Protein 7Y96 (pdb70)

GO terms:
  GO:0006091 generation of precursor metabolites and energy (P, TAS)
  GO:0008218 bioluminescence (P, TAS)

InterPro domains:
  IPR000786 Green fluorescent protein, GFP [PR01229] (3-27)
  IPR000786 Green fluorescent protein, GFP [PR01229] (28-48)
  IPR000786 Green fluorescent protein, GFP [PR01229] (49-69)
  IPR000786 Green fluorescent protein, GFP [PR01229] (70-85)
  IPR000786 Green fluorescent protein, GFP [PR01229] (86-108)
  IPR000786 Green fluorescent protein, GFP [PR01229] (109-129)
  IPR000786 Green fluorescent protein, GFP [PR01229] (130-149)
  IPR000786 Green fluorescent protein, GFP [PR01229] (150-171)
  IPR000786 Green fluorescent protein, GFP [PR01229] (173-192)
  IPR000786 Green fluorescent protein, GFP [PR01229] (193-211)
  IPR000786 Green fluorescent protein, GFP [PR01229] (214-237)
  IPR009017 Green fluorescent protein [G3DSA:2.40.155.10] (1-145)
  IPR009017 Green fluorescent protein [G3DSA:2.40.155.10] (146-238)
  IPR009017 Green fluorescent protein [SSF54511] (2-228)
  IPR011584 Green fluorescent protein-related [PF01353] (14-227)

B-factor: mean 65.08, std 15.28, range [38.64, 131.48]

Nearest PDB structures (foldseek):
  7y96-assembly1_A-3  TM=1.003E+00  e=9.820E-66  Aequorea victoria
  4kag-assembly1_A  TM=9.662E-01  e=1.923E-36  Aequorea victoria
  4w6f-assembly1_B  TM=9.689E-01  e=3.083E-36  synthetic construct
  4w7c-assembly2_D  TM=9.540E-01  e=4.288E-33  synthetic construct
  4w6p-assembly3_E  TM=9.390E-01  e=4.068E-33  synthetic construct

Structure (mmCIF, N/CA/C/O backbone):
data_7Y96
#
_entry.id   7Y96
#
_cell.length_a   82.020
_cell.length_b   82.020
_cell.length_c   427.841
_cell.angle_alpha   90.000
_cell.angle_beta   90.000
_cell.angle_gamma   120.000
#
_symmetry.space_group_name_H-M   'P 61 2 2'
#
loop_
_atom_site.group_PDB
_atom_site.id
_atom_site.type_symbol
_atom_site.label_atom_id
_atom_site.label_alt_id
_atom_site.label_comp_id
_atom_site.label_asym_id
_atom_site.label_entity_id
_atom_site.label_seq_id
_atom_site.pdbx_PDB_ins_code
_atom_site.Cartn_x
_atom_site.Cartn_y
_atom_site.Cartn_z
_atom_site.occupancy
_atom_site.B_iso_or_equiv
_atom_site.auth_seq_id
_atom_site.auth_comp_id
_atom_site.auth_asym_id
_atom_site.auth_atom_id
_atom_site.pdbx_PDB_model_num
ATOM 1 N N . SER A 1 2 ? -43.263 -7.840 -33.327 1.00 92.66 2 SER A N 1
ATOM 2 C CA . SER A 1 2 ? -42.174 -6.871 -33.336 1.00 91.80 2 SER A CA 1
ATOM 3 C C . SER A 1 2 ? -41.248 -7.065 -32.141 1.00 91.52 2 SER A C 1
ATOM 4 O O . SER A 1 2 ? -41.708 -7.256 -31.017 1.00 88.72 2 SER A O 1
ATOM 7 N N . LYS A 1 3 ? -39.941 -7.014 -32.384 1.00 95.48 3 LYS A N 1
ATOM 8 C CA . LYS A 1 3 ? -38.990 -7.072 -31.285 1.00 93.22 3 LYS A CA 1
ATOM 9 C C . LYS A 1 3 ? -39.104 -5.811 -30.441 1.00 89.91 3 LYS A C 1
ATOM 10 O O . LYS A 1 3 ? -39.441 -4.732 -30.936 1.00 91.29 3 LYS A O 1
ATOM 16 N N . GLY A 1 4 ? -38.814 -5.953 -29.153 1.00 88.17 4 GLY A N 1
ATOM 17 C CA . GLY A 1 4 ? -39.042 -4.894 -28.203 1.00 83.77 4 GLY A CA 1
ATOM 18 C C . GLY A 1 4 ? -40.380 -4.964 -27.498 1.00 80.21 4 GLY A C 1
ATOM 19 O O . GLY A 1 4 ? -40.529 -4.371 -26.427 1.00 78.32 4 GLY A O 1
ATOM 20 N N . GLU A 1 5 ? -41.367 -5.649 -28.078 1.00 78.61 5 GLU A N 1
ATOM 21 C CA . GLU A 1 5 ? -42.591 -5.932 -27.342 1.00 76.47 5 GLU A CA 1
ATOM 22 C C . GLU A 1 5 ? -42.425 -7.126 -26.416 1.00 74.94 5 GLU A C 1
ATOM 23 O O . GLU A 1 5 ? -43.261 -7.328 -25.529 1.00 75.03 5 GLU A O 1
ATOM 29 N N . GLU A 1 6 ? -41.375 -7.927 -26.618 1.00 75.29 6 GLU A N 1
ATOM 30 C CA . GLU A 1 6 ? -41.158 -9.097 -25.776 1.00 77.06 6 GLU A CA 1
ATOM 31 C C . GLU A 1 6 ? -40.909 -8.710 -24.323 1.00 73.92 6 GLU A C 1
ATOM 32 O O . GLU A 1 6 ? -41.223 -9.488 -23.416 1.00 74.53 6 GLU A O 1
ATOM 38 N N . LEU A 1 7 ? -40.353 -7.522 -24.071 1.00 72.38 7 LEU A N 1
ATOM 39 C CA . LEU A 1 7 ? -40.152 -7.112 -22.685 1.00 71.05 7 LEU A CA 1
ATOM 40 C C . LEU A 1 7 ? -41.460 -6.792 -21.972 1.00 70.89 7 LEU A C 1
ATOM 41 O O . LEU A 1 7 ? -41.436 -6.513 -20.769 1.00 69.84 7 LEU A O 1
ATOM 46 N N . PHE A 1 8 ? -42.587 -6.812 -22.679 1.00 68.94 8 PHE A N 1
ATOM 47 C CA . PHE A 1 8 ? -43.897 -6.643 -22.068 1.00 68.97 8 PHE A CA 1
ATOM 48 C C . PHE A 1 8 ? -44.644 -7.963 -21.913 1.00 71.61 8 PHE A C 1
ATOM 49 O O . PHE A 1 8 ? -45.854 -7.952 -21.665 1.00 72.04 8 PHE A O 1
ATOM 57 N N . THR A 1 9 ? -43.953 -9.097 -22.050 1.00 71.53 9 THR A N 1
ATOM 58 C CA . THR A 1 9 ? -44.613 -10.388 -21.872 1.00 73.76 9 THR A CA 1
ATOM 59 C C . THR A 1 9 ? -45.068 -10.580 -20.431 1.00 73.47 9 THR A C 1
ATOM 60 O O . THR A 1 9 ? -46.153 -11.120 -20.183 1.00 75.53 9 THR A O 1
ATOM 64 N N . GLY A 1 10 ? -44.260 -10.138 -19.472 1.00 72.44 10 GLY A N 1
ATOM 65 C CA . GLY A 1 10 ? -44.572 -10.258 -18.067 1.00 71.52 10 GLY A CA 1
ATOM 66 C C . GLY A 1 10 ? -45.030 -8.950 -17.457 1.00 70.54 10 GLY A C 1
ATOM 67 O O . GLY A 1 10 ? -45.418 -8.004 -18.152 1.00 70.68 10 GLY A O 1
ATOM 68 N N . VAL A 1 11 ? -44.989 -8.899 -16.131 1.00 71.24 11 VAL A N 1
ATOM 69 C CA . VAL A 1 11 ? -45.351 -7.694 -15.396 1.00 70.15 11 VAL A CA 1
ATOM 70 C C . VAL A 1 11 ? -44.162 -6.746 -15.370 1.00 68.91 11 VAL A C 1
ATOM 71 O O . VAL A 1 11 ? -43.017 -7.167 -15.166 1.00 68.48 11 VAL A O 1
ATOM 75 N N . VAL A 1 12 ? -44.427 -5.461 -15.577 1.00 70.78 12 VAL A N 1
ATOM 76 C CA . VAL A 1 12 ? -43.393 -4.439 -15.673 1.00 69.98 12 VAL A CA 1
ATOM 77 C C . VAL A 1 12 ? -43.638 -3.415 -14.577 1.00 69.07 12 VAL A C 1
ATOM 78 O O . VAL A 1 12 ? -44.762 -2.924 -14.441 1.00 68.81 12 VAL A O 1
ATOM 82 N N . PRO A 1 13 ? -42.633 -3.077 -13.769 1.00 70.70 13 PRO A N 1
ATOM 83 C CA . PRO A 1 13 ? -42.799 -2.004 -12.782 1.00 69.74 13 PRO A CA 1
ATOM 84 C C . PRO A 1 13 ? -42.908 -0.647 -13.458 1.00 69.84 13 PRO A C 1
ATOM 85 O O . PRO A 1 13 ? -42.220 -0.366 -14.442 1.00 70.34 13 PRO A O 1
ATOM 89 N N . ILE A 1 14 ? -43.784 0.200 -12.920 1.00 68.00 14 ILE A N 1
ATOM 90 C CA . ILE A 1 14 ? -44.082 1.505 -13.496 1.00 68.25 14 ILE A CA 1
ATOM 91 C C . ILE A 1 14 ? -43.767 2.576 -12.463 1.00 68.06 14 ILE A C 1
ATOM 92 O O . ILE A 1 14 ? -44.170 2.460 -11.297 1.00 68.04 14 ILE A O 1
ATOM 97 N N . LEU A 1 15 ? -43.065 3.623 -12.903 1.00 70.05 15 LEU A N 1
ATOM 98 C CA . LEU A 1 15 ? -42.818 4.827 -12.120 1.00 69.63 15 LEU A CA 1
ATOM 99 C C . LEU A 1 15 ? -43.226 6.027 -12.964 1.00 70.40 15 LEU A C 1
ATOM 100 O O . LEU A 1 15 ? -42.770 6.171 -14.103 1.00 71.20 15 LEU A O 1
ATOM 105 N N . VAL A 1 16 ? -44.087 6.877 -12.409 1.00 70.58 16 VAL A N 1
ATOM 106 C CA . VAL A 1 16 ? -44.604 8.061 -13.084 1.00 71.50 16 VAL A CA 1
ATOM 107 C C . VAL A 1 16 ? -44.197 9.290 -12.284 1.00 72.56 16 VAL A C 1
ATOM 108 O O . VAL A 1 16 ? -44.372 9.326 -11.062 1.00 72.76 16 VAL A O 1
ATOM 112 N N . GLU A 1 17 ? -43.662 10.294 -12.976 1.00 75.35 17 GLU A N 1
ATOM 113 C CA . GLU A 1 17 ? -43.222 11.540 -12.358 1.00 78.05 17 GLU A CA 1
ATOM 114 C C . GLU A 1 17 ? -43.770 12.700 -13.176 1.00 81.78 17 GLU A C 1
ATOM 115 O O . GLU A 1 17 ? -43.469 12.814 -14.368 1.00 84.17 17 GLU A O 1
ATOM 121 N N . LEU A 1 18 ? -44.575 13.553 -12.545 1.00 83.28 18 LEU A N 1
ATOM 122 C CA . LEU A 1 18 ? -45.194 14.688 -13.217 1.00 84.07 18 LEU A CA 1
ATOM 123 C C . LEU A 1 18 ? -44.901 15.955 -12.429 1.00 89.55 18 LEU A C 1
ATOM 124 O O . LEU A 1 18 ? -45.044 15.971 -11.202 1.00 90.99 18 LEU A O 1
ATOM 129 N N . ASP A 1 19 ? -44.491 17.010 -13.132 1.00 87.94 19 ASP A N 1
ATOM 130 C CA . ASP A 1 19 ? -44.366 18.348 -12.563 1.00 91.22 19 ASP A CA 1
ATOM 131 C C . ASP A 1 19 ? -45.359 19.263 -13.264 1.00 89.64 19 ASP A C 1
ATOM 132 O O . ASP A 1 19 ? -45.270 19.459 -14.481 1.00 89.42 19 ASP A O 1
ATOM 137 N N . GLY A 1 20 ? -46.301 19.818 -12.510 1.00 89.19 20 GLY A N 1
ATOM 138 C CA . GLY A 1 20 ? -47.331 20.657 -13.085 1.00 90.00 20 GLY A CA 1
ATOM 139 C C . GLY A 1 20 ? -47.410 21.996 -12.383 1.00 96.61 20 GLY A C 1
ATOM 140 O O . GLY A 1 20 ? -47.114 22.118 -11.196 1.00 100.74 20 GLY A O 1
ATOM 141 N N . ASP A 1 21 ? -47.793 23.013 -13.148 1.00 93.01 21 ASP A N 1
ATOM 142 C CA . ASP A 1 21 ? -48.102 24.329 -12.594 1.00 98.13 21 ASP A CA 1
ATOM 143 C C . ASP A 1 21 ? -49.335 24.848 -13.319 1.00 95.49 21 ASP A C 1
ATOM 144 O O . ASP A 1 21 ? -49.266 25.197 -14.501 1.00 94.59 21 ASP A O 1
ATOM 149 N N . VAL A 1 22 ? -50.453 24.911 -12.605 1.00 97.68 22 VAL A N 1
ATOM 150 C CA . VAL A 1 22 ? -51.740 25.295 -13.174 1.00 97.62 22 VAL A CA 1
ATOM 151 C C . VAL A 1 22 ? -52.162 26.614 -12.543 1.00 104.39 22 VAL A C 1
ATOM 152 O O . VAL A 1 22 ? -52.440 26.678 -11.339 1.00 107.24 22 VAL A O 1
ATOM 156 N N . ASN A 1 23 ? -52.199 27.665 -13.364 1.00 99.01 23 ASN A N 1
ATOM 157 C CA . ASN A 1 23 ? -52.642 28.994 -12.946 1.00 105.09 23 ASN A CA 1
ATOM 158 C C . ASN A 1 23 ? -51.864 29.484 -11.728 1.00 110.52 23 ASN A C 1
ATOM 159 O O . ASN A 1 23 ? -52.427 30.047 -10.787 1.00 115.55 23 ASN A O 1
ATOM 164 N N . GLY A 1 24 ? -50.553 29.259 -11.746 1.00 102.33 24 GLY A N 1
ATOM 165 C CA . GLY A 1 24 ? -49.689 29.660 -10.659 1.00 109.70 24 GLY A CA 1
ATOM 166 C C . GLY A 1 24 ? -49.654 28.725 -9.472 1.00 109.15 24 GLY A C 1
ATOM 167 O O . GLY A 1 24 ? -48.970 29.033 -8.487 1.00 115.66 24 GLY A O 1
ATOM 168 N N . HIS A 1 25 ? -50.361 27.600 -9.522 1.00 105.71 25 HIS A N 1
ATOM 169 C CA . HIS A 1 25 ? -50.305 26.601 -8.461 1.00 105.31 25 HIS A CA 1
ATOM 170 C C . HIS A 1 25 ? -49.322 25.520 -8.889 1.00 102.84 25 HIS A C 1
ATOM 171 O O . HIS A 1 25 ? -49.569 24.798 -9.859 1.00 98.71 25 HIS A O 1
ATOM 178 N N . LYS A 1 26 ? -48.204 25.424 -8.174 1.00 102.57 26 LYS A N 1
ATOM 179 C CA . LYS A 1 26 ? -47.177 24.436 -8.467 1.00 100.83 26 LYS A CA 1
ATOM 180 C C . LYS A 1 26 ? -47.424 23.165 -7.667 1.00 98.99 26 LYS A C 1
ATOM 181 O O . LYS A 1 26 ? -47.757 23.219 -6.480 1.00 101.25 26 LYS A O 1
ATOM 187 N N . PHE A 1 27 ? -47.262 22.021 -8.326 1.00 106.84 27 PHE A N 1
ATOM 188 C CA . PHE A 1 27 ? -47.379 20.736 -7.656 1.00 105.56 27 PHE A CA 1
ATOM 189 C C . PHE A 1 27 ? -46.577 19.705 -8.437 1.00 102.05 27 PHE A C 1
ATOM 190 O O . PHE A 1 27 ? -46.188 19.927 -9.589 1.00 99.53 27 PHE A O 1
ATOM 198 N N . SER A 1 28 ? -46.336 18.573 -7.789 1.00 99.20 28 SER A N 1
ATOM 199 C CA . SER A 1 28 ? -45.642 17.459 -8.412 1.00 95.36 28 SER A CA 1
ATOM 200 C C . SER A 1 28 ? -46.252 16.169 -7.893 1.00 91.74 28 SER A C 1
ATOM 201 O O . SER A 1 28 ? -46.497 16.026 -6.693 1.00 96.11 28 SER A O 1
ATOM 204 N N . VAL A 1 29 ? -46.490 15.235 -8.806 1.00 96.31 29 VAL A N 1
ATOM 205 C CA . VAL A 1 29 ? -47.109 13.956 -8.486 1.00 92.41 29 VAL A CA 1
ATOM 206 C C . VAL A 1 29 ? -46.134 12.842 -8.828 1.00 90.79 29 VAL A C 1
ATOM 207 O O . VAL A 1 29 ? -45.488 12.865 -9.882 1.00 89.85 29 VAL A O 1
ATOM 211 N N . ARG A 1 30 ? -46.019 11.869 -7.929 1.00 89.40 30 ARG A N 1
ATOM 212 C CA . ARG A 1 30 ? -45.194 10.696 -8.169 1.00 89.11 30 ARG A CA 1
ATOM 213 C C . ARG A 1 30 ? -46.029 9.457 -7.888 1.00 85.40 30 ARG A C 1
ATOM 214 O O . ARG A 1 30 ? -46.716 9.381 -6.864 1.00 87.59 30 ARG A O 1
ATOM 222 N N . GLY A 1 31 ? -45.989 8.509 -8.808 1.00 79.54 31 GLY A N 1
ATOM 223 C CA . GLY A 1 31 ? -46.785 7.304 -8.686 1.00 77.71 31 GLY A CA 1
ATOM 224 C C . GLY A 1 31 ? -45.955 6.086 -9.015 1.00 76.94 31 GLY A C 1
ATOM 225 O O . GLY A 1 31 ? -45.018 6.140 -9.811 1.00 76.74 31 GLY A O 1
ATOM 226 N N . GLU A 1 32 ? -46.307 4.977 -8.378 1.00 77.24 32 GLU A N 1
ATOM 227 C CA . GLU A 1 32 ? -45.608 3.725 -8.615 1.00 76.57 32 GLU A CA 1
ATOM 228 C C . GLU A 1 32 ? -46.607 2.581 -8.661 1.00 74.15 32 GLU A C 1
ATOM 229 O O . GLU A 1 32 ? -47.696 2.656 -8.083 1.00 74.35 32 GLU A O 1
ATOM 235 N N . GLY A 1 33 ? -46.228 1.527 -9.374 1.00 73.11 33 GLY A N 1
ATOM 236 C CA . GLY A 1 33 ? -47.078 0.347 -9.439 1.00 71.87 33 GLY A CA 1
ATOM 237 C C . GLY A 1 33 ? -46.563 -0.645 -10.455 1.00 70.64 33 GLY A C 1
ATOM 238 O O . GLY A 1 33 ? -45.355 -0.735 -10.700 1.00 71.41 33 GLY A O 1
ATOM 239 N N . GLU A 1 34 ? -47.495 -1.375 -11.065 1.00 74.07 34 GLU A N 1
ATOM 240 C CA . GLU A 1 34 ? -47.095 -2.358 -12.060 1.00 72.75 34 GLU A CA 1
ATOM 241 C C . GLU A 1 34 ? -48.163 -2.523 -13.132 1.00 68.07 34 GLU A C 1
ATOM 242 O O . GLU A 1 34 ? -49.364 -2.351 -12.886 1.00 67.02 34 GLU A O 1
ATOM 248 N N . GLY A 1 35 ? -47.698 -2.872 -14.321 1.00 67.02 35 GLY A N 1
ATOM 249 C CA . GLY A 1 35 ? -48.582 -3.101 -15.453 1.00 65.24 35 GLY A CA 1
ATOM 250 C C . GLY A 1 35 ? -48.347 -4.460 -16.072 1.00 65.30 35 GLY A C 1
ATOM 251 O O . GLY A 1 35 ? -47.207 -4.888 -16.251 1.00 66.28 35 GLY A O 1
ATOM 252 N N . ASP A 1 36 ? -49.446 -5.147 -16.369 1.00 66.50 36 ASP A N 1
ATOM 253 C CA . ASP A 1 36 ? -49.444 -6.436 -17.054 1.00 69.11 36 ASP A CA 1
ATOM 254 C C . ASP A 1 36 ? -50.050 -6.204 -18.435 1.00 69.48 36 ASP A C 1
ATOM 255 O O . ASP A 1 36 ? -51.271 -6.086 -18.577 1.00 67.03 36 ASP A O 1
ATOM 260 N N . ALA A 1 37 ? -49.191 -6.125 -19.453 1.00 69.59 37 ALA A N 1
ATOM 261 C CA . ALA A 1 37 ? -49.658 -5.864 -20.808 1.00 69.80 37 ALA A CA 1
ATOM 262 C C . ALA A 1 37 ? -50.447 -7.025 -21.401 1.00 70.00 37 ALA A C 1
ATOM 263 O O . ALA A 1 37 ? -51.153 -6.827 -22.396 1.00 68.77 37 ALA A O 1
ATOM 265 N N . THR A 1 38 ? -50.338 -8.227 -20.828 1.00 70.41 38 THR A N 1
ATOM 266 C CA . THR A 1 38 ? -51.042 -9.381 -21.382 1.00 71.03 38 THR A CA 1
ATOM 267 C C . THR A 1 38 ? -52.553 -9.183 -21.351 1.00 71.05 38 THR A C 1
ATOM 268 O O . THR A 1 38 ? -53.244 -9.440 -22.343 1.00 72.50 38 THR A O 1
ATOM 272 N N . ASN A 1 39 ? -53.085 -8.726 -20.219 1.00 71.74 39 ASN A N 1
ATOM 273 C CA . ASN A 1 39 ? -54.512 -8.468 -20.076 1.00 71.62 39 ASN A CA 1
ATOM 274 C C . ASN A 1 39 ? -54.860 -6.986 -20.064 1.00 68.00 39 ASN A C 1
ATOM 275 O O . ASN A 1 39 ? -56.038 -6.644 -19.918 1.00 68.58 39 ASN A O 1
ATOM 280 N N . GLY A 1 40 ? -53.879 -6.098 -20.212 1.00 69.82 40 GLY A N 1
ATOM 281 C CA . GLY A 1 40 ? -54.128 -4.679 -20.059 1.00 67.12 40 GLY A CA 1
ATOM 282 C C . GLY A 1 40 ? -54.228 -4.199 -18.629 1.00 67.57 40 GLY A C 1
ATOM 283 O O . GLY A 1 40 ? -54.690 -3.076 -18.399 1.00 65.54 40 GLY A O 1
ATOM 284 N N . LYS A 1 41 ? -53.813 -5.015 -17.664 1.00 69.66 41 LYS A N 1
ATOM 285 C CA . LYS A 1 41 ? -53.916 -4.656 -16.256 1.00 70.15 41 LYS A CA 1
ATOM 286 C C . LYS A 1 41 ? -52.957 -3.518 -15.921 1.00 69.15 41 LYS A C 1
ATOM 287 O O . LYS A 1 41 ? -51.796 -3.524 -16.332 1.00 69.92 41 LYS A O 1
ATOM 293 N N . LEU A 1 42 ? -53.449 -2.538 -15.167 1.00 69.36 42 LEU A N 1
ATOM 294 C CA . LEU A 1 42 ? -52.614 -1.468 -14.633 1.00 68.58 42 LEU A CA 1
ATOM 295 C C . LEU A 1 42 ? -53.033 -1.216 -13.195 1.00 70.41 42 LEU A C 1
ATOM 296 O O . LEU A 1 42 ? -54.188 -0.856 -12.950 1.00 72.29 42 LEU A O 1
ATOM 301 N N . THR A 1 43 ? -52.112 -1.404 -12.249 1.00 68.32 43 THR A N 1
ATOM 302 C CA . THR A 1 43 ? -52.376 -1.114 -10.842 1.00 74.61 43 THR A CA 1
ATOM 303 C C . THR A 1 43 ? -51.338 -0.099 -10.389 1.00 78.22 43 THR A C 1
ATOM 304 O O . THR A 1 43 ? -50.149 -0.425 -10.290 1.00 81.29 43 THR A O 1
ATOM 308 N N . LEU A 1 44 ? -51.782 1.128 -10.111 1.00 75.23 44 LEU A N 1
ATOM 309 C CA . LEU A 1 44 ? -50.864 2.200 -9.749 1.00 76.36 44 LEU A CA 1
ATOM 310 C C . LEU A 1 44 ? -51.377 2.946 -8.527 1.00 80.41 44 LEU A C 1
ATOM 311 O O . LEU A 1 44 ? -52.576 2.946 -8.234 1.00 80.18 44 LEU A O 1
ATOM 316 N N . LYS A 1 45 ? -50.448 3.562 -7.797 1.00 77.75 45 LYS A N 1
ATOM 317 C CA . LYS A 1 45 ? -50.777 4.461 -6.700 1.00 81.69 45 LYS A CA 1
ATOM 318 C C . LYS A 1 45 ? -50.022 5.768 -6.897 1.00 82.86 45 LYS A C 1
ATOM 319 O O . LYS A 1 45 ? -48.793 5.760 -7.042 1.00 84.13 45 LYS A O 1
ATOM 325 N N . PHE A 1 46 ? -50.755 6.882 -6.903 1.00 83.56 46 PHE A N 1
ATOM 326 C CA . PHE A 1 46 ? -50.198 8.211 -7.117 1.00 85.00 46 PHE A CA 1
ATOM 327 C C . PHE A 1 46 ? -50.315 9.047 -5.850 1.00 91.50 46 PHE A C 1
ATOM 328 O O . PHE A 1 46 ? -51.320 8.965 -5.135 1.00 91.27 46 PHE A O 1
ATOM 336 N N . ILE A 1 47 ? -49.286 9.857 -5.588 1.00 87.16 47 ILE A N 1
ATOM 337 C CA . ILE A 1 47 ? -49.224 10.736 -4.426 1.00 95.08 47 ILE A CA 1
ATOM 338 C C . ILE A 1 47 ? -48.760 12.120 -4.867 1.00 98.77 47 ILE A C 1
ATOM 339 O O . ILE A 1 47 ? -47.796 12.243 -5.633 1.00 99.55 47 ILE A O 1
ATOM 344 N N . CYS A 1 48 ? -49.441 13.159 -4.380 1.00 93.52 48 CYS A N 1
ATOM 345 C CA . CYS A 1 48 ? -48.990 14.534 -4.574 1.00 95.47 48 CYS A CA 1
ATOM 346 C C . CYS A 1 48 ? -47.844 14.821 -3.609 1.00 103.05 48 CYS A C 1
ATOM 347 O O . CYS A 1 48 ? -48.038 14.810 -2.389 1.00 109.24 48 CYS A O 1
ATOM 350 N N . THR A 1 49 ? -46.648 15.070 -4.151 1.00 99.19 49 THR A N 1
ATOM 351 C CA . THR A 1 49 ? -45.480 15.275 -3.297 1.00 103.11 49 THR A CA 1
ATOM 352 C C . THR A 1 49 ? -45.546 16.607 -2.556 1.00 110.92 49 THR A C 1
ATOM 353 O O . THR A 1 49 ? -45.092 16.706 -1.410 1.00 119.20 49 THR A O 1
ATOM 357 N N . THR A 1 50 ? -46.101 17.643 -3.190 1.00 102.24 50 THR A N 1
ATOM 358 C CA . THR A 1 50 ? -46.197 18.942 -2.529 1.00 108.08 50 THR A CA 1
ATOM 359 C C . THR A 1 50 ? -47.197 18.931 -1.379 1.00 110.26 50 THR A C 1
ATOM 360 O O . THR A 1 50 ? -47.026 19.671 -0.402 1.00 117.73 50 THR A O 1
ATOM 364 N N . GLY A 1 51 ? -48.209 18.069 -1.439 1.00 104.87 51 GLY A N 1
ATOM 365 C CA . GLY A 1 51 ? -49.217 18.095 -0.401 1.00 106.70 51 GLY A CA 1
ATOM 366 C C . GLY A 1 51 ? -50.530 18.622 -0.940 1.00 105.04 51 GLY A C 1
ATOM 367 O O . GLY A 1 51 ? -51.511 17.885 -1.076 1.00 102.31 51 GLY A O 1
ATOM 368 N N . LYS A 1 52 ? -50.545 19.915 -1.252 1.00 112.72 52 LYS A N 1
ATOM 369 C CA . LYS A 1 52 ? -51.748 20.587 -1.717 1.00 113.36 52 LYS A CA 1
ATOM 370 C C . LYS A 1 52 ? -52.027 20.228 -3.173 1.00 104.69 52 LYS A C 1
ATOM 371 O O . LYS A 1 52 ? -51.160 20.380 -4.041 1.00 102.92 52 LYS A O 1
ATOM 377 N N . LEU A 1 53 ? -53.241 19.731 -3.430 1.00 110.98 53 LEU A N 1
ATOM 378 C CA . LEU A 1 53 ? -53.646 19.316 -4.766 1.00 103.69 53 LEU A CA 1
ATOM 379 C C . LEU A 1 53 ? -54.367 20.463 -5.458 1.00 102.98 53 LEU A C 1
ATOM 380 O O . LEU A 1 53 ? -55.459 20.848 -5.014 1.00 105.97 53 LEU A O 1
ATOM 385 N N . PRO A 1 54 ? -53.813 21.038 -6.527 1.00 97.39 54 PRO A N 1
ATOM 386 C CA . PRO A 1 54 ? -54.529 22.140 -7.186 1.00 97.16 54 PRO A CA 1
ATOM 387 C C . PRO A 1 54 ? -55.742 21.683 -7.979 1.00 91.81 54 PRO A C 1
ATOM 388 O O . PRO A 1 54 ? -56.794 22.331 -7.919 1.00 93.94 54 PRO A O 1
ATOM 392 N N . VAL A 1 55 ? -55.627 20.581 -8.710 1.00 93.90 55 VAL A N 1
ATOM 393 C CA . VAL A 1 55 ? -56.696 20.090 -9.577 1.00 87.51 55 VAL A CA 1
ATOM 394 C C . VAL A 1 55 ? -57.127 18.719 -9.075 1.00 83.88 55 VAL A C 1
ATOM 395 O O . VAL A 1 55 ? -56.369 18.034 -8.366 1.00 86.45 55 VAL A O 1
ATOM 399 N N . PRO A 1 56 ? -58.350 18.290 -9.401 1.00 80.08 56 PRO A N 1
ATOM 400 C CA . PRO A 1 56 ? -58.794 16.961 -8.974 1.00 78.53 56 PRO A CA 1
ATOM 401 C C . PRO A 1 56 ? -58.141 15.876 -9.814 1.00 75.59 56 PRO A C 1
ATOM 402 O O . PRO A 1 56 ? -57.849 16.065 -10.997 1.00 73.77 56 PRO A O 1
ATOM 406 N N . TRP A 1 57 ? -57.902 14.733 -9.173 1.00 77.56 57 TRP A N 1
ATOM 407 C CA . TRP A 1 57 ? -57.264 13.594 -9.832 1.00 74.48 57 TRP A CA 1
ATOM 408 C C . TRP A 1 57 ? -57.866 13.228 -11.187 1.00 68.56 57 TRP A C 1
ATOM 409 O O . TRP A 1 57 ? -57.094 13.021 -12.140 1.00 65.63 57 TRP A O 1
ATOM 420 N N . PRO A 1 58 ? -59.195 13.141 -11.357 1.00 68.69 58 PRO A N 1
ATOM 421 C CA . PRO A 1 58 ? -59.728 12.674 -12.650 1.00 65.61 58 PRO A CA 1
ATOM 422 C C . PRO A 1 58 ? -59.273 13.481 -13.854 1.00 64.79 58 PRO A C 1
ATOM 423 O O . PRO A 1 58 ? -59.155 12.910 -14.946 1.00 62.59 58 PRO A O 1
ATOM 427 N N . THR A 1 59 ? -59.003 14.780 -13.698 1.00 64.42 59 THR A N 1
ATOM 428 C CA . THR A 1 59 ? -58.561 15.574 -14.842 1.00 65.86 59 THR A CA 1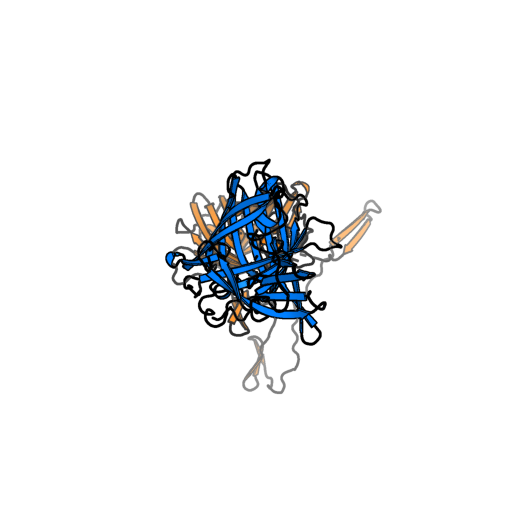
ATOM 429 C C . THR A 1 59 ? -57.238 15.063 -15.395 1.00 65.77 59 THR A C 1
ATOM 430 O O . THR A 1 59 ? -57.044 15.010 -16.616 1.00 64.30 59 THR A O 1
ATOM 434 N N . LEU A 1 60 ? -56.316 14.678 -14.516 1.00 64.99 60 LEU A N 1
ATOM 435 C CA . LEU A 1 60 ? -54.988 14.249 -14.928 1.00 64.97 60 LEU A CA 1
ATOM 436 C C . LEU A 1 60 ? -54.824 12.735 -14.970 1.00 63.22 60 LEU A C 1
ATOM 437 O O . LEU A 1 60 ? -53.735 12.263 -15.311 1.00 63.20 60 LEU A O 1
ATOM 442 N N . VAL A 1 61 ? -55.856 11.964 -14.605 1.00 65.43 61 VAL A N 1
ATOM 443 C CA . VAL A 1 61 ? -55.762 10.504 -14.705 1.00 63.33 61 VAL A CA 1
ATOM 444 C C . VAL A 1 61 ? -55.301 10.090 -16.098 1.00 62.67 61 VAL A C 1
ATOM 445 O O . VAL A 1 61 ? -54.409 9.249 -16.253 1.00 63.37 61 VAL A O 1
ATOM 449 N N . THR A 1 62 ? -55.899 10.680 -17.135 1.00 61.76 62 THR A N 1
ATOM 450 C CA . THR A 1 62 ? -55.460 10.382 -18.495 1.00 59.10 62 THR A CA 1
ATOM 451 C C . THR A 1 62 ? -54.028 10.850 -18.719 1.00 60.57 62 THR A C 1
ATOM 452 O O . THR A 1 62 ? -53.212 10.127 -19.302 1.00 60.18 62 THR A O 1
ATOM 456 N N . THR A 1 63 ? -53.707 12.060 -18.258 1.00 59.90 63 THR A N 1
ATOM 457 C CA . THR A 1 63 ? -52.372 12.615 -18.459 1.00 61.66 63 THR A CA 1
ATOM 458 C C . THR A 1 63 ? -51.311 11.824 -17.702 1.00 62.66 63 THR A C 1
ATOM 459 O O . THR A 1 63 ? -50.185 11.668 -18.187 1.00 63.27 63 THR A O 1
ATOM 463 N N . LEU A 1 64 ? -51.642 11.321 -16.516 1.00 63.47 64 LEU A N 1
ATOM 464 C CA . LEU A 1 64 ? -50.692 10.518 -15.748 1.00 68.20 64 LEU A CA 1
ATOM 465 C C . LEU A 1 64 ? -50.314 9.245 -16.494 1.00 66.64 64 LEU A C 1
ATOM 466 O O . LEU A 1 64 ? -49.141 8.876 -16.553 1.00 68.27 64 LEU A O 1
ATOM 493 N N . VAL A 1 66 ? -49.002 5.703 -20.146 1.00 67.58 68 VAL A N 1
ATOM 494 C CA . VAL A 1 66 ? -48.342 4.414 -20.303 1.00 64.48 68 VAL A CA 1
ATOM 495 C C . VAL A 1 66 ? -49.205 3.482 -21.151 1.00 62.23 68 VAL A C 1
ATOM 496 O O . VAL A 1 66 ? -49.434 2.326 -20.796 1.00 63.18 68 VAL A O 1
ATOM 500 N N . GLN A 1 67 ? -49.659 3.992 -22.298 1.00 61.79 69 GLN A N 1
ATOM 501 C CA . GLN A 1 67 ? -50.519 3.226 -23.195 1.00 60.93 69 GLN A CA 1
ATOM 502 C C . GLN A 1 67 ? -49.818 2.030 -23.823 1.00 60.70 69 GLN A C 1
ATOM 503 O O . GLN A 1 67 ? -50.458 1.289 -24.578 1.00 58.13 69 GLN A O 1
ATOM 509 N N . CYS A 1 68 ? -48.529 1.822 -23.544 1.00 58.54 70 CYS A N 1
ATOM 510 C CA . CYS A 1 68 ? -47.861 0.621 -24.028 1.00 60.99 70 CYS A CA 1
ATOM 511 C C . CYS A 1 68 ? -48.438 -0.633 -23.388 1.00 62.40 70 CYS A C 1
ATOM 512 O O . CYS A 1 68 ? -48.397 -1.712 -23.990 1.00 64.82 70 CYS A O 1
ATOM 515 N N . PHE A 1 69 ? -48.984 -0.510 -22.180 1.00 63.62 71 PHE A N 1
ATOM 516 C CA . PHE A 1 69 ? -49.610 -1.630 -21.492 1.00 64.26 71 PHE A CA 1
ATOM 517 C C . PHE A 1 69 ? -51.000 -1.951 -22.023 1.00 65.00 71 PHE A C 1
ATOM 518 O O . PHE A 1 69 ? -51.633 -2.889 -21.525 1.00 66.63 71 PHE A O 1
ATOM 526 N N . SER A 1 70 ? -51.495 -1.192 -22.998 1.00 65.76 72 SER A N 1
ATOM 527 C CA . SER A 1 70 ? -52.765 -1.521 -23.629 1.00 65.16 72 SER A CA 1
ATOM 528 C C . SER A 1 70 ? -52.689 -2.897 -24.276 1.00 66.69 72 SER A C 1
ATOM 529 O O . SER A 1 70 ? -51.733 -3.209 -24.992 1.00 67.93 72 SER A O 1
ATOM 532 N N . ARG A 1 71 ? -53.707 -3.717 -24.032 1.00 68.51 73 ARG A N 1
ATOM 533 C CA . ARG A 1 71 ? -53.748 -5.061 -24.590 1.00 70.27 73 ARG A CA 1
ATOM 534 C C . ARG A 1 71 ? -54.144 -4.994 -26.059 1.00 70.32 73 ARG A C 1
ATOM 535 O O . ARG A 1 71 ? -55.263 -4.589 -26.391 1.00 70.00 73 ARG A O 1
ATOM 543 N N . TYR A 1 72 ? -53.226 -5.393 -26.936 1.00 71.51 74 TYR A N 1
ATOM 544 C CA . TYR A 1 72 ? -53.515 -5.481 -28.357 1.00 72.14 74 TYR A CA 1
ATOM 545 C C . TYR A 1 72 ? -53.758 -6.934 -28.715 1.00 75.61 74 TYR A C 1
ATOM 546 O O . TYR A 1 72 ? -52.851 -7.761 -28.528 1.00 77.71 74 TYR A O 1
ATOM 555 N N . PRO A 1 73 ? -54.944 -7.304 -29.195 1.00 76.03 75 PRO A N 1
ATOM 556 C CA . PRO A 1 73 ? -55.176 -8.700 -29.582 1.00 78.68 75 PRO A CA 1
ATOM 557 C C . PRO A 1 73 ? -54.234 -9.115 -30.702 1.00 82.04 75 PRO A C 1
ATOM 558 O O . PRO A 1 73 ? -53.558 -8.298 -31.331 1.00 82.69 75 PRO A O 1
ATOM 562 N N . ASP A 1 74 ? -54.201 -10.426 -30.950 1.00 80.43 76 ASP A N 1
ATOM 563 C CA . ASP A 1 74 ? -53.206 -10.981 -31.861 1.00 83.50 76 ASP A CA 1
ATOM 564 C C . ASP A 1 74 ? -53.359 -10.434 -33.275 1.00 84.10 76 ASP A C 1
ATOM 565 O O . ASP A 1 74 ? -52.367 -10.045 -33.905 1.00 87.74 76 ASP A O 1
ATOM 570 N N . HIS A 1 75 ? -54.596 -10.327 -33.765 1.00 80.40 77 HIS A N 1
ATOM 571 C CA . HIS A 1 75 ? -54.800 -9.956 -35.161 1.00 84.37 77 HIS A CA 1
ATOM 572 C C . HIS A 1 75 ? -54.344 -8.536 -35.463 1.00 86.16 77 HIS A C 1
ATOM 573 O O . HIS A 1 75 ? -54.042 -8.231 -36.621 1.00 91.08 77 HIS A O 1
ATOM 580 N N . MET A 1 76 ? -54.291 -7.662 -34.459 1.00 84.45 78 MET A N 1
ATOM 581 C CA . MET A 1 76 ? -53.786 -6.306 -34.632 1.00 84.08 78 MET A CA 1
ATOM 582 C C . MET A 1 76 ? -52.434 -6.095 -33.955 1.00 81.74 78 MET A C 1
ATOM 583 O O . MET A 1 76 ? -52.048 -4.949 -33.700 1.00 78.35 78 MET A O 1
ATOM 588 N N . LYS A 1 77 ? -51.711 -7.177 -33.642 1.00 80.22 79 LYS A N 1
ATOM 589 C CA . LYS A 1 77 ? -50.405 -7.029 -33.004 1.00 78.34 79 LYS A CA 1
ATOM 590 C C . LYS A 1 77 ? -49.408 -6.285 -33.883 1.00 77.46 79 LYS A C 1
ATOM 591 O O . LYS A 1 77 ? -48.379 -5.824 -33.378 1.00 74.16 79 LYS A O 1
ATOM 597 N N . ARG A 1 78 ? -49.683 -6.162 -35.178 1.00 73.42 80 ARG A N 1
ATOM 598 C CA . ARG A 1 78 ? -48.843 -5.396 -36.089 1.00 75.92 80 ARG A CA 1
ATOM 599 C C . ARG A 1 78 ? -49.177 -3.909 -36.094 1.00 73.36 80 ARG A C 1
ATOM 600 O O . ARG A 1 78 ? -48.613 -3.166 -36.904 1.00 72.37 80 ARG A O 1
ATOM 608 N N . HIS A 1 79 ? -50.076 -3.465 -35.216 1.00 73.13 81 HIS A N 1
ATOM 609 C CA . HIS A 1 79 ? -50.476 -2.068 -35.141 1.00 71.87 81 HIS A CA 1
ATOM 610 C C . HIS A 1 79 ? -50.134 -1.414 -33.812 1.00 67.20 81 HIS A C 1
ATOM 611 O O . HIS A 1 79 ? -50.479 -0.245 -33.607 1.00 65.50 81 HIS A O 1
ATOM 618 N N . ASP A 1 80 ? -49.488 -2.126 -32.899 1.00 69.32 82 ASP A N 1
ATOM 619 C CA . ASP A 1 80 ? -49.142 -1.563 -31.598 1.00 64.23 82 ASP A CA 1
ATOM 620 C C . ASP A 1 80 ? -47.872 -0.728 -31.734 1.00 63.30 82 ASP A C 1
ATOM 621 O O . ASP A 1 80 ? -46.758 -1.255 -31.700 1.00 65.58 82 ASP A O 1
ATOM 626 N N . PHE A 1 81 ? -48.044 0.586 -31.898 1.00 59.25 83 PHE A N 1
ATOM 627 C CA . PHE A 1 81 ? -46.905 1.495 -32.007 1.00 60.74 83 PHE A CA 1
ATOM 628 C C . PHE A 1 81 ? -46.152 1.631 -30.688 1.00 60.97 83 PHE A C 1
ATOM 629 O O . PHE A 1 81 ? -44.922 1.784 -30.685 1.00 62.72 83 PHE A O 1
ATOM 637 N N . PHE A 1 82 ? -46.872 1.577 -29.565 1.00 62.98 84 PHE A N 1
ATOM 638 C CA . PHE A 1 82 ? -46.290 1.924 -28.273 1.00 63.31 84 PHE A CA 1
ATOM 639 C C . PHE A 1 82 ? -45.157 0.977 -27.893 1.00 65.57 84 PHE A C 1
ATOM 640 O O . PHE A 1 82 ? -44.030 1.411 -27.630 1.00 67.93 84 PHE A O 1
ATOM 648 N N . LYS A 1 83 ? -45.439 -0.326 -27.847 1.00 62.81 85 LYS A N 1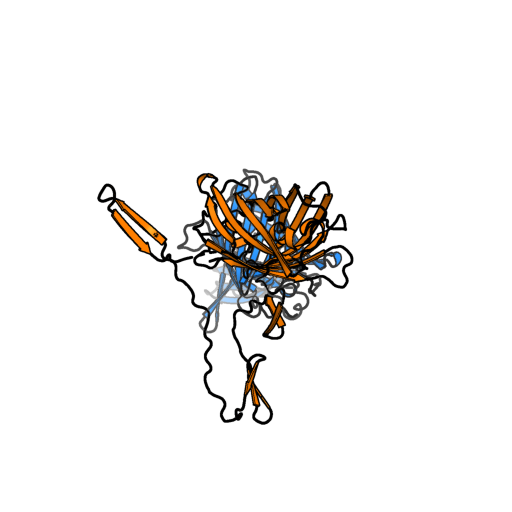
ATOM 649 C CA . LYS A 1 83 ? -44.401 -1.281 -27.480 1.00 65.19 85 LYS A CA 1
ATOM 650 C C . LYS A 1 83 ? -43.346 -1.423 -28.568 1.00 69.93 85 LYS A C 1
ATOM 651 O O . LYS A 1 83 ? -42.235 -1.878 -28.279 1.00 75.95 85 LYS A O 1
ATOM 657 N N . SER A 1 84 ? -43.668 -1.054 -29.811 1.00 65.56 86 SER A N 1
ATOM 658 C CA . SER A 1 84 ? -42.663 -1.090 -30.867 1.00 68.49 86 SER A CA 1
ATOM 659 C C . SER A 1 84 ? -41.655 0.040 -30.711 1.00 68.12 86 SER A C 1
ATOM 660 O O . SER A 1 84 ? -40.496 -0.104 -31.116 1.00 71.61 86 SER A O 1
ATOM 663 N N . ALA A 1 85 ? -42.073 1.168 -30.129 1.00 66.65 87 ALA A N 1
ATOM 664 C CA . ALA A 1 85 ? -41.119 2.241 -29.865 1.00 68.19 87 ALA A CA 1
ATOM 665 C C . ALA A 1 85 ? -40.150 1.871 -28.746 1.00 69.13 87 ALA A C 1
ATOM 666 O O . ALA A 1 85 ? -39.026 2.385 -28.708 1.00 71.16 87 ALA A O 1
ATOM 668 N N . MET A 1 86 ? -40.565 0.993 -27.833 1.00 69.57 88 MET A N 1
ATOM 669 C CA . MET A 1 86 ? -39.712 0.564 -26.737 1.00 70.15 88 MET A CA 1
ATOM 670 C C . MET A 1 86 ? -38.566 -0.305 -27.256 1.00 75.18 88 MET A C 1
ATOM 671 O O . MET A 1 86 ? -38.653 -0.875 -28.346 1.00 76.22 88 MET A O 1
ATOM 676 N N . PRO A 1 87 ? -37.465 -0.425 -26.488 1.00 71.66 89 PRO A N 1
ATOM 677 C CA . PRO A 1 87 ? -37.198 0.122 -25.151 1.00 71.47 89 PRO A CA 1
ATOM 678 C C . PRO A 1 87 ? -36.702 1.565 -25.166 1.00 72.38 89 PRO A C 1
ATOM 679 O O . PRO A 1 87 ? -36.562 2.169 -24.101 1.00 72.38 89 PRO A O 1
ATOM 683 N N . GLU A 1 88 ? -36.438 2.108 -26.358 1.00 71.81 90 GLU A N 1
ATOM 684 C CA . GLU A 1 88 ? -35.982 3.492 -26.449 1.00 73.64 90 GLU A CA 1
ATOM 685 C C . GLU A 1 88 ? -37.058 4.470 -25.992 1.00 70.14 90 GLU A C 1
ATOM 686 O O . GLU A 1 88 ? -36.738 5.520 -25.424 1.00 72.28 90 GLU A O 1
ATOM 692 N N . GLY A 1 89 ? -38.325 4.150 -26.229 1.00 69.04 91 GLY A N 1
ATOM 693 C CA . GLY A 1 89 ? -39.431 4.950 -25.738 1.00 67.45 91 GLY A CA 1
ATOM 694 C C . GLY A 1 89 ? -39.992 5.874 -26.801 1.00 67.24 91 GLY A C 1
ATOM 695 O O . GLY A 1 89 ? -39.563 5.893 -27.959 1.00 68.34 91 GLY A O 1
ATOM 696 N N . TYR A 1 90 ? -40.980 6.662 -26.379 1.00 69.73 92 TYR A N 1
ATOM 697 C CA . TYR A 1 90 ? -41.592 7.665 -27.238 1.00 69.46 92 TYR A CA 1
ATOM 698 C C . TYR A 1 90 ? -41.912 8.913 -26.424 1.00 69.89 92 TYR A C 1
ATOM 699 O O . TYR A 1 90 ? -41.770 8.944 -25.197 1.00 71.67 92 TYR A O 1
ATOM 708 N N . VAL A 1 91 ? -42.322 9.959 -27.134 1.00 65.44 93 VAL A N 1
ATOM 709 C CA . VAL A 1 91 ? -42.735 11.224 -26.545 1.00 65.96 93 VAL A CA 1
ATOM 710 C C . VAL A 1 91 ? -44.200 11.435 -26.884 1.00 63.75 93 VAL A C 1
ATOM 711 O O . VAL A 1 91 ? -44.609 11.262 -28.039 1.00 63.02 93 VAL A O 1
ATOM 715 N N . GLN A 1 92 ? -44.981 11.804 -25.872 1.00 67.97 94 GLN A N 1
ATOM 716 C CA . GLN A 1 92 ? -46.428 11.961 -25.959 1.00 64.66 94 GLN A CA 1
ATOM 717 C C . GLN A 1 92 ? -46.766 13.415 -25.648 1.00 68.39 94 GLN A C 1
ATOM 718 O O . GLN A 1 92 ? -46.534 13.884 -24.527 1.00 70.32 94 GLN A O 1
ATOM 724 N N . GLU A 1 93 ? -47.288 14.132 -26.640 1.00 68.95 95 GLU A N 1
ATOM 725 C CA . GLU A 1 93 ? -47.697 15.522 -26.487 1.00 69.39 95 GLU A CA 1
ATOM 726 C C . GLU A 1 93 ? -49.218 15.599 -26.477 1.00 65.37 95 GLU A C 1
ATOM 727 O O . GLU A 1 93 ? -49.872 15.080 -27.387 1.00 62.13 95 GLU A O 1
ATOM 733 N N . ARG A 1 94 ? -49.777 16.252 -25.456 1.00 68.74 96 ARG A N 1
ATOM 734 C CA . ARG A 1 94 ? -51.220 16.359 -25.302 1.00 65.89 96 ARG A CA 1
ATOM 735 C C . ARG A 1 94 ? -51.659 17.805 -25.128 1.00 68.57 96 ARG A C 1
ATOM 736 O O . ARG A 1 94 ? -50.976 18.618 -24.495 1.00 72.53 96 ARG A O 1
ATOM 744 N N . THR A 1 95 ? -52.832 18.096 -25.687 1.00 68.00 97 THR A N 1
ATOM 745 C CA . THR A 1 95 ? -53.556 19.339 -25.464 1.00 71.81 97 THR A CA 1
ATOM 746 C C . THR A 1 95 ? -54.978 18.954 -25.083 1.00 69.78 97 THR A C 1
ATOM 747 O O . THR A 1 95 ? -55.682 18.305 -25.867 1.00 67.77 97 THR A O 1
ATOM 751 N N . ILE A 1 96 ? -55.378 19.313 -23.867 1.00 69.88 98 ILE A N 1
ATOM 752 C CA . ILE A 1 96 ? -56.673 18.939 -23.307 1.00 67.05 98 ILE A CA 1
ATOM 753 C C . ILE A 1 96 ? -57.478 20.212 -23.088 1.00 67.85 98 ILE A C 1
ATOM 754 O O . ILE A 1 96 ? -57.185 20.988 -22.173 1.00 71.42 98 ILE A O 1
ATOM 759 N N . SER A 1 97 ? -58.508 20.414 -23.899 1.00 68.34 99 SER A N 1
ATOM 760 C CA . SER A 1 97 ? -59.351 21.601 -23.802 1.00 71.23 99 SER A CA 1
ATOM 761 C C . SER A 1 97 ? -60.578 21.291 -22.954 1.00 70.71 99 SER A C 1
ATOM 762 O O . SER A 1 97 ? -61.366 20.405 -23.297 1.00 68.10 99 SER A O 1
ATOM 765 N N . PHE A 1 98 ? -60.720 21.997 -21.834 1.00 69.23 100 PHE A N 1
ATOM 766 C CA . PHE A 1 98 ? -61.873 21.831 -20.960 1.00 68.76 100 PHE A CA 1
ATOM 767 C C . PHE A 1 98 ? -62.968 22.813 -21.360 1.00 68.98 100 PHE A C 1
ATOM 768 O O . PHE A 1 98 ? -62.724 24.020 -21.448 1.00 76.16 100 PHE A O 1
ATOM 776 N N . LYS A 1 99 ? -64.169 22.291 -21.605 1.00 66.76 101 LYS A N 1
ATOM 777 C CA . LYS A 1 99 ? -65.276 23.130 -22.046 1.00 66.96 101 LYS A CA 1
ATOM 778 C C . LYS A 1 99 ? -65.571 24.219 -21.024 1.00 70.66 101 LYS A C 1
ATOM 779 O O . LYS A 1 99 ? -65.721 23.940 -19.831 1.00 71.90 101 LYS A O 1
ATOM 785 N N . ASP A 1 100 ? -65.641 25.466 -21.499 1.00 68.21 102 ASP A N 1
ATOM 786 C CA . ASP A 1 100 ? -65.936 26.622 -20.650 1.00 74.87 102 ASP A CA 1
ATOM 787 C C . ASP A 1 100 ? -64.870 26.778 -19.571 1.00 77.91 102 ASP A C 1
ATOM 788 O O . ASP A 1 100 ? -65.159 27.116 -18.420 1.00 81.46 102 ASP A O 1
ATOM 793 N N . ASP A 1 101 ? -63.627 26.527 -19.960 1.00 73.90 103 ASP A N 1
ATOM 794 C CA . ASP A 1 101 ? -62.456 26.631 -19.099 1.00 77.45 103 ASP A CA 1
ATOM 795 C C . ASP A 1 101 ? -61.244 26.644 -20.023 1.00 77.25 103 ASP A C 1
ATOM 796 O O . ASP A 1 101 ? -61.378 26.645 -21.251 1.00 74.93 103 ASP A O 1
ATOM 801 N N . GLY A 1 102 ? -60.061 26.650 -19.422 1.00 83.93 104 GLY A N 1
ATOM 802 C CA . GLY A 1 102 ? -58.819 26.744 -20.164 1.00 84.43 104 GLY A CA 1
ATOM 803 C C . GLY A 1 102 ? -58.394 25.414 -20.743 1.00 77.75 104 GLY A C 1
ATOM 804 O O . GLY A 1 102 ? -59.210 24.512 -20.970 1.00 74.10 104 GLY A O 1
ATOM 805 N N . THR A 1 103 ? -57.094 25.290 -20.995 1.00 78.68 105 THR A N 1
ATOM 806 C CA . THR A 1 103 ? -56.521 24.088 -21.576 1.00 73.81 105 THR A CA 1
ATOM 807 C C . THR A 1 103 ? -55.290 23.636 -20.798 1.00 75.36 105 THR A C 1
ATOM 808 O O . THR A 1 103 ? -54.549 24.449 -20.231 1.00 80.05 105 THR A O 1
ATOM 812 N N . TYR A 1 104 ? -55.070 22.323 -20.816 1.00 73.99 106 TYR A N 1
ATOM 813 C CA . TYR A 1 104 ? -53.833 21.690 -20.382 1.00 74.28 106 TYR A CA 1
ATOM 814 C C . TYR A 1 104 ? -52.938 21.500 -21.594 1.00 73.00 106 TYR A C 1
ATOM 815 O O . TYR A 1 104 ? -53.405 21.086 -22.659 1.00 70.54 106 TYR A O 1
ATOM 824 N N . LYS A 1 105 ? -51.649 21.774 -21.423 1.00 70.88 107 LYS A N 1
ATOM 825 C CA . LYS A 1 105 ? -50.637 21.400 -22.400 1.00 70.83 107 LYS A CA 1
ATOM 826 C C . LYS A 1 105 ? -49.585 20.573 -21.678 1.00 71.30 107 LYS A C 1
ATOM 827 O O . LYS A 1 105 ? -48.996 21.034 -20.692 1.00 75.00 107 LYS A O 1
ATOM 833 N N . THR A 1 106 ? -49.391 19.336 -22.138 1.00 70.18 108 THR A N 1
ATOM 834 C CA . THR A 1 106 ? -48.540 18.371 -21.457 1.00 70.21 108 THR A CA 1
ATOM 835 C C . THR A 1 106 ? -47.569 17.740 -22.443 1.00 69.97 108 THR A C 1
ATOM 836 O O . THR A 1 106 ? -47.932 17.435 -23.582 1.00 68.34 108 THR A O 1
ATOM 840 N N . ARG A 1 107 ? -46.335 17.541 -21.991 1.00 69.04 109 ARG A N 1
ATOM 841 C CA . ARG A 1 107 ? -45.316 16.825 -22.749 1.00 69.08 109 ARG A CA 1
ATOM 842 C C . ARG A 1 107 ? -44.713 15.750 -21.860 1.00 68.81 109 ARG A C 1
ATOM 843 O O . ARG A 1 107 ? -44.235 16.051 -20.763 1.00 70.85 109 ARG A O 1
ATOM 851 N N . ALA A 1 108 ? -44.728 14.504 -22.326 1.00 70.84 110 ALA A N 1
ATOM 852 C CA . ALA A 1 108 ? -44.234 13.394 -21.527 1.00 71.33 110 ALA A CA 1
ATOM 853 C C . ALA A 1 108 ? -43.286 12.533 -22.347 1.00 72.84 110 ALA A C 1
ATOM 854 O O . ALA A 1 108 ? -43.408 12.431 -23.568 1.00 72.79 110 ALA A O 1
ATOM 856 N N . GLU A 1 109 ? -42.333 11.922 -21.653 1.00 71.60 111 GLU A N 1
ATOM 857 C CA . GLU A 1 109 ? -41.457 10.901 -22.213 1.00 69.80 111 GLU A CA 1
ATOM 858 C C . GLU A 1 109 ? -41.768 9.580 -21.526 1.00 66.73 111 GLU A C 1
ATOM 859 O O . GLU A 1 109 ? -41.733 9.495 -20.292 1.00 67.74 111 GLU A O 1
ATOM 865 N N . VAL A 1 110 ? -42.095 8.567 -22.322 1.00 69.41 112 VAL A N 1
ATOM 866 C CA . VAL A 1 110 ? -42.342 7.216 -21.838 1.00 68.02 112 VAL A CA 1
ATOM 867 C C . VAL A 1 110 ? -41.181 6.364 -22.324 1.00 69.05 112 VAL A C 1
ATOM 868 O O . VAL A 1 110 ? -41.058 6.100 -23.527 1.00 69.77 112 VAL A O 1
ATOM 872 N N . LYS A 1 111 ? -40.326 5.928 -21.401 1.00 69.93 113 LYS A N 1
ATOM 873 C CA . LYS A 1 111 ? -39.127 5.197 -21.780 1.00 72.21 113 LYS A CA 1
ATOM 874 C C . LYS A 1 111 ? -38.857 4.102 -20.761 1.00 72.46 113 LYS A C 1
ATOM 875 O O . LYS A 1 111 ? -39.569 3.954 -19.763 1.00 71.32 113 LYS A O 1
ATOM 881 N N . PHE A 1 112 ? -37.833 3.305 -21.045 1.00 74.91 114 PHE A N 1
ATOM 882 C CA . PHE A 1 112 ? -37.389 2.237 -20.162 1.00 75.91 114 PHE A CA 1
ATOM 883 C C . PHE A 1 112 ? -36.101 2.662 -19.469 1.00 80.19 114 PHE A C 1
ATOM 884 O O . PHE A 1 112 ? -35.109 2.981 -20.134 1.00 82.91 114 PHE A O 1
ATOM 892 N N . GLU A 1 113 ? -36.118 2.670 -18.141 1.00 76.24 115 GLU A N 1
ATOM 893 C CA . GLU A 1 113 ? -34.911 2.842 -17.341 1.00 83.95 115 GLU A CA 1
ATOM 894 C C . GLU A 1 113 ? -34.599 1.487 -16.720 1.00 85.33 115 GLU A C 1
ATOM 895 O O . GLU A 1 113 ? -35.287 1.047 -15.791 1.00 83.32 115 GLU A O 1
ATOM 901 N N . GLY A 1 114 ? -33.575 0.823 -17.245 1.00 89.73 116 GLY A N 1
ATOM 902 C CA . GLY A 1 114 ? -33.311 -0.544 -16.832 1.00 91.85 116 GLY A CA 1
ATOM 903 C C . GLY A 1 114 ? -34.505 -1.423 -17.141 1.00 86.99 116 GLY A C 1
ATOM 904 O O . GLY A 1 114 ? -35.009 -1.459 -18.270 1.00 85.69 116 GLY A O 1
ATOM 905 N N . ASP A 1 115 ? -34.975 -2.141 -16.125 1.00 88.23 117 ASP A N 1
ATOM 906 C CA . ASP A 1 115 ? -36.152 -2.983 -16.252 1.00 82.43 117 ASP A CA 1
ATOM 907 C C . ASP A 1 115 ? -37.426 -2.289 -15.793 1.00 78.00 117 ASP A C 1
ATOM 908 O O . ASP A 1 115 ? -38.481 -2.929 -15.753 1.00 75.64 117 ASP A O 1
ATOM 913 N N . THR A 1 116 ? -37.359 -1.008 -15.445 1.00 80.03 118 THR A N 1
ATOM 914 C CA . THR A 1 116 ? -38.536 -0.254 -15.037 1.00 79.51 118 THR A CA 1
ATOM 915 C C . THR A 1 116 ? -39.000 0.650 -16.177 1.00 77.90 118 THR A C 1
ATOM 916 O O . THR A 1 116 ? -38.231 1.005 -17.074 1.00 81.20 118 THR A O 1
ATOM 920 N N . LEU A 1 117 ? -40.287 0.994 -16.148 1.00 74.94 119 LEU A N 1
ATOM 921 C CA . LEU A 1 117 ? -40.905 1.847 -17.160 1.00 71.98 119 LEU A CA 1
ATOM 922 C C . LEU A 1 117 ? -41.176 3.219 -16.552 1.00 75.03 119 LEU A C 1
ATOM 923 O O . LEU A 1 117 ? -42.037 3.357 -15.676 1.00 74.62 119 LEU A O 1
ATOM 928 N N . VAL A 1 118 ? -40.451 4.231 -17.024 1.00 72.68 120 VAL A N 1
ATOM 929 C CA . VAL A 1 118 ? -40.516 5.578 -16.470 1.00 76.40 120 VAL A CA 1
ATOM 930 C C . VAL A 1 118 ? -41.341 6.456 -17.403 1.00 73.72 120 VAL A C 1
ATOM 931 O O . VAL A 1 118 ? -41.138 6.453 -18.626 1.00 75.33 120 VAL A O 1
ATOM 935 N N . ASN A 1 119 ? -42.275 7.209 -16.823 1.00 74.81 121 ASN A N 1
ATOM 936 C CA . ASN A 1 119 ? -43.113 8.155 -17.553 1.00 71.14 121 ASN A CA 1
ATOM 937 C C . ASN A 1 119 ? -42.977 9.520 -16.889 1.00 74.50 121 ASN A C 1
ATOM 938 O O . ASN A 1 119 ? -43.492 9.730 -15.786 1.00 75.44 121 ASN A O 1
ATOM 943 N N . ARG A 1 120 ? -42.290 10.446 -17.559 1.00 71.31 122 ARG A N 1
ATOM 944 C CA . ARG A 1 120 ? -41.993 11.765 -17.008 1.00 76.92 122 ARG A CA 1
ATOM 945 C C . ARG A 1 120 ? -42.777 12.832 -17.763 1.00 77.85 122 ARG A C 1
ATOM 946 O O . ARG A 1 120 ? -42.706 12.899 -18.993 1.00 78.29 122 ARG A O 1
ATOM 954 N N . ILE A 1 121 ? -43.500 13.679 -17.028 1.00 80.23 123 ILE A N 1
ATOM 955 C CA . ILE A 1 121 ? -44.459 14.607 -17.621 1.00 76.91 123 ILE A CA 1
ATOM 956 C C . ILE A 1 121 ? -44.189 16.028 -17.142 1.00 81.58 123 ILE A C 1
ATOM 957 O O . ILE A 1 121 ? -43.836 16.250 -15.978 1.00 85.45 123 ILE A O 1
ATOM 962 N N . GLU A 1 122 ? -44.345 16.987 -18.055 1.00 74.53 124 GLU A N 1
ATOM 963 C CA . GLU A 1 122 ? -44.467 18.405 -17.738 1.00 77.61 124 GLU A CA 1
ATOM 964 C C . GLU A 1 122 ? -45.861 18.852 -18.157 1.00 75.43 124 GLU A C 1
ATOM 965 O O . GLU A 1 122 ? -46.229 18.719 -19.330 1.00 73.54 124 GLU A O 1
ATOM 971 N N . LEU A 1 123 ? -46.628 19.378 -17.206 1.00 79.68 125 LEU A N 1
ATOM 972 C CA . LEU A 1 123 ? -48.011 19.775 -17.430 1.00 77.30 125 LEU A CA 1
ATOM 973 C C . LEU A 1 123 ? -48.175 21.247 -17.084 1.00 82.43 125 LEU A C 1
ATOM 974 O O . LEU A 1 123 ? -47.631 21.717 -16.081 1.00 87.25 125 LEU A O 1
ATOM 979 N N . LYS A 1 124 ? -48.915 21.980 -17.917 1.00 79.19 126 LYS A N 1
ATOM 980 C CA . LYS A 1 124 ? -49.186 23.380 -17.622 1.00 82.17 126 LYS A CA 1
ATOM 981 C C . LYS A 1 124 ? -50.620 23.746 -17.982 1.00 80.51 126 LYS A C 1
ATOM 982 O O . LYS A 1 124 ? -51.120 23.383 -19.051 1.00 77.81 126 LYS A O 1
ATOM 988 N N . GLY A 1 125 ? -51.262 24.479 -17.077 1.00 85.37 127 GLY A N 1
ATOM 989 C CA . GLY A 1 125 ? -52.616 24.972 -17.262 1.00 83.97 127 GLY A CA 1
ATOM 990 C C . GLY A 1 125 ? -52.554 26.466 -17.551 1.00 89.41 127 GLY A C 1
ATOM 991 O O . GLY A 1 125 ? -51.835 27.203 -16.876 1.00 95.58 127 GLY A O 1
ATOM 992 N N . ILE A 1 126 ? -53.329 26.895 -18.540 1.00 85.21 128 ILE A N 1
ATOM 993 C CA . ILE A 1 126 ? -53.131 28.198 -19.167 1.00 90.89 128 ILE A CA 1
ATOM 994 C C . ILE A 1 126 ? -54.097 29.245 -18.633 1.00 96.91 128 ILE A C 1
ATOM 995 O O . ILE A 1 126 ? -53.677 30.307 -18.175 1.00 104.89 128 ILE A O 1
ATOM 1000 N N . ASP A 1 127 ? -55.393 28.973 -18.672 1.00 94.22 129 ASP A N 1
ATOM 1001 C CA . ASP A 1 127 ? -56.366 29.979 -18.268 1.00 99.41 129 ASP A CA 1
ATOM 1002 C C . ASP A 1 127 ? -57.592 29.305 -17.653 1.00 94.02 129 ASP A C 1
ATOM 1003 O O . ASP A 1 127 ? -58.710 29.370 -18.163 1.00 91.05 129 ASP A O 1
ATOM 1008 N N . PHE A 1 128 ? -57.371 28.644 -16.522 1.00 98.52 130 PHE A N 1
ATOM 1009 C CA . PHE A 1 128 ? -58.420 27.930 -15.814 1.00 94.06 130 PHE A CA 1
ATOM 1010 C C . PHE A 1 128 ? -59.044 28.843 -14.768 1.00 98.19 130 PHE A C 1
ATOM 1011 O O . PHE A 1 128 ? -58.333 29.444 -13.957 1.00 104.20 130 PHE A O 1
ATOM 1019 N N . LYS A 1 129 ? -60.371 28.941 -14.787 1.00 90.12 131 LYS A N 1
ATOM 1020 C CA . LYS A 1 129 ? -61.066 29.782 -13.822 1.00 93.45 131 LYS A CA 1
ATOM 1021 C C . LYS A 1 129 ? -60.801 29.289 -12.406 1.00 95.18 131 LYS A C 1
ATOM 1022 O O . LYS A 1 129 ? -60.922 28.094 -12.120 1.00 92.60 131 LYS A O 1
ATOM 1028 N N . GLU A 1 130 ? -60.440 30.218 -11.513 1.00 96.31 132 GLU A N 1
ATOM 1029 C CA . GLU A 1 130 ? -60.117 29.830 -10.142 1.00 99.80 132 GLU A CA 1
ATOM 1030 C C . GLU A 1 130 ? -61.320 29.211 -9.444 1.00 98.23 132 GLU A C 1
ATOM 1031 O O . GLU A 1 130 ? -61.172 28.270 -8.655 1.00 97.21 132 GLU A O 1
ATOM 1037 N N . ASP A 1 131 ? -62.515 29.733 -9.705 1.00 102.81 133 ASP A N 1
ATOM 1038 C CA . ASP A 1 131 ? -63.753 29.110 -9.247 1.00 101.74 133 ASP A CA 1
ATOM 1039 C C . ASP A 1 131 ? -64.353 28.389 -10.447 1.00 94.90 133 ASP A C 1
ATOM 1040 O O . ASP A 1 131 ? -64.954 29.010 -11.327 1.00 95.63 133 ASP A O 1
ATOM 1045 N N . GLY A 1 132 ? -64.172 27.077 -10.483 1.00 99.43 134 GLY A N 1
ATOM 1046 C CA . GLY A 1 132 ? -64.697 26.260 -11.560 1.00 92.65 134 GLY A CA 1
ATOM 1047 C C . GLY A 1 132 ? -64.673 24.815 -11.125 1.00 88.76 134 GLY A C 1
ATOM 1048 O O . GLY A 1 132 ? -64.181 24.481 -10.044 1.00 91.76 134 GLY A O 1
ATOM 1049 N N . ASN A 1 133 ? -65.235 23.958 -11.980 1.00 89.54 135 ASN A N 1
ATOM 1050 C CA . ASN A 1 133 ? -65.267 22.535 -11.663 1.00 85.99 135 ASN A CA 1
ATOM 1051 C C . ASN A 1 133 ? -63.857 21.984 -11.496 1.00 85.89 135 ASN A C 1
ATOM 1052 O O . ASN A 1 133 ? -63.623 21.101 -10.663 1.00 86.98 135 ASN A O 1
ATOM 1057 N N . ILE A 1 134 ? -62.907 22.478 -12.291 1.00 84.59 136 ILE A N 1
ATOM 1058 C CA . ILE A 1 134 ? -61.534 21.986 -12.233 1.00 82.73 136 ILE A CA 1
ATOM 1059 C C . ILE A 1 134 ? -60.888 22.412 -10.921 1.00 87.40 136 ILE A C 1
ATOM 1060 O O . ILE A 1 134 ? -60.611 21.580 -10.053 1.00 87.68 136 ILE A O 1
ATOM 1065 N N . LEU A 1 135 ? -60.691 23.718 -10.738 1.00 82.60 137 LEU A N 1
ATOM 1066 C CA . LEU A 1 135 ? -59.973 24.172 -9.554 1.00 87.10 137 LEU A CA 1
ATOM 1067 C C . LEU A 1 135 ? -60.797 24.038 -8.279 1.00 91.87 137 LEU A C 1
ATOM 1068 O O . LEU A 1 135 ? -60.219 24.008 -7.188 1.00 97.42 137 LEU A O 1
ATOM 1073 N N . GLY A 1 136 ? -62.122 23.960 -8.387 1.00 88.32 138 GLY A N 1
ATOM 1074 C CA . GLY A 1 136 ? -62.961 23.767 -7.222 1.00 91.65 138 GLY A CA 1
ATOM 1075 C C . GLY A 1 136 ? -63.146 22.335 -6.768 1.00 88.55 138 GLY A C 1
ATOM 1076 O O . GLY A 1 136 ? -63.910 22.095 -5.829 1.00 91.34 138 GLY A O 1
ATOM 1077 N N . HIS A 1 137 ? -62.461 21.377 -7.400 1.00 86.99 139 HIS A N 1
ATOM 1078 C CA . HIS A 1 137 ? -62.586 19.952 -7.069 1.00 85.04 139 HIS A CA 1
ATOM 1079 C C . HIS A 1 137 ? -64.039 19.485 -7.110 1.00 83.03 139 HIS A C 1
ATOM 1080 O O . HIS A 1 137 ? -64.443 18.599 -6.352 1.00 83.42 139 HIS A O 1
ATOM 1087 N N . LYS A 1 138 ? -64.837 20.080 -7.996 1.00 86.81 140 LYS A N 1
ATOM 1088 C CA . LYS A 1 138 ? -66.243 19.721 -8.113 1.00 83.58 140 LYS A CA 1
ATOM 1089 C C . LYS A 1 138 ? -66.477 18.404 -8.842 1.00 76.82 140 LYS A C 1
ATOM 1090 O O . LYS A 1 138 ? -67.610 17.912 -8.838 1.00 75.52 140 LYS A O 1
ATOM 1096 N N . LEU A 1 139 ? -65.455 17.825 -9.467 1.00 78.44 141 LEU A N 1
ATOM 1097 C CA . LEU A 1 139 ? -65.650 16.574 -10.183 1.00 73.88 141 LEU A CA 1
ATOM 1098 C C . LEU A 1 139 ? -65.837 15.419 -9.204 1.00 74.46 141 LEU A C 1
ATOM 1099 O O . LEU A 1 139 ? -65.332 15.438 -8.078 1.00 78.19 141 LEU A O 1
ATOM 1104 N N . GLU A 1 140 ? -66.569 14.398 -9.655 1.00 73.97 142 GLU A N 1
ATOM 1105 C CA . GLU A 1 140 ? -67.140 13.380 -8.781 1.00 77.34 142 GLU A CA 1
ATOM 1106 C C . GLU A 1 140 ? -66.225 12.174 -8.591 1.00 77.65 142 GLU A C 1
ATOM 1107 O O . GLU A 1 140 ? -66.718 11.065 -8.343 1.00 78.55 142 GLU A O 1
ATOM 1113 N N . TYR A 1 141 ? -64.908 12.357 -8.701 1.00 78.04 143 TYR A N 1
ATOM 1114 C CA . TYR A 1 141 ? -63.949 11.260 -8.547 1.00 76.85 143 TYR A CA 1
ATOM 1115 C C . TYR A 1 141 ? -64.254 10.129 -9.527 1.00 73.86 143 TYR A C 1
ATOM 1116 O O . TYR A 1 141 ? -64.170 8.945 -9.190 1.00 71.95 143 TYR A O 1
ATOM 1125 N N . ASN A 1 142 ? -64.615 10.504 -10.753 1.00 78.36 144 ASN A N 1
ATOM 1126 C CA . ASN A 1 142 ? -64.952 9.569 -11.816 1.00 75.73 144 ASN A CA 1
ATOM 1127 C C . ASN A 1 142 ? -64.216 9.962 -13.085 1.00 72.86 144 ASN A C 1
ATOM 1128 O O . ASN A 1 142 ? -64.116 11.148 -13.412 1.00 75.06 144 ASN A O 1
ATOM 1133 N N . VAL A 1 143 ? -63.695 8.962 -13.795 1.00 74.53 145 VAL A N 1
ATOM 1134 C CA . VAL A 1 143 ? -62.984 9.231 -15.041 1.00 71.25 145 VAL A CA 1
ATOM 1135 C C . VAL A 1 143 ? -63.956 9.707 -16.115 1.00 69.36 145 VAL A C 1
ATOM 1136 O O . VAL A 1 143 ? -63.856 10.834 -16.612 1.00 72.09 145 VAL A O 1
ATOM 1140 N N . ASP A 1 144 ? -64.930 8.870 -16.465 1.00 71.67 146 ASP A N 1
ATOM 1141 C CA . ASP A 1 144 ? -65.909 9.204 -17.488 1.00 70.52 146 ASP A CA 1
ATOM 1142 C C . ASP A 1 144 ? -67.308 8.899 -16.971 1.00 71.34 146 ASP A C 1
ATOM 1143 O O . ASP A 1 144 ? -67.497 8.084 -16.065 1.00 73.21 146 ASP A O 1
ATOM 1148 N N . THR A 1 145 ? -68.295 9.578 -17.563 1.00 70.03 147 THR A N 1
ATOM 1149 C CA . THR A 1 145 ? -69.677 9.413 -17.125 1.00 70.00 147 THR A CA 1
ATOM 1150 C C . THR A 1 145 ? -70.248 8.068 -17.551 1.00 69.34 147 THR A C 1
ATOM 1151 O O . THR A 1 145 ? -71.177 7.561 -16.912 1.00 73.92 147 THR A O 1
ATOM 1155 N N . MET A 1 146 ? -69.725 7.487 -18.629 1.00 71.06 148 MET A N 1
ATOM 1156 C CA . MET A 1 146 ? -70.192 6.191 -19.097 1.00 69.99 148 MET A CA 1
ATOM 1157 C C . MET A 1 146 ? -69.542 5.028 -18.363 1.00 66.57 148 MET A C 1
ATOM 1158 O O . MET A 1 146 ? -69.980 3.887 -18.538 1.00 63.72 148 MET A O 1
ATOM 1163 N N . GLU A 1 147 ? -68.518 5.286 -17.555 1.00 69.12 149 GLU A N 1
ATOM 1164 C 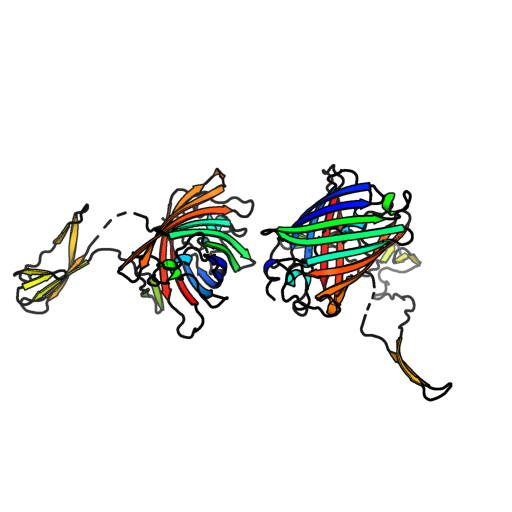CA . GLU A 1 147 ? -67.826 4.240 -16.814 1.00 69.46 149 GLU A CA 1
ATOM 1165 C C . GLU A 1 147 ? -68.523 3.976 -15.486 1.00 69.72 149 GLU A C 1
ATOM 1166 O O . GLU A 1 147 ? -68.747 4.903 -14.700 1.00 71.82 149 GLU A O 1
ATOM 1172 N N . SER A 1 148 ? -68.875 2.716 -15.245 1.00 73.12 150 SER A N 1
ATOM 1173 C CA . SER A 1 148 ? -69.254 2.286 -13.907 1.00 70.83 150 SER A CA 1
ATOM 1174 C C . SER A 1 148 ? -67.991 2.054 -13.085 1.00 72.04 150 SER A C 1
ATOM 1175 O O . SER A 1 148 ? -67.119 1.273 -13.480 1.00 74.18 150 SER A O 1
ATOM 1178 N N . ASN A 1 149 ? -67.899 2.720 -11.934 1.00 72.54 151 ASN A N 1
ATOM 1179 C CA . ASN A 1 149 ? -66.730 2.590 -11.074 1.00 73.18 151 ASN A CA 1
ATOM 1180 C C . ASN A 1 149 ? -66.744 1.313 -10.248 1.00 71.67 151 ASN A C 1
ATOM 1181 O O . ASN A 1 149 ? -65.992 1.214 -9.271 1.00 73.62 151 ASN A O 1
ATOM 1186 N N . CYS A 1 150 ? -67.575 0.343 -10.614 1.00 73.62 152 CYS A N 1
ATOM 1187 C CA . CYS A 1 150 ? -67.694 -0.904 -9.879 1.00 70.87 152 CYS A CA 1
ATOM 1188 C C . CYS A 1 150 ? -66.663 -1.925 -10.353 1.00 71.25 152 CYS A C 1
ATOM 1189 O O . CYS A 1 150 ? -66.095 -1.820 -11.444 1.00 71.97 152 CYS A O 1
ATOM 1192 N N . LEU A 1 151 ? -66.445 -2.934 -9.515 1.00 68.04 153 LEU A N 1
ATOM 1193 C CA . LEU A 1 151 ? -65.614 -4.082 -9.839 1.00 64.77 153 LEU A CA 1
ATOM 1194 C C . LEU A 1 151 ? -66.494 -5.318 -9.960 1.00 65.35 153 LEU A C 1
ATOM 1195 O O . LEU A 1 151 ? -67.544 -5.415 -9.320 1.00 66.16 153 LEU A O 1
ATOM 1200 N N . LEU A 1 152 ? -66.063 -6.261 -10.792 1.00 62.70 154 LEU A N 1
ATOM 1201 C CA . LEU A 1 152 ? -66.762 -7.520 -10.998 1.00 61.89 154 LEU A CA 1
ATOM 1202 C C . LEU A 1 152 ? -65.781 -8.651 -10.725 1.00 62.72 154 LEU A C 1
ATOM 1203 O O . LEU A 1 152 ? -64.738 -8.740 -11.384 1.00 63.65 154 LEU A O 1
ATOM 1208 N N . ASN A 1 153 ? -66.111 -9.498 -9.751 1.00 62.90 155 ASN A N 1
ATOM 1209 C CA . ASN A 1 153 ? -65.251 -10.592 -9.316 1.00 63.08 155 ASN A CA 1
ATOM 1210 C C . ASN A 1 153 ? -65.883 -11.913 -9.733 1.00 61.12 155 ASN A C 1
ATOM 1211 O O . ASN A 1 153 ? -66.993 -12.237 -9.299 1.00 62.20 155 ASN A O 1
ATOM 1216 N N . VAL A 1 154 ? -65.177 -12.667 -10.564 1.00 59.34 156 VAL A N 1
ATOM 1217 C CA . VAL A 1 154 ? -65.613 -13.984 -11.018 1.00 58.82 156 VAL A CA 1
ATOM 1218 C C . VAL A 1 154 ? -64.747 -15.031 -10.323 1.00 58.73 156 VAL A C 1
ATOM 1219 O O . VAL A 1 154 ? -63.525 -15.040 -10.518 1.00 60.49 156 VAL A O 1
ATOM 1223 N N . PRO A 1 155 ? -65.318 -15.888 -9.478 1.00 59.26 157 PRO A N 1
ATOM 1224 C CA . PRO A 1 155 ? -64.537 -16.991 -8.897 1.00 59.15 157 PRO A CA 1
ATOM 1225 C C . PRO A 1 155 ? -64.260 -18.061 -9.943 1.00 58.06 157 PRO A C 1
ATOM 1226 O O . PRO A 1 155 ? -65.186 -18.661 -10.491 1.00 59.42 157 PRO A O 1
ATOM 1230 N N . ILE A 1 156 ? -62.979 -18.296 -10.222 1.00 58.68 158 ILE A N 1
ATOM 1231 C CA . ILE A 1 156 ? -62.540 -19.325 -11.154 1.00 59.20 158 ILE A CA 1
ATOM 1232 C C . ILE A 1 156 ? -61.433 -20.123 -10.482 1.00 60.80 158 ILE A C 1
ATOM 1233 O O . ILE A 1 156 ? -60.457 -19.544 -9.989 1.00 61.21 158 ILE A O 1
ATOM 1238 N N . GLY A 1 157 ? -61.598 -21.445 -10.442 1.00 62.77 159 GLY A N 1
ATOM 1239 C CA . GLY A 1 157 ? -60.580 -22.343 -9.927 1.00 63.97 159 GLY A CA 1
ATOM 1240 C C . GLY A 1 157 ? -60.055 -21.999 -8.549 1.00 64.31 159 GLY A C 1
ATOM 1241 O O . GLY A 1 157 ? -58.875 -22.218 -8.259 1.00 64.90 159 GLY A O 1
ATOM 1242 N N . GLY A 1 158 ? -60.916 -21.459 -7.688 1.00 66.56 160 GLY A N 1
ATOM 1243 C CA . GLY A 1 158 ? -60.537 -21.122 -6.334 1.00 67.32 160 GLY A CA 1
ATOM 1244 C C . GLY A 1 158 ? -60.037 -19.707 -6.121 1.00 67.13 160 GLY A C 1
ATOM 1245 O O . GLY A 1 158 ? -59.808 -19.320 -4.968 1.00 66.19 160 GLY A O 1
ATOM 1246 N N . THR A 1 159 ? -59.856 -18.921 -7.184 1.00 66.41 161 THR A N 1
ATOM 1247 C CA . THR A 1 159 ? -59.394 -17.544 -7.060 1.00 65.59 161 THR A CA 1
ATOM 1248 C C . THR A 1 159 ? -60.329 -16.612 -7.818 1.00 64.70 161 THR A C 1
ATOM 1249 O O . THR A 1 159 ? -60.815 -16.954 -8.898 1.00 64.79 161 THR A O 1
ATOM 1253 N N . THR A 1 160 ? -60.596 -15.444 -7.241 1.00 62.21 162 THR A N 1
ATOM 1254 C CA . THR A 1 160 ? -61.467 -14.457 -7.868 1.00 64.20 162 THR A CA 1
ATOM 1255 C C . THR A 1 160 ? -60.671 -13.563 -8.811 1.00 65.66 162 THR A C 1
ATOM 1256 O O . THR A 1 160 ? -59.619 -13.034 -8.435 1.00 66.08 162 THR A O 1
ATOM 1260 N N . VAL A 1 161 ? -61.181 -13.391 -10.030 1.00 63.66 163 VAL A N 1
ATOM 1261 C CA . VAL A 1 161 ? -60.611 -12.470 -11.008 1.00 62.30 163 VAL A CA 1
ATOM 1262 C C . VAL A 1 161 ? -61.472 -11.215 -11.032 1.00 61.10 163 VAL A C 1
ATOM 1263 O O . VAL A 1 161 ? -62.695 -11.299 -11.199 1.00 61.65 163 VAL A O 1
ATOM 1267 N N . VAL A 1 162 ? -60.840 -10.054 -10.872 1.00 61.72 164 VAL A N 1
ATOM 1268 C CA . VAL A 1 162 ? -61.542 -8.784 -10.719 1.00 61.19 164 VAL A CA 1
ATOM 1269 C C . VAL A 1 162 ? -61.290 -7.934 -11.956 1.00 62.85 164 VAL A C 1
ATOM 1270 O O . VAL A 1 162 ? -60.134 -7.679 -12.315 1.00 67.62 164 VAL A O 1
ATOM 1274 N N . ARG A 1 163 ? -62.369 -7.489 -12.596 1.00 62.24 165 ARG A N 1
ATOM 1275 C CA . ARG A 1 163 ? -62.290 -6.656 -13.789 1.00 63.03 165 ARG A CA 1
ATOM 1276 C C . ARG A 1 163 ? -63.352 -5.568 -13.715 1.00 63.86 165 ARG A C 1
ATOM 1277 O O . ARG A 1 163 ? -64.369 -5.741 -13.035 1.00 64.39 165 ARG A O 1
ATOM 1285 N N . PRO A 1 164 ? -63.145 -4.436 -14.391 1.00 63.85 166 PRO A N 1
ATOM 1286 C CA . PRO A 1 164 ? -64.182 -3.396 -14.409 1.00 64.65 166 PRO A CA 1
ATOM 1287 C C . PRO A 1 164 ? -65.468 -3.913 -15.040 1.00 63.12 166 PRO A C 1
ATOM 1288 O O . PRO A 1 164 ? -65.455 -4.810 -15.885 1.00 62.02 166 PRO A O 1
ATOM 1292 N N . LEU A 1 165 ? -66.591 -3.328 -14.623 1.00 65.22 167 LEU A N 1
ATOM 1293 C CA . LEU A 1 165 ? -67.914 -3.806 -15.012 1.00 64.39 167 LEU A CA 1
ATOM 1294 C C . LEU A 1 165 ? -68.502 -2.942 -16.124 1.00 64.91 167 LEU A C 1
ATOM 1295 O O . LEU A 1 165 ? -68.703 -1.738 -15.938 1.00 65.78 167 LEU A O 1
ATOM 1300 N N . VAL A 1 166 ? -68.761 -3.555 -17.275 1.00 67.31 168 VAL A N 1
ATOM 1301 C CA . VAL A 1 166 ? -69.428 -2.910 -18.399 1.00 71.26 168 VAL A CA 1
ATOM 1302 C C . VAL A 1 166 ? -70.847 -3.479 -18.508 1.00 71.52 168 VAL A C 1
ATOM 1303 O O . VAL A 1 166 ? -71.150 -4.556 -17.988 1.00 67.20 168 VAL A O 1
ATOM 1307 N N . GLU A 1 167 ? -71.741 -2.726 -19.153 1.00 85.36 169 GLU A N 1
ATOM 1308 C CA . GLU A 1 167 ? -73.057 -3.237 -19.531 1.00 83.94 169 GLU A CA 1
ATOM 1309 C C . GLU A 1 167 ? -72.973 -3.819 -20.936 1.00 84.63 169 GLU A C 1
ATOM 1310 O O . GLU A 1 167 ? -72.708 -3.090 -21.899 1.00 85.96 169 GLU A O 1
ATOM 1316 N N . ASP A 1 168 ? -73.199 -5.127 -21.056 1.00 84.38 170 ASP A N 1
ATOM 1317 C CA . ASP A 1 168 ? -73.077 -5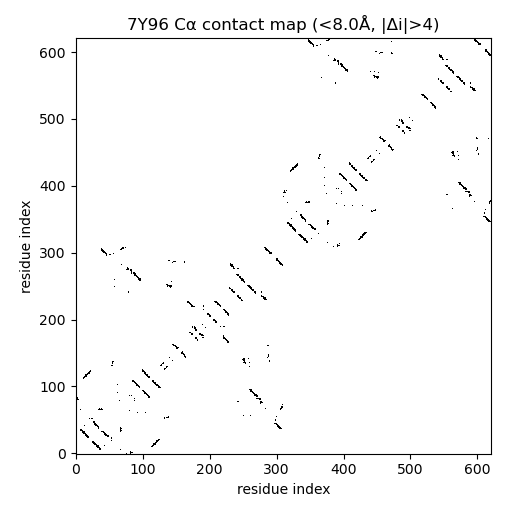.806 -22.340 1.00 84.00 170 ASP A CA 1
ATOM 1318 C C . ASP A 1 168 ? -74.401 -6.030 -23.063 1.00 83.38 170 ASP A C 1
ATOM 1319 O O . ASP A 1 168 ? -74.378 -6.423 -24.236 1.00 83.30 170 ASP A O 1
ATOM 1324 N N . SER A 1 169 ? -75.537 -5.765 -22.422 1.00 77.62 171 SER A N 1
ATOM 1325 C CA . SER A 1 169 ? -76.844 -6.015 -23.025 1.00 76.98 171 SER A CA 1
ATOM 1326 C C . SER A 1 169 ? -77.927 -5.420 -22.133 1.00 76.93 171 SER A C 1
ATOM 1327 O O . SER A 1 169 ? -77.673 -5.007 -20.998 1.00 77.24 171 SER A O 1
ATOM 1330 N N . THR A 1 170 ? -79.147 -5.409 -22.663 1.00 66.54 172 THR A N 1
ATOM 1331 C CA . THR A 1 170 ? -80.324 -4.878 -21.990 1.00 69.59 172 THR A CA 1
ATOM 1332 C C . THR A 1 170 ? -81.156 -6.025 -21.430 1.00 69.08 172 THR A C 1
ATOM 1333 O O . THR A 1 170 ? -81.335 -7.056 -22.085 1.00 69.40 172 THR A O 1
ATOM 1337 N N . SER A 1 171 ? -81.655 -5.836 -20.209 1.00 67.01 173 SER A N 1
ATOM 1338 C CA . SER A 1 171 ? -82.399 -6.861 -19.494 1.00 66.24 173 SER A CA 1
ATOM 1339 C C . SER A 1 171 ? -83.502 -6.199 -18.687 1.00 67.04 173 SER A C 1
ATOM 1340 O O . SER A 1 171 ? -83.272 -5.181 -18.029 1.00 70.07 173 SER A O 1
ATOM 1343 N N . VAL A 1 172 ? -84.698 -6.775 -18.757 1.00 59.12 174 VAL A N 1
ATOM 1344 C CA . VAL A 1 172 ? -85.875 -6.244 -18.083 1.00 58.22 174 VAL A CA 1
ATOM 1345 C C . VAL A 1 172 ? -86.540 -7.366 -17.297 1.00 59.48 174 VAL A C 1
ATOM 1346 O O . VAL A 1 172 ? -86.731 -8.468 -17.821 1.00 61.01 174 VAL A O 1
ATOM 1350 N N . THR A 1 173 ? -86.901 -7.087 -16.047 1.00 57.10 175 THR A N 1
ATOM 1351 C CA . THR A 1 173 ? -87.558 -8.063 -15.190 1.00 56.63 175 THR A CA 1
ATOM 1352 C C . THR A 1 173 ? -89.027 -7.693 -15.025 1.00 56.06 175 THR A C 1
ATOM 1353 O O . THR A 1 173 ? -89.368 -6.515 -14.878 1.00 58.76 175 THR A O 1
ATOM 1357 N N . ALA A 1 174 ? -89.891 -8.706 -15.051 1.00 51.94 176 ALA A N 1
ATOM 1358 C CA . ALA A 1 174 ? -91.334 -8.541 -14.941 1.00 50.04 176 ALA A CA 1
ATOM 1359 C C . ALA A 1 174 ? -91.812 -9.231 -13.673 1.00 50.04 176 ALA A C 1
ATOM 1360 O O . ALA A 1 174 ? -91.405 -10.364 -13.394 1.00 50.15 176 ALA A O 1
ATOM 1362 N N . VAL A 1 175 ? -92.671 -8.556 -12.911 1.00 47.74 177 VAL A N 1
ATOM 1363 C CA . VAL A 1 175 ? -93.223 -9.095 -11.672 1.00 47.78 177 VAL A CA 1
ATOM 1364 C C . VAL A 1 175 ? -94.742 -9.039 -11.760 1.00 47.89 177 VAL A C 1
ATOM 1365 O O . VAL A 1 175 ? -95.327 -7.950 -11.832 1.00 49.35 177 VAL A O 1
ATOM 1369 N N . VAL A 1 176 ? -95.379 -10.206 -11.749 1.00 48.71 178 VAL A N 1
ATOM 1370 C CA . VAL A 1 176 ? -96.832 -10.319 -11.775 1.00 48.53 178 VAL A CA 1
ATOM 1371 C C . VAL A 1 176 ? -97.288 -10.690 -10.372 1.00 51.47 178 VAL A C 1
ATOM 1372 O O . VAL A 1 176 ? -96.802 -11.668 -9.793 1.00 52.75 178 VAL A O 1
ATOM 1376 N N . THR A 1 177 ? -98.189 -9.888 -9.809 1.00 49.50 179 THR A N 1
ATOM 1377 C CA . THR A 1 177 ? -98.774 -10.144 -8.498 1.00 49.88 179 THR A CA 1
ATOM 1378 C C . THR A 1 177 ? -100.288 -10.217 -8.643 1.00 50.20 179 THR A C 1
ATOM 1379 O O . THR A 1 177 ? -100.924 -9.232 -9.038 1.00 50.23 179 THR A O 1
ATOM 1383 N N . ASP A 1 178 ? -100.852 -11.393 -8.357 1.00 51.06 180 ASP A N 1
ATOM 1384 C CA . ASP A 1 178 ? -102.303 -11.603 -8.332 1.00 55.16 180 ASP A CA 1
ATOM 1385 C C . ASP A 1 178 ? -102.972 -11.101 -9.608 1.00 54.64 180 ASP A C 1
ATOM 1386 O O . ASP A 1 178 ? -104.096 -10.595 -9.590 1.00 56.84 180 ASP A O 1
ATOM 1391 N N . GLY A 1 179 ? -102.274 -11.246 -10.729 1.00 52.61 181 GLY A N 1
ATOM 1392 C CA . GLY A 1 179 ? -102.831 -10.895 -12.016 1.00 53.19 181 GLY A CA 1
ATOM 1393 C C . GLY A 1 179 ? -102.560 -9.488 -12.497 1.00 53.19 181 GLY A C 1
ATOM 1394 O O . GLY A 1 179 ? -103.155 -9.074 -13.500 1.00 54.10 181 GLY A O 1
ATOM 1395 N N . TYR A 1 180 ? -101.701 -8.732 -11.820 1.00 48.07 182 TYR A N 1
ATOM 1396 C CA . TYR A 1 180 ? -101.318 -7.404 -12.279 1.00 51.03 182 TYR A CA 1
ATOM 1397 C C . TYR A 1 180 ? -99.809 -7.343 -12.468 1.00 51.26 182 TYR A C 1
ATOM 1398 O O . TYR A 1 180 ? -99.048 -7.817 -11.619 1.00 49.93 182 TYR A O 1
ATOM 1407 N N . LEU A 1 181 ? -99.378 -6.757 -13.582 1.00 53.29 183 LEU A N 1
ATOM 1408 C CA . LEU A 1 181 ? -97.987 -6.813 -14.013 1.00 50.56 183 LEU A CA 1
ATOM 1409 C C . LEU A 1 181 ? -97.294 -5.476 -13.794 1.00 51.60 183 LEU A C 1
ATOM 1410 O O . LEU A 1 181 ? -97.841 -4.416 -14.130 1.00 53.69 183 LEU A O 1
ATOM 1415 N N . LYS A 1 182 ? -96.082 -5.536 -13.245 1.00 49.94 184 LYS A N 1
ATOM 1416 C CA . LYS A 1 182 ? -95.195 -4.389 -13.133 1.00 49.44 184 LYS A CA 1
ATOM 1417 C C . LYS A 1 182 ? -93.890 -4.767 -13.815 1.00 47.68 184 LYS A C 1
ATOM 1418 O O . LYS A 1 182 ? -93.214 -5.716 -13.400 1.00 46.59 184 LYS A O 1
ATOM 1424 N N . MET A 1 183 ? -93.567 -4.050 -14.884 1.00 49.51 185 MET A N 1
ATOM 1425 C CA . MET A 1 183 ? -92.385 -4.291 -15.695 1.00 47.93 185 MET A CA 1
ATOM 1426 C C . MET A 1 183 ? -91.576 -3.007 -15.780 1.00 50.11 185 MET A C 1
ATOM 1427 O O . MET A 1 183 ? -92.123 -1.952 -16.124 1.00 52.18 185 MET A O 1
ATOM 1432 N N . ALA A 1 184 ? -90.292 -3.094 -15.431 1.00 49.59 186 ALA A N 1
ATOM 1433 C CA . ALA A 1 184 ? -89.365 -1.965 -15.477 1.00 51.58 186 ALA A CA 1
ATOM 1434 C C . ALA A 1 184 ? -89.994 -0.724 -14.848 1.00 57.93 186 ALA A C 1
ATOM 1435 O O . ALA A 1 184 ? -90.179 0.310 -15.489 1.00 61.95 186 ALA A O 1
ATOM 1437 N N . GLY A 1 185 ? -90.352 -0.866 -13.574 1.00 54.04 187 GLY A N 1
ATOM 1438 C CA . GLY A 1 185 ? -90.905 0.236 -12.805 1.00 54.06 187 GLY A CA 1
ATOM 1439 C C . GLY A 1 185 ? -92.150 0.868 -13.387 1.00 51.31 187 GLY A C 1
ATOM 1440 O O . GLY A 1 185 ? -92.418 2.044 -13.117 1.00 51.72 187 GLY A O 1
ATOM 1441 N N . MET A 1 186 ? -92.921 0.128 -14.184 1.00 50.05 188 MET A N 1
ATOM 1442 C CA . MET A 1 186 ? -94.163 0.658 -14.729 1.00 50.14 188 MET A CA 1
ATOM 1443 C C . MET A 1 186 ? -95.259 -0.390 -14.595 1.00 50.79 188 MET A C 1
ATOM 1444 O O . MET A 1 186 ? -95.010 -1.590 -14.727 1.00 50.02 188 MET A O 1
ATOM 1449 N N . HIS A 1 187 ? -96.482 0.073 -14.355 1.00 50.95 189 HIS A N 1
ATOM 1450 C CA . HIS A 1 187 ? -97.630 -0.813 -14.179 1.00 49.99 189 HIS A CA 1
ATOM 1451 C C . HIS A 1 187 ? -98.316 -1.007 -15.525 1.00 47.76 189 HIS A C 1
ATOM 1452 O O . HIS A 1 187 ? -98.875 -0.059 -16.087 1.00 48.33 189 HIS A O 1
ATOM 1459 N N . PHE A 1 188 ? -98.267 -2.230 -16.046 1.00 47.40 190 PHE A N 1
ATOM 1460 C CA . PHE A 1 188 ? -98.822 -2.527 -17.359 1.00 47.30 190 PHE A CA 1
ATOM 1461 C C . PHE A 1 188 ? -100.275 -2.970 -17.300 1.00 47.26 190 PHE A C 1
ATOM 1462 O O . PHE A 1 188 ? -100.850 -3.297 -18.344 1.00 47.20 190 PHE A O 1
ATOM 1470 N N . GLY A 1 189 ? -100.876 -3.000 -16.118 1.00 51.41 191 GLY A N 1
ATOM 1471 C CA . GLY A 1 189 ? -102.260 -3.397 -15.995 1.00 52.58 191 GLY A CA 1
ATOM 1472 C C . GLY A 1 189 ? -102.413 -4.881 -15.735 1.00 52.06 191 GLY A C 1
ATOM 1473 O O . GLY A 1 189 ? -101.476 -5.594 -15.360 1.00 49.56 191 GLY A O 1
ATOM 1474 N N . ALA A 1 190 ? -103.643 -5.345 -15.927 1.00 55.01 192 ALA A N 1
ATOM 1475 C CA . ALA A 1 190 ? -103.967 -6.739 -15.664 1.00 54.30 192 ALA A CA 1
ATOM 1476 C C . ALA A 1 190 ? -103.259 -7.654 -16.654 1.00 50.04 192 ALA A C 1
ATOM 1477 O O . ALA A 1 190 ? -103.202 -7.374 -17.855 1.00 49.48 192 ALA A O 1
ATOM 1479 N N . CYS A 1 191 ? -102.722 -8.757 -16.138 1.00 50.07 193 CYS A N 1
ATOM 1480 C CA . CYS A 1 191 ? -102.110 -9.808 -16.939 1.00 50.20 193 CYS A CA 1
ATOM 1481 C C . CYS A 1 191 ? -101.849 -11.006 -16.039 1.00 50.82 193 CYS A C 1
ATOM 1482 O O . CYS A 1 191 ? -101.513 -10.848 -14.863 1.00 51.57 193 CYS A O 1
ATOM 1485 N N . ASP A 1 192 ? -101.941 -12.195 -16.618 1.00 51.61 194 ASP A N 1
ATOM 1486 C CA . ASP A 1 192 ? -101.733 -13.434 -15.885 1.00 54.68 194 ASP A CA 1
ATOM 1487 C C . ASP A 1 192 ? -100.316 -13.933 -16.125 1.00 56.17 194 ASP A C 1
ATOM 1488 O O . ASP A 1 192 ? -99.761 -13.750 -17.212 1.00 59.52 194 ASP A O 1
ATOM 1493 N N . PHE A 1 193 ? -99.723 -14.535 -15.090 1.00 50.99 195 PHE A N 1
ATOM 1494 C CA . PHE A 1 193 ? -98.333 -14.967 -15.190 1.00 50.54 195 PHE A CA 1
ATOM 1495 C C . PHE A 1 193 ? -98.151 -15.980 -16.316 1.00 51.80 195 PHE A C 1
ATOM 1496 O O . PHE A 1 193 ? -97.175 -15.911 -17.073 1.00 51.78 195 PHE A O 1
ATOM 1504 N N . GLN A 1 194 ? -99.081 -16.930 -16.442 1.00 57.07 196 GLN A N 1
ATOM 1505 C CA . GLN A 1 194 ? -99.030 -17.858 -17.566 1.00 60.73 196 GLN A CA 1
ATOM 1506 C C . GLN A 1 194 ? -99.202 -17.130 -18.895 1.00 62.86 196 GLN A C 1
ATOM 1507 O O . GLN A 1 194 ? -98.690 -17.586 -19.925 1.00 66.25 196 GLN A O 1
ATOM 1513 N N . ARG A 1 195 ? -99.902 -15.997 -18.892 1.00 62.33 197 ARG A N 1
ATOM 1514 C CA . ARG A 1 195 ? -100.150 -15.217 -20.098 1.00 62.32 197 ARG A CA 1
ATOM 1515 C C . ARG A 1 195 ? -99.033 -14.230 -20.416 1.00 58.78 197 ARG A C 1
ATOM 1516 O O . ARG A 1 195 ? -99.205 -13.388 -21.304 1.00 59.70 197 ARG A O 1
ATOM 1524 N N . LEU A 1 196 ? -97.906 -14.299 -19.715 1.00 53.76 198 LEU A N 1
ATOM 1525 C CA . LEU A 1 196 ? -96.803 -13.406 -20.031 1.00 52.90 198 LEU A CA 1
ATOM 1526 C C . LEU A 1 196 ? -96.256 -13.733 -21.419 1.00 54.04 198 LEU A C 1
ATOM 1527 O O . LEU A 1 196 ? -96.128 -14.909 -21.777 1.00 55.18 198 LEU A O 1
ATOM 1532 N N . PRO A 1 197 ? -95.938 -12.724 -22.223 1.00 54.86 199 PRO A N 1
ATOM 1533 C CA . PRO A 1 197 ? -95.482 -12.988 -23.589 1.00 57.21 199 PRO A CA 1
ATOM 1534 C C . PRO A 1 197 ? -94.076 -13.559 -23.618 1.00 59.24 199 PRO A C 1
ATOM 1535 O O . PRO A 1 197 ? -93.257 -13.315 -22.728 1.00 57.60 199 PRO A O 1
ATOM 1539 N N . SER A 1 198 ? -93.804 -14.338 -24.667 1.00 62.79 200 SER A N 1
ATOM 1540 C CA . SER A 1 198 ? -92.468 -14.897 -24.840 1.00 61.64 200 SER A CA 1
ATOM 1541 C C . SER A 1 198 ? -91.474 -13.833 -25.288 1.00 58.39 200 SER A C 1
ATOM 1542 O O . SER A 1 198 ? -90.297 -13.891 -24.915 1.00 55.94 200 SER A O 1
ATOM 1545 N N . GLU A 1 199 ? -91.922 -12.866 -26.087 1.00 61.77 201 GLU A N 1
ATOM 1546 C CA . GLU A 1 199 ? -91.077 -11.787 -26.578 1.00 58.66 201 GLU A CA 1
ATOM 1547 C C . GLU A 1 199 ? -91.664 -10.437 -26.192 1.00 53.65 201 GLU A C 1
ATOM 1548 O O . GLU A 1 199 ? -92.885 -10.253 -26.195 1.00 57.46 201 GLU A O 1
ATOM 1554 N N . VAL A 1 200 ? -90.782 -9.495 -25.869 1.00 53.42 202 VAL A N 1
ATOM 1555 C CA . VAL A 1 200 ? -91.134 -8.107 -25.605 1.00 52.41 202 VAL A CA 1
ATOM 1556 C C . VAL A 1 200 ? -90.280 -7.243 -26.523 1.00 54.27 202 VAL A C 1
ATOM 1557 O O . VAL A 1 200 ? -89.195 -7.650 -26.945 1.00 56.72 202 VAL A O 1
ATOM 1561 N N . THR A 1 201 ? -90.789 -6.070 -26.885 1.00 49.98 203 THR A N 1
ATOM 1562 C CA . THR A 1 201 ? -90.075 -5.179 -27.786 1.00 50.74 203 THR A CA 1
ATOM 1563 C C . THR A 1 201 ? -89.719 -3.886 -27.064 1.00 49.78 203 THR A C 1
ATOM 1564 O O . THR A 1 201 ? -90.494 -3.386 -26.243 1.00 48.82 203 THR A O 1
ATOM 1568 N N . VAL A 1 202 ? -88.542 -3.349 -27.379 1.00 53.61 204 VAL A N 1
ATOM 1569 C CA . VAL A 1 202 ? -88.097 -2.043 -26.912 1.00 52.96 204 VAL A CA 1
ATOM 1570 C C . VAL A 1 202 ? -87.818 -1.176 -28.132 1.00 56.66 204 VAL A C 1
ATOM 1571 O O . VAL A 1 202 ? -87.210 -1.637 -29.107 1.00 60.69 204 VAL A O 1
ATOM 1575 N N . ALA A 1 203 ? -88.269 0.075 -28.081 1.00 53.54 205 ALA A N 1
ATOM 1576 C CA . ALA A 1 203 ? -88.156 0.994 -29.211 1.00 54.19 205 ALA A CA 1
ATOM 1577 C C . ALA A 1 203 ? -87.189 2.124 -28.871 1.00 54.53 205 ALA A C 1
ATOM 1578 O O . ALA A 1 203 ? -87.540 3.054 -28.139 1.00 53.84 205 ALA A O 1
ATOM 1580 N N . LYS A 1 204 ? -85.981 2.050 -29.426 1.00 57.91 206 LYS A N 1
ATOM 1581 C CA . LYS A 1 204 ? -84.973 3.090 -29.320 1.00 56.91 206 LYS A CA 1
ATOM 1582 C C . LYS A 1 204 ? -85.187 4.118 -30.419 1.00 59.47 206 LYS A C 1
ATOM 1583 O O . LYS A 1 204 ? -85.872 3.846 -31.409 1.00 61.04 206 LYS A O 1
ATOM 1589 N N . PRO A 1 205 ? -84.608 5.316 -30.292 1.00 58.49 207 PRO A N 1
ATOM 1590 C CA . PRO A 1 205 ? -84.778 6.319 -31.355 1.00 61.76 207 PRO A CA 1
ATOM 1591 C C . PRO A 1 205 ? -84.284 5.860 -32.724 1.00 64.58 207 PRO A C 1
ATOM 1592 O O . PRO A 1 205 ? -84.656 6.486 -33.730 1.00 64.67 207 PRO A O 1
ATOM 1596 N N . ASN A 1 206 ? -83.484 4.782 -32.794 1.00 63.49 208 ASN A N 1
ATOM 1597 C CA . ASN A 1 206 ? -83.008 4.248 -34.069 1.00 66.94 208 ASN A CA 1
ATOM 1598 C C . ASN A 1 206 ? -83.133 2.732 -34.207 1.00 65.73 208 ASN A C 1
ATOM 1599 O O . ASN A 1 206 ? -83.241 2.256 -35.340 1.00 69.97 208 ASN A O 1
ATOM 1604 N N . VAL A 1 207 ? -83.094 1.947 -33.126 1.00 66.25 209 VAL A N 1
ATOM 1605 C CA . VAL A 1 207 ? -83.112 0.485 -33.204 1.00 66.82 209 VAL A CA 1
ATOM 1606 C C . VAL A 1 207 ? -84.353 -0.080 -32.517 1.00 63.56 209 VAL A C 1
ATOM 1607 O O . VAL A 1 207 ? -84.814 0.461 -31.506 1.00 60.56 209 VAL A O 1
ATOM 1611 N N . LEU A 1 208 ? -84.907 -1.163 -33.085 1.00 65.43 210 LEU A N 1
ATOM 1612 C CA . LEU A 1 208 ? -86.036 -1.894 -32.496 1.00 63.81 210 LEU A CA 1
ATOM 1613 C C . LEU A 1 208 ? -85.479 -3.194 -31.922 1.00 64.16 210 LEU A C 1
ATOM 1614 O O . LEU A 1 208 ? -85.300 -4.180 -32.642 1.00 69.62 210 LEU A O 1
ATOM 1619 N N . ILE A 1 209 ? -85.221 -3.188 -30.625 1.00 61.55 211 ILE A N 1
ATOM 1620 C CA . ILE A 1 209 ? -84.640 -4.323 -29.918 1.00 62.08 211 ILE A CA 1
ATOM 1621 C C . ILE A 1 209 ? -85.720 -5.303 -29.471 1.00 61.28 211 ILE A C 1
ATOM 1622 O O . ILE A 1 209 ? -86.805 -4.900 -29.041 1.00 61.26 211 ILE A O 1
ATOM 1627 N N . ALA A 1 210 ? -85.437 -6.599 -29.595 1.00 58.54 212 ALA A N 1
ATOM 1628 C CA . ALA A 1 210 ? -86.347 -7.652 -29.161 1.00 59.16 212 ALA A CA 1
ATOM 1629 C C . ALA A 1 210 ? -85.736 -8.383 -27.970 1.00 58.49 212 ALA A C 1
ATOM 1630 O O . ALA A 1 210 ? -84.623 -8.908 -28.068 1.00 58.75 212 ALA A O 1
ATOM 1632 N N . LEU A 1 211 ? -86.475 -8.449 -26.864 1.00 58.25 213 LEU A N 1
ATOM 1633 C CA . LEU A 1 211 ? -86.045 -9.126 -25.646 1.00 56.97 213 LEU A CA 1
ATOM 1634 C C . LEU A 1 211 ? -86.847 -10.410 -25.468 1.00 58.83 213 LEU A C 1
ATOM 1635 O O . LEU A 1 211 ? -88.077 -10.368 -25.357 1.00 59.53 213 LEU A O 1
ATOM 1640 N N . LYS A 1 212 ? -86.155 -11.543 -25.435 1.00 55.95 214 LYS A N 1
ATOM 1641 C CA . LYS A 1 212 ? -86.787 -12.842 -25.255 1.00 58.18 214 LYS A CA 1
ATOM 1642 C C . LYS A 1 212 ? -86.769 -13.238 -23.783 1.00 56.53 214 LYS A C 1
ATOM 1643 O O . LYS A 1 212 ? -85.851 -12.883 -23.040 1.00 57.45 214 LYS A O 1
ATOM 1649 N N . MET A 1 213 ? -87.793 -13.985 -23.368 1.00 53.27 215 MET A N 1
ATOM 1650 C CA . MET A 1 213 ? -87.867 -14.463 -21.991 1.00 52.52 215 MET A CA 1
ATOM 1651 C C . MET A 1 213 ? -86.759 -15.473 -21.724 1.00 53.53 215 MET A C 1
ATOM 1652 O O . MET A 1 213 ? -86.650 -16.484 -22.424 1.00 55.08 215 MET A O 1
ATOM 1657 N N . ILE A 1 214 ? -85.941 -15.201 -20.713 1.00 53.70 216 ILE A N 1
ATOM 1658 C CA . ILE A 1 214 ? -84.798 -16.056 -20.403 1.00 55.81 216 ILE A CA 1
ATOM 1659 C C . ILE A 1 214 ? -85.140 -17.084 -19.333 1.00 56.87 216 ILE A C 1
ATOM 1660 O O . ILE A 1 214 ? -84.902 -18.282 -19.510 1.00 60.15 216 ILE A O 1
ATOM 1665 N N . LYS A 1 215 ? -85.700 -16.648 -18.207 1.00 56.81 217 LYS A N 1
ATOM 1666 C CA . LYS A 1 215 ? -86.117 -17.569 -17.160 1.00 59.40 217 LYS A CA 1
ATOM 1667 C C . LYS A 1 215 ? -87.378 -17.038 -16.497 1.00 57.05 217 LYS A C 1
ATOM 1668 O O . LYS A 1 215 ? -87.570 -15.825 -16.364 1.00 53.61 217 LYS A O 1
ATOM 1674 N N . ARG A 1 216 ? -88.225 -17.964 -16.059 1.00 50.82 218 ARG A N 1
ATOM 1675 C CA . ARG A 1 216 ? -89.462 -17.633 -15.373 1.00 50.83 218 ARG A CA 1
ATOM 1676 C C . ARG A 1 216 ? -89.552 -18.463 -14.101 1.00 51.07 218 ARG A C 1
ATOM 1677 O O . ARG A 1 216 ? -89.117 -19.618 -14.069 1.00 52.63 218 ARG A O 1
ATOM 1685 N N . GLN A 1 217 ? -90.091 -17.857 -13.046 1.00 51.27 219 GLN A N 1
ATOM 1686 C CA . GLN A 1 217 ? -90.239 -18.516 -11.757 1.00 53.56 219 GLN A CA 1
ATOM 1687 C C . GLN A 1 217 ? -91.603 -18.173 -11.184 1.00 52.56 219 GLN A C 1
ATOM 1688 O O . GLN A 1 217 ? -91.968 -16.997 -11.110 1.00 51.24 219 GLN A O 1
ATOM 1694 N N . ALA A 1 218 ? -92.345 -19.188 -10.757 1.00 51.79 220 ALA A N 1
ATOM 1695 C CA . ALA A 1 218 ? -93.703 -18.988 -10.272 1.00 52.31 220 ALA A CA 1
ATOM 1696 C C . ALA A 1 218 ? -93.678 -18.835 -8.757 1.00 52.05 220 ALA A C 1
ATOM 1697 O O . ALA A 1 218 ? -93.229 -19.738 -8.043 1.00 54.56 220 ALA A O 1
ATOM 1699 N N . TYR A 1 219 ? -94.162 -17.695 -8.270 1.00 52.59 221 TYR A N 1
ATOM 1700 C CA . TYR A 1 219 ? -94.242 -17.433 -6.840 1.00 53.77 221 TYR A CA 1
ATOM 1701 C C . TYR A 1 219 ? -95.616 -17.731 -6.258 1.00 54.00 221 TYR A C 1
ATOM 1702 O O . TYR A 1 219 ? -95.815 -17.553 -5.054 1.00 55.35 221 TYR A O 1
ATOM 1711 N N . GLY A 1 220 ? -96.562 -18.174 -7.075 1.00 52.41 222 GLY A N 1
ATOM 1712 C CA . GLY A 1 220 ? -97.892 -18.462 -6.580 1.00 51.95 222 GLY A CA 1
ATOM 1713 C C . GLY A 1 220 ? -98.770 -18.972 -7.699 1.00 52.53 222 GLY A C 1
ATOM 1714 O O . GLY A 1 220 ? -98.297 -19.273 -8.797 1.00 53.37 222 GLY A O 1
ATOM 1715 N N . THR A 1 221 ? -100.067 -19.064 -7.404 1.00 50.59 223 THR A N 1
ATOM 1716 C CA . THR A 1 221 ? -101.014 -19.546 -8.406 1.00 51.34 223 THR A CA 1
ATOM 1717 C C . THR A 1 221 ? -101.116 -18.585 -9.587 1.00 50.99 223 THR A C 1
ATOM 1718 O O . THR A 1 221 ? -101.168 -19.020 -10.743 1.00 51.93 223 THR A O 1
ATOM 1722 N N . ASN A 1 222 ? -101.142 -17.276 -9.325 1.00 52.83 224 ASN A N 1
ATOM 1723 C CA . ASN A 1 222 ? -101.243 -16.284 -10.390 1.00 52.24 224 ASN A CA 1
ATOM 1724 C C . ASN A 1 222 ? -100.224 -15.161 -10.216 1.00 51.54 224 ASN A C 1
ATOM 1725 O O . ASN A 1 222 ? -100.470 -14.022 -10.621 1.00 48.92 224 ASN A O 1
ATOM 1730 N N . SER A 1 223 ? -99.078 -15.457 -9.607 1.00 53.46 225 SER A N 1
ATOM 1731 C CA . SER A 1 223 ? -98.029 -14.464 -9.427 1.00 51.27 225 SER A CA 1
ATOM 1732 C C . SER A 1 223 ? -96.670 -15.099 -9.687 1.00 50.98 225 SER A C 1
ATOM 1733 O O . SER A 1 223 ? -96.452 -16.271 -9.367 1.00 50.89 225 SER A O 1
ATOM 1736 N N . GLY A 1 224 ? -95.762 -14.321 -10.264 1.00 50.84 226 GLY A N 1
ATOM 1737 C CA . GLY A 1 224 ? -94.441 -14.832 -10.564 1.00 51.25 226 GLY A CA 1
ATOM 1738 C C . GLY A 1 224 ? -93.522 -13.743 -11.070 1.00 49.77 226 GLY A C 1
ATOM 1739 O O . GLY A 1 224 ? -93.853 -12.556 -11.042 1.00 49.11 226 GLY A O 1
ATOM 1740 N N . VAL A 1 225 ? -92.346 -14.169 -11.523 1.00 49.86 227 VAL A N 1
ATOM 1741 C CA . VAL A 1 225 ? -91.327 -13.278 -12.058 1.00 48.57 227 VAL A CA 1
ATOM 1742 C C . VAL A 1 225 ? -90.817 -13.860 -13.370 1.00 49.13 227 VAL A C 1
ATOM 1743 O O . VAL A 1 225 ? -90.752 -15.083 -13.536 1.00 49.98 227 VAL A O 1
ATOM 1747 N N . ALA A 1 226 ? -90.496 -12.981 -14.316 1.00 51.78 228 ALA A N 1
ATOM 1748 C CA . ALA A 1 226 ? -89.921 -13.383 -15.592 1.00 52.12 228 ALA A CA 1
ATOM 1749 C C . ALA A 1 226 ? -88.774 -12.447 -15.939 1.00 50.87 228 ALA A C 1
ATOM 1750 O O . ALA A 1 226 ? -88.737 -11.299 -15.493 1.00 50.58 228 ALA A O 1
ATOM 1752 N N . ILE A 1 227 ? -87.830 -12.946 -16.733 1.00 53.29 229 ILE A N 1
ATOM 1753 C CA . ILE A 1 227 ? -86.679 -12.162 -17.162 1.00 52.40 229 ILE A CA 1
ATOM 1754 C C . ILE A 1 227 ? -86.649 -12.141 -18.683 1.00 55.88 229 ILE A C 1
ATOM 1755 O O . ILE A 1 227 ? -86.816 -13.185 -19.323 1.00 60.63 229 ILE A O 1
ATOM 1760 N N . TYR A 1 228 ? -86.430 -10.959 -19.259 1.00 54.77 230 TYR A N 1
ATOM 1761 C CA . TYR A 1 228 ? -86.281 -10.785 -20.696 1.00 56.02 230 TYR A CA 1
ATOM 1762 C C . TYR A 1 228 ? -84.913 -10.175 -20.963 1.00 57.83 230 TYR A C 1
ATOM 1763 O O . TYR A 1 228 ? -84.493 -9.247 -20.264 1.00 59.17 230 TYR A O 1
ATOM 1772 N N . HIS A 1 229 ? -84.219 -10.693 -21.975 1.00 61.62 231 HIS A N 1
ATOM 1773 C CA . HIS A 1 229 ? -82.828 -10.325 -22.189 1.00 61.15 231 HIS A CA 1
ATOM 1774 C C . HIS A 1 229 ? -82.487 -10.381 -23.673 1.00 62.71 231 HIS A C 1
ATOM 1775 O O . HIS A 1 229 ? -83.128 -11.093 -24.451 1.00 65.67 231 HIS A O 1
ATOM 1782 N N . ARG A 1 230 ? -81.468 -9.613 -24.055 1.00 73.43 232 ARG A N 1
ATOM 1783 C CA . ARG A 1 230 ? -80.905 -9.676 -25.403 1.00 71.44 232 ARG A CA 1
ATOM 1784 C C . ARG A 1 230 ? -79.409 -9.377 -25.336 1.00 72.30 232 ARG A C 1
ATOM 1785 O O . ARG A 1 230 ? -78.584 -10.123 -25.861 1.00 72.28 232 ARG A O 1
ATOM 1793 N N . SER A 1 240 ? -66.469 7.465 -29.645 1.00 69.62 242 SER A N 1
ATOM 1794 C CA . SER A 1 240 ? -66.413 8.771 -28.996 1.00 73.75 242 SER A CA 1
ATOM 1795 C C . SER A 1 240 ? -65.752 8.678 -27.627 1.00 76.60 242 SER A C 1
ATOM 1796 O O . SER A 1 240 ? -64.815 9.420 -27.327 1.00 77.01 242 SER A O 1
ATOM 1799 N N . HIS A 1 241 ? -66.258 7.765 -26.795 1.00 78.20 243 HIS A N 1
ATOM 1800 C CA . HIS A 1 241 ? -65.661 7.552 -25.481 1.00 81.01 243 HIS A CA 1
ATOM 1801 C C . HIS A 1 241 ? -64.263 6.955 -25.605 1.00 77.45 243 HIS A C 1
ATOM 1802 O O . HIS A 1 241 ? -63.350 7.330 -24.860 1.00 75.83 243 HIS A O 1
ATOM 1809 N N . ASN A 1 242 ? -64.080 6.024 -26.539 1.00 78.49 244 ASN A N 1
ATOM 1810 C CA . ASN A 1 242 ? -62.800 5.363 -26.741 1.00 73.44 244 ASN A CA 1
ATOM 1811 C C . ASN A 1 242 ? -61.776 6.329 -27.335 1.00 71.62 244 ASN A C 1
ATOM 1812 O O . ASN A 1 242 ? -62.115 7.385 -27.878 1.00 72.42 244 ASN A O 1
ATOM 1817 N N . VAL A 1 243 ? -60.505 5.950 -27.226 1.00 64.99 245 VAL A N 1
ATOM 1818 C CA . VAL A 1 243 ? -59.396 6.754 -27.733 1.00 65.95 245 VAL A CA 1
ATOM 1819 C C . VAL A 1 243 ? -59.137 6.354 -29.182 1.00 65.77 245 VAL A C 1
ATOM 1820 O O . VAL A 1 243 ? -58.685 5.239 -29.448 1.00 64.97 245 VAL A O 1
ATOM 1824 N N . TYR A 1 244 ? -59.399 7.266 -30.119 1.00 65.75 246 TYR A N 1
ATOM 1825 C CA . TYR A 1 244 ? -59.290 6.971 -31.543 1.00 67.74 246 TYR A CA 1
ATOM 1826 C C . TYR A 1 244 ? -57.889 7.328 -32.034 1.00 68.10 246 TYR A C 1
ATOM 1827 O O . TYR A 1 244 ? -57.480 8.493 -31.963 1.00 70.90 246 TYR A O 1
ATOM 1836 N N . ILE A 1 245 ? -57.160 6.326 -32.532 1.00 64.46 247 ILE A N 1
ATOM 1837 C CA . ILE A 1 245 ? -55.754 6.445 -32.910 1.00 65.32 247 ILE A CA 1
ATOM 1838 C C . ILE A 1 245 ? -55.617 6.284 -34.419 1.00 6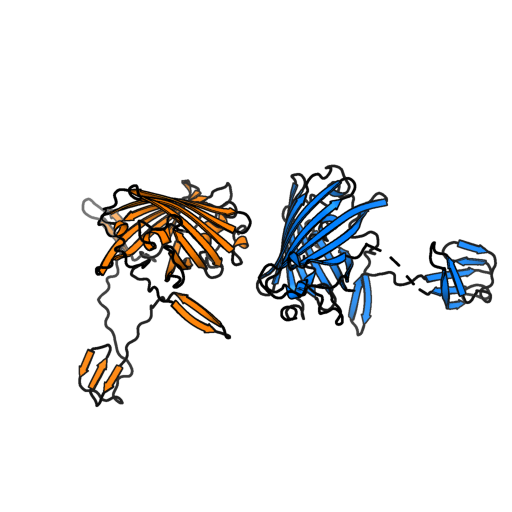5.83 247 ILE A C 1
ATOM 1839 O O . ILE A 1 245 ? -56.176 5.347 -35.008 1.00 64.87 247 ILE A O 1
ATOM 1844 N N . THR A 1 246 ? -54.852 7.189 -35.036 1.00 62.94 248 THR A N 1
ATOM 1845 C CA . THR A 1 246 ? -54.495 7.147 -36.445 1.00 65.35 248 THR A CA 1
ATOM 1846 C C . THR A 1 246 ? -52.985 7.307 -36.570 1.00 67.64 248 THR A C 1
ATOM 1847 O O . THR A 1 246 ? -52.314 7.762 -35.642 1.00 67.60 248 THR A O 1
ATOM 1851 N N . ALA A 1 247 ? -52.450 6.920 -37.725 1.00 66.28 249 ALA A N 1
ATOM 1852 C CA . ALA A 1 247 ? -51.021 7.054 -37.974 1.00 68.43 249 ALA A CA 1
ATOM 1853 C C . ALA A 1 247 ? -50.668 8.470 -38.432 1.00 72.53 249 ALA A C 1
ATOM 1854 O O . ALA A 1 247 ? -51.512 9.225 -38.921 1.00 74.86 249 ALA A O 1
ATOM 1856 N N . ASP A 1 248 ? -49.381 8.831 -38.251 1.00 68.09 250 ASP A N 1
ATOM 1857 C CA . ASP A 1 248 ? -48.823 10.134 -38.633 1.00 74.19 250 ASP A CA 1
ATOM 1858 C C . ASP A 1 248 ? -47.441 9.870 -39.242 1.00 80.45 250 ASP A C 1
ATOM 1859 O O . ASP A 1 248 ? -46.415 9.939 -38.560 1.00 81.93 250 ASP A O 1
ATOM 1864 N N . LYS A 1 249 ? -47.424 9.547 -40.539 1.00 82.39 251 LYS A N 1
ATOM 1865 C CA . LYS A 1 249 ? -46.185 9.125 -41.189 1.00 84.84 251 LYS A CA 1
ATOM 1866 C C . LYS A 1 249 ? -45.140 10.236 -41.203 1.00 87.56 251 LYS A C 1
ATOM 1867 O O . LYS A 1 249 ? -43.951 9.977 -40.978 1.00 87.39 251 LYS A O 1
ATOM 1873 N N . GLN A 1 250 ? -45.559 11.477 -41.464 1.00 86.80 252 GLN A N 1
ATOM 1874 C CA . GLN A 1 250 ? -44.593 12.565 -41.596 1.00 89.18 252 GLN A CA 1
ATOM 1875 C C . GLN A 1 250 ? -43.782 12.753 -40.320 1.00 84.86 252 GLN A C 1
ATOM 1876 O O . GLN A 1 250 ? -42.583 13.048 -40.376 1.00 86.85 252 GLN A O 1
ATOM 1882 N N . LYS A 1 251 ? -44.414 12.584 -39.161 1.00 83.51 253 LYS A N 1
ATOM 1883 C CA . LYS A 1 251 ? -43.709 12.606 -37.888 1.00 80.49 253 LYS A CA 1
ATOM 1884 C C . LYS A 1 251 ? -43.355 11.210 -37.392 1.00 76.33 253 LYS A C 1
ATOM 1885 O O . LYS A 1 251 ? -42.785 11.081 -36.304 1.00 73.87 253 LYS A O 1
ATOM 1891 N N . ASN A 1 252 ? -43.689 10.169 -38.161 1.00 79.54 254 ASN A N 1
ATOM 1892 C CA . ASN A 1 252 ? -43.328 8.784 -37.845 1.00 77.51 254 ASN A CA 1
ATOM 1893 C C . ASN A 1 252 ? -43.911 8.343 -36.503 1.00 73.43 254 ASN A C 1
ATOM 1894 O O . ASN A 1 252 ? -43.252 7.672 -35.709 1.00 72.29 254 ASN A O 1
ATOM 1899 N N . GLY A 1 253 ? -45.163 8.689 -36.256 1.00 73.55 255 GLY A N 1
ATOM 1900 C CA . GLY A 1 253 ? -45.811 8.380 -34.993 1.00 70.95 255 GLY A CA 1
ATOM 1901 C C . GLY A 1 253 ? -47.297 8.172 -35.156 1.00 70.37 255 GLY A C 1
ATOM 1902 O O . GLY A 1 253 ? -47.765 7.673 -36.183 1.00 72.67 255 GLY A O 1
ATOM 1903 N N . ILE A 1 254 ? -48.052 8.559 -34.129 1.00 63.87 256 ILE A N 1
ATOM 1904 C CA . ILE A 1 254 ? -49.504 8.432 -34.140 1.00 63.07 256 ILE A CA 1
ATOM 1905 C C . ILE A 1 254 ? -50.130 9.716 -33.617 1.00 63.16 256 ILE A C 1
ATOM 1906 O O . ILE A 1 254 ? -49.506 10.493 -32.894 1.00 63.55 256 ILE A O 1
ATOM 1911 N N . LYS A 1 255 ? -51.380 9.935 -34.013 1.00 63.40 257 LYS A N 1
ATOM 1912 C CA . LYS A 1 255 ? -52.198 11.022 -33.500 1.00 63.87 257 LYS A CA 1
ATOM 1913 C C . LYS A 1 255 ? -53.512 10.437 -33.006 1.00 63.07 257 LYS A C 1
ATOM 1914 O O . LYS A 1 255 ? -54.140 9.636 -33.705 1.00 64.49 257 LYS A O 1
ATOM 1920 N N . ALA A 1 256 ? -53.932 10.841 -31.814 1.00 64.17 258 ALA A N 1
ATOM 1921 C CA . ALA A 1 256 ? -55.128 10.298 -31.194 1.00 62.52 258 ALA A CA 1
ATOM 1922 C C . ALA A 1 256 ? -56.037 11.421 -30.719 1.00 65.75 258 ALA A C 1
ATOM 1923 O O . ALA A 1 256 ? -55.578 12.486 -30.295 1.00 68.32 258 ALA A O 1
ATOM 1925 N N . ASN A 1 257 ? -57.338 11.160 -30.797 1.00 69.01 259 ASN A N 1
ATOM 1926 C CA . ASN A 1 257 ? -58.367 12.077 -30.330 1.00 69.73 259 ASN A CA 1
ATOM 1927 C C . ASN A 1 257 ? -59.325 11.331 -29.417 1.00 65.09 259 ASN A C 1
ATOM 1928 O O . ASN A 1 257 ? -59.621 10.153 -29.647 1.00 64.59 259 ASN A O 1
ATOM 1933 N N . PHE A 1 258 ? -59.805 12.014 -28.380 1.00 64.36 260 PHE A N 1
ATOM 1934 C CA . PHE A 1 258 ? -60.941 11.483 -27.632 1.00 62.79 260 PHE A CA 1
ATOM 1935 C C . PHE A 1 258 ? -61.520 12.576 -26.746 1.00 65.54 260 PHE A C 1
ATOM 1936 O O . PHE A 1 258 ? -60.994 13.688 -26.662 1.00 69.55 260 PHE A O 1
ATOM 1944 N N . LYS A 1 259 ? -62.636 12.242 -26.109 1.00 63.57 261 LYS A N 1
ATOM 1945 C CA . LYS A 1 259 ? -63.356 13.150 -25.235 1.00 64.02 261 LYS A CA 1
ATOM 1946 C C . LYS A 1 259 ? -63.654 12.438 -23.925 1.00 62.97 261 LYS A C 1
ATOM 1947 O O . LYS A 1 259 ? -63.993 11.250 -23.917 1.00 61.60 261 LYS A O 1
ATOM 1953 N N . ILE A 1 260 ? -63.521 13.166 -22.820 1.00 60.86 262 ILE A N 1
ATOM 1954 C CA . ILE A 1 260 ? -63.765 12.632 -21.487 1.00 60.97 262 ILE A CA 1
ATOM 1955 C C . ILE A 1 260 ? -64.829 13.491 -20.822 1.00 61.82 262 ILE A C 1
ATOM 1956 O O . ILE A 1 260 ? -64.688 14.716 -20.746 1.00 62.44 262 ILE A O 1
ATOM 1961 N N . ARG A 1 261 ? -65.890 12.851 -20.348 1.00 63.05 263 ARG A N 1
ATOM 1962 C CA . ARG A 1 261 ? -67.019 13.528 -19.715 1.00 66.94 263 ARG A CA 1
ATOM 1963 C C . ARG A 1 261 ? -66.953 13.252 -18.214 1.00 66.68 263 ARG A C 1
ATOM 1964 O O . ARG A 1 261 ? -67.535 12.284 -17.722 1.00 66.14 263 ARG A O 1
ATOM 1972 N N . HIS A 1 262 ? -66.237 14.109 -17.487 1.00 63.83 264 HIS A N 1
ATOM 1973 C CA . HIS A 1 262 ? -66.134 13.946 -16.042 1.00 65.09 264 HIS A CA 1
ATOM 1974 C C . HIS A 1 262 ? -67.459 14.294 -15.377 1.00 66.71 264 HIS A C 1
ATOM 1975 O O . HIS A 1 262 ? -68.056 15.330 -15.674 1.00 67.93 264 HIS A O 1
ATOM 1982 N N . ASN A 1 263 ? -67.911 13.445 -14.458 1.00 67.10 265 ASN A N 1
ATOM 1983 C CA . ASN A 1 263 ? -69.130 13.750 -13.718 1.00 68.62 265 ASN A CA 1
ATOM 1984 C C . ASN A 1 263 ? -68.843 14.844 -12.700 1.00 70.88 265 ASN A C 1
ATOM 1985 O O . ASN A 1 263 ? -68.016 14.664 -11.801 1.00 71.07 265 ASN A O 1
ATOM 1990 N N . VAL A 1 264 ? -69.494 15.985 -12.855 1.00 68.37 266 VAL A N 1
ATOM 1991 C CA . VAL A 1 264 ? -69.420 17.040 -11.858 1.00 70.85 266 VAL A CA 1
ATOM 1992 C C . VAL A 1 264 ? -70.525 16.822 -10.830 1.00 72.65 266 VAL A C 1
ATOM 1993 O O . VAL A 1 264 ? -71.539 16.171 -11.095 1.00 72.45 266 VAL A O 1
ATOM 1997 N N . GLU A 1 265 ? -70.307 17.355 -9.625 1.00 77.60 267 GLU A N 1
ATOM 1998 C CA . GLU A 1 265 ? -71.163 17.022 -8.490 1.00 79.35 267 GLU A CA 1
ATOM 1999 C C . GLU A 1 265 ? -72.606 17.493 -8.669 1.00 78.33 267 GLU A C 1
ATOM 2000 O O . GLU A 1 265 ? -73.527 16.834 -8.173 1.00 78.93 267 GLU A O 1
ATOM 2006 N N . ASP A 1 266 ? -72.837 18.609 -9.365 1.00 73.68 268 ASP A N 1
ATOM 2007 C CA . ASP A 1 266 ? -74.200 19.135 -9.435 1.00 75.31 268 ASP A CA 1
ATOM 2008 C C . ASP A 1 266 ? -75.078 18.416 -10.455 1.00 73.79 268 ASP A C 1
ATOM 2009 O O . ASP A 1 266 ? -76.246 18.790 -10.611 1.00 74.91 268 ASP A O 1
ATOM 2014 N N . GLY A 1 267 ? -74.555 17.403 -11.143 1.00 70.35 269 GLY A N 1
ATOM 2015 C CA . GLY A 1 267 ? -75.311 16.620 -12.098 1.00 69.64 269 GLY A CA 1
ATOM 2016 C C . GLY A 1 267 ? -74.869 16.764 -13.539 1.00 68.35 269 GLY A C 1
ATOM 2017 O O . GLY A 1 267 ? -75.105 15.846 -14.335 1.00 67.45 269 GLY A O 1
ATOM 2018 N N . SER A 1 268 ? -74.235 17.877 -13.903 1.00 68.55 270 SER A N 1
ATOM 2019 C CA . SER A 1 268 ? -73.739 18.044 -15.261 1.00 66.65 270 SER A CA 1
ATOM 2020 C C . SER A 1 268 ? -72.425 17.284 -15.431 1.00 64.64 270 SER A C 1
ATOM 2021 O O . SER A 1 268 ? 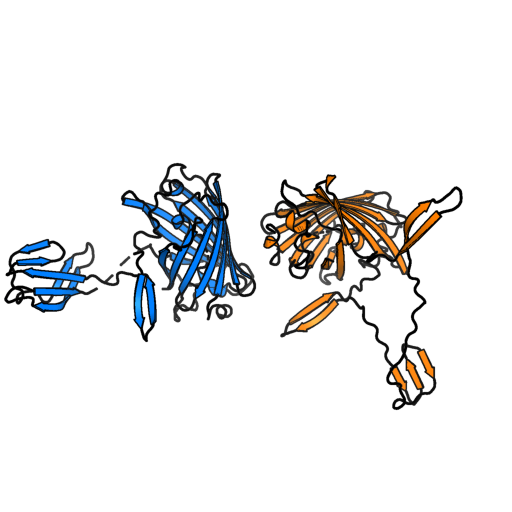-71.983 16.549 -14.545 1.00 64.60 270 SER A O 1
ATOM 2024 N N . VAL A 1 269 ? -71.802 17.428 -16.598 1.00 62.67 271 VAL A N 1
ATOM 2025 C CA . VAL A 1 269 ? -70.497 16.832 -16.851 1.00 61.48 271 VAL A CA 1
ATOM 2026 C C . VAL A 1 269 ? -69.572 17.895 -17.429 1.00 61.39 271 VAL A C 1
ATOM 2027 O O . VAL A 1 269 ? -70.009 18.793 -18.159 1.00 61.87 271 VAL A O 1
ATOM 2031 N N . GLN A 1 270 ? -68.301 17.819 -17.047 1.00 65.10 272 GLN A N 1
ATOM 2032 C CA . GLN A 1 270 ? -67.256 18.677 -17.586 1.00 65.37 272 GLN A CA 1
ATOM 2033 C C . GLN A 1 270 ? -66.563 17.961 -18.738 1.00 65.04 272 GLN A C 1
ATOM 2034 O O . GLN A 1 270 ? -66.126 16.812 -18.594 1.00 64.08 272 GLN A O 1
ATOM 2040 N N . LEU A 1 271 ? -66.477 18.638 -19.880 1.00 64.93 273 LEU A N 1
ATOM 2041 C CA . LEU A 1 271 ? -65.876 18.071 -21.077 1.00 63.48 273 LEU A CA 1
ATOM 2042 C C . LEU A 1 271 ? -64.369 18.294 -21.082 1.00 61.87 273 LEU A C 1
ATOM 2043 O O . LEU A 1 271 ? -63.883 19.358 -20.688 1.00 63.41 273 LEU A O 1
ATOM 2048 N N . ALA A 1 272 ? -63.632 17.273 -21.518 1.00 61.98 274 ALA A N 1
ATOM 2049 C CA . ALA A 1 272 ? -62.188 17.355 -21.715 1.00 61.72 274 ALA A CA 1
ATOM 2050 C C . ALA A 1 272 ? -61.859 16.774 -23.084 1.00 61.10 274 ALA A C 1
ATOM 2051 O O . ALA A 1 272 ? -61.942 15.557 -23.277 1.00 60.35 274 ALA A O 1
ATOM 2053 N N . ASP A 1 273 ? -61.505 17.638 -24.032 1.00 63.37 275 ASP A N 1
ATOM 2054 C CA . ASP A 1 273 ? -61.109 17.218 -25.373 1.00 65.16 275 ASP A CA 1
ATOM 2055 C C . ASP A 1 273 ? -59.615 16.926 -25.368 1.00 63.95 275 ASP A C 1
ATOM 2056 O O . ASP A 1 273 ? -58.801 17.849 -25.265 1.00 65.69 275 ASP A O 1
ATOM 2061 N N . HIS A 1 274 ? -59.258 15.647 -25.456 1.00 61.99 276 HIS A N 1
ATOM 2062 C CA . HIS A 1 274 ? -57.867 15.226 -25.527 1.00 61.77 276 HIS A CA 1
ATOM 2063 C C . HIS A 1 274 ? -57.452 15.117 -26.990 1.00 61.79 276 HIS A C 1
ATOM 2064 O O . HIS A 1 274 ? -58.054 14.349 -27.756 1.00 61.35 276 HIS A O 1
ATOM 2071 N N . TYR A 1 275 ? -56.427 15.883 -27.371 1.00 63.65 277 TYR A N 1
ATOM 2072 C CA . TYR A 1 275 ? -55.741 15.741 -28.650 1.00 67.51 277 TYR A CA 1
ATOM 2073 C C . TYR A 1 275 ? -54.278 15.425 -28.371 1.00 65.40 277 TYR A C 1
ATOM 2074 O O . TYR A 1 275 ? -53.577 16.233 -27.754 1.00 66.93 277 TYR A O 1
ATOM 2083 N N . GLN A 1 276 ? -53.811 14.264 -28.832 1.00 61.97 278 GLN A N 1
ATOM 2084 C CA . GLN A 1 276 ? -52.475 13.797 -28.501 1.00 62.00 278 GLN A CA 1
ATOM 2085 C C . GLN A 1 276 ? -51.742 13.340 -29.753 1.00 62.23 278 GLN A C 1
ATOM 2086 O O . GLN A 1 276 ? -52.349 12.995 -30.768 1.00 62.09 278 GLN A O 1
ATOM 2092 N N . GLN A 1 277 ? -50.415 13.344 -29.655 1.00 63.54 279 GLN A N 1
ATOM 2093 C CA . GLN A 1 277 ? -49.559 12.807 -30.702 1.00 64.78 279 GLN A CA 1
ATOM 2094 C C . GLN A 1 277 ? -48.316 12.198 -30.068 1.00 62.06 279 GLN A C 1
ATOM 2095 O O . GLN A 1 277 ? -47.705 12.794 -29.178 1.00 62.16 279 GLN A O 1
ATOM 2101 N N . ASN A 1 278 ? -47.957 11.004 -30.530 1.00 64.95 280 ASN A N 1
ATOM 2102 C CA . ASN A 1 278 ? -46.792 10.277 -30.047 1.00 66.25 280 ASN A CA 1
ATOM 2103 C C . ASN A 1 278 ? -45.776 10.129 -31.170 1.00 68.53 280 ASN A C 1
ATOM 2104 O O . ASN A 1 278 ? -46.137 9.795 -32.304 1.00 69.52 280 ASN A O 1
ATOM 2109 N N . THR A 1 279 ? -44.506 10.384 -30.846 1.00 67.08 281 THR A N 1
ATOM 2110 C CA . THR A 1 279 ? -43.396 10.221 -31.778 1.00 66.60 281 THR A CA 1
ATOM 2111 C C . THR A 1 279 ? -42.248 9.483 -31.100 1.00 66.87 281 THR A C 1
ATOM 2112 O O . THR A 1 279 ? -41.954 9.742 -29.932 1.00 68.06 281 THR A O 1
ATOM 2116 N N . PRO A 1 280 ? -41.567 8.581 -31.806 1.00 67.01 282 PRO A N 1
ATOM 2117 C CA . PRO A 1 280 ? -40.530 7.770 -31.158 1.00 66.24 282 PRO A CA 1
ATOM 2118 C C . PRO A 1 280 ? -39.359 8.615 -30.681 1.00 68.85 282 PRO A C 1
ATOM 2119 O O . PRO A 1 280 ? -38.993 9.620 -31.295 1.00 71.22 282 PRO A O 1
ATOM 2123 N N . ILE A 1 281 ? -38.770 8.190 -29.562 1.00 69.35 283 ILE A N 1
ATOM 2124 C CA . ILE A 1 281 ? -37.651 8.928 -28.984 1.00 70.73 283 ILE A CA 1
ATOM 2125 C C . ILE A 1 281 ? -36.388 8.711 -29.807 1.00 72.38 283 ILE A C 1
ATOM 2126 O O . ILE A 1 281 ? -35.677 9.663 -30.150 1.00 73.73 283 ILE A O 1
ATOM 2131 N N . GLY A 1 282 ? -36.099 7.459 -30.149 1.00 67.77 284 GLY A N 1
ATOM 2132 C CA . GLY A 1 282 ? -34.877 7.140 -30.858 1.00 69.37 284 GLY A CA 1
ATOM 2133 C C . GLY A 1 282 ? -35.118 6.561 -32.235 1.00 69.36 284 GLY A C 1
ATOM 2134 O O . GLY A 1 282 ? -36.223 6.102 -32.540 1.00 66.86 284 GLY A O 1
ATOM 2135 N N . ASP A 1 283 ? -34.092 6.595 -33.080 1.00 65.25 285 ASP A N 1
ATOM 2136 C CA . ASP A 1 283 ? -34.191 6.015 -34.412 1.00 65.83 285 ASP A CA 1
ATOM 2137 C C . ASP A 1 283 ? -34.437 4.516 -34.320 1.00 64.93 285 ASP A C 1
ATOM 2138 O O . ASP A 1 283 ? -33.671 3.788 -33.680 1.00 65.58 285 ASP A O 1
ATOM 2143 N N . GLY A 1 284 ? -35.508 4.058 -34.960 1.00 68.77 286 GLY A N 1
ATOM 2144 C CA . GLY A 1 284 ? -35.854 2.659 -34.963 1.00 66.41 286 GLY A CA 1
ATOM 2145 C C . GLY A 1 284 ? -37.093 2.393 -35.789 1.00 67.22 286 GLY A C 1
ATOM 2146 O O . GLY A 1 284 ? -37.856 3.306 -36.119 1.00 69.14 286 GLY A O 1
ATOM 2147 N N . PRO A 1 285 ? -37.324 1.125 -36.131 1.00 70.40 287 PRO A N 1
ATOM 2148 C CA . PRO A 1 285 ? -38.503 0.782 -36.939 1.00 69.14 287 PRO A CA 1
ATOM 2149 C C . PRO A 1 285 ? -39.769 0.613 -36.111 1.00 64.72 287 PRO A C 1
ATOM 2150 O O . PRO A 1 285 ? -40.052 -0.480 -35.610 1.00 63.18 287 PRO A O 1
ATOM 2154 N N . VAL A 1 286 ? -40.536 1.693 -35.955 1.00 69.79 288 VAL A N 1
ATOM 2155 C CA . VAL A 1 286 ? -41.799 1.615 -35.233 1.00 66.06 288 VAL A CA 1
ATOM 2156 C C . VAL A 1 286 ? -42.901 1.122 -36.166 1.00 63.99 288 VAL A C 1
ATOM 2157 O O . VAL A 1 286 ? -42.797 1.194 -37.394 1.00 65.50 288 VAL A O 1
ATOM 2161 N N . LEU A 1 287 ? -43.974 0.614 -35.568 1.00 65.56 289 LEU A N 1
ATOM 2162 C CA . LEU A 1 287 ? -45.129 0.138 -36.318 1.00 64.90 289 LEU A CA 1
ATOM 2163 C C . LEU A 1 287 ? -46.075 1.305 -36.565 1.00 64.54 289 LEU A C 1
ATOM 2164 O O . LEU A 1 287 ? -46.585 1.907 -35.615 1.00 63.95 289 LEU A O 1
ATOM 2169 N N . LEU A 1 288 ? -46.303 1.628 -37.838 1.00 66.31 290 LEU A N 1
ATOM 2170 C CA . LEU A 1 288 ? -47.248 2.676 -38.196 1.00 69.05 290 LEU A CA 1
ATOM 2171 C C . LEU A 1 288 ? -48.631 2.055 -38.347 1.00 70.84 290 LEU A C 1
ATOM 2172 O O . LEU A 1 288 ? -48.884 1.368 -39.350 1.00 72.78 290 LEU A O 1
ATOM 2177 N N . PRO A 1 289 ? -49.541 2.261 -37.402 1.00 72.48 291 PRO A N 1
ATOM 2178 C CA . PRO A 1 289 ? -50.771 1.467 -37.357 1.00 69.15 291 PRO A CA 1
ATOM 2179 C C . PRO A 1 289 ? -51.848 1.982 -38.297 1.00 68.96 291 PRO A C 1
ATOM 2180 O O . PRO A 1 289 ? -51.851 3.136 -38.728 1.00 70.77 291 PRO A O 1
ATOM 2184 N N . ASP A 1 290 ? -52.777 1.083 -38.612 1.00 69.42 292 ASP A N 1
ATOM 2185 C CA . ASP A 1 290 ? -54.015 1.495 -39.245 1.00 71.90 292 ASP A CA 1
ATOM 2186 C C . ASP A 1 290 ? -54.883 2.245 -38.234 1.00 71.50 292 ASP A C 1
ATOM 2187 O O . ASP A 1 290 ? -54.628 2.236 -37.026 1.00 71.56 292 ASP A O 1
ATOM 2192 N N . ASN A 1 291 ? -55.916 2.914 -38.741 1.00 70.92 293 ASN A N 1
ATOM 2193 C CA . ASN A 1 291 ? -56.864 3.585 -37.863 1.00 67.37 293 ASN A CA 1
ATOM 2194 C C . ASN A 1 291 ? -57.570 2.566 -36.975 1.00 64.33 293 ASN A C 1
ATOM 2195 O O . ASN A 1 291 ? -58.141 1.588 -37.465 1.00 63.54 293 ASN A O 1
ATOM 2200 N N . HIS A 1 292 ? -57.525 2.792 -35.665 1.00 65.19 294 HIS A N 1
ATOM 2201 C CA . HIS A 1 292 ? -58.181 1.896 -34.715 1.00 65.56 294 HIS A CA 1
ATOM 2202 C C . HIS A 1 292 ? -58.477 2.688 -33.446 1.00 69.31 294 HIS A C 1
ATOM 2203 O O . HIS A 1 292 ? -58.392 3.919 -33.437 1.00 72.27 294 HIS A O 1
ATOM 2210 N N . TYR A 1 293 ? -58.874 1.994 -32.381 1.00 66.15 295 TYR A N 1
ATOM 2211 C CA . TYR A 1 293 ? -59.164 2.687 -31.134 1.00 66.11 295 TYR A CA 1
ATOM 2212 C C . TYR A 1 293 ? -58.834 1.794 -29.948 1.00 63.63 295 TYR A C 1
ATOM 2213 O O . TYR A 1 293 ? -58.755 0.568 -30.062 1.00 60.76 295 TYR A O 1
ATOM 2222 N N . LEU A 1 294 ? -58.636 2.438 -28.803 1.00 63.03 296 LEU A N 1
ATOM 2223 C CA . LEU A 1 294 ? -58.434 1.765 -27.529 1.00 63.31 296 LEU A CA 1
ATOM 2224 C C . LEU A 1 294 ? -59.639 2.011 -26.632 1.00 66.51 296 LEU A C 1
ATOM 2225 O O . LEU A 1 294 ? -60.045 3.162 -26.430 1.00 69.40 296 LEU A O 1
ATOM 2230 N N . SER A 1 295 ? -60.206 0.927 -26.107 1.00 64.13 297 SER A N 1
ATOM 2231 C CA . SER A 1 295 ? -61.261 0.989 -25.108 1.00 65.55 297 SER A CA 1
ATOM 2232 C C . SER A 1 295 ? -60.650 0.874 -23.718 1.00 67.83 297 SER A C 1
ATOM 2233 O O . SER A 1 295 ? -59.909 -0.075 -23.435 1.00 68.77 297 SER A O 1
ATOM 2236 N N . THR A 1 296 ? -60.968 1.838 -22.858 1.00 64.92 298 THR A N 1
ATOM 2237 C CA . THR A 1 296 ? -60.375 1.951 -21.534 1.00 67.20 298 THR A CA 1
ATOM 2238 C C . THR A 1 296 ? -61.463 1.892 -20.470 1.00 68.74 298 THR A C 1
ATOM 2239 O O . THR A 1 296 ? -62.527 2.501 -20.620 1.00 69.51 298 THR A O 1
ATOM 2243 N N . GLN A 1 297 ? -61.188 1.151 -19.396 1.00 68.62 299 GLN A N 1
ATOM 2244 C CA . GLN A 1 297 ? -62.062 1.073 -18.232 1.00 67.53 299 GLN A CA 1
ATOM 2245 C C . GLN A 1 297 ? -61.235 1.329 -16.983 1.00 70.11 299 GLN A C 1
ATOM 2246 O O . GLN A 1 297 ? -60.223 0.656 -16.759 1.00 71.10 299 GLN A O 1
ATOM 2252 N N . SER A 1 298 ? -61.663 2.293 -16.170 1.00 68.10 300 SER A N 1
ATOM 2253 C CA . SER A 1 298 ? -60.896 2.712 -15.008 1.00 70.41 300 SER A CA 1
ATOM 2254 C C . SER A 1 298 ? -61.745 2.642 -13.747 1.00 72.80 300 SER A C 1
ATOM 2255 O O . SER A 1 298 ? -62.958 2.869 -13.776 1.00 72.19 300 SER A O 1
ATOM 2258 N N . VAL A 1 299 ? -61.080 2.324 -12.638 1.00 69.92 301 VAL A N 1
ATOM 2259 C CA . VAL A 1 299 ? -61.687 2.247 -11.315 1.00 73.18 301 VAL A CA 1
ATOM 2260 C C . VAL A 1 299 ? -60.784 3.008 -10.353 1.00 73.78 301 VAL A C 1
ATOM 2261 O O . VAL A 1 299 ? -59.588 2.697 -10.233 1.00 74.23 301 VAL A O 1
ATOM 2265 N N . LEU A 1 300 ? -61.353 4.005 -9.679 1.00 73.46 302 LEU A N 1
ATOM 2266 C CA . LEU A 1 300 ? -60.632 4.877 -8.761 1.00 77.15 302 LEU A CA 1
ATOM 2267 C C . LEU A 1 300 ? -61.006 4.509 -7.331 1.00 82.46 302 LEU A C 1
ATOM 2268 O O . LEU A 1 300 ? -62.189 4.512 -6.976 1.00 85.83 302 LEU A O 1
ATOM 2273 N N . SER A 1 301 ? -59.999 4.195 -6.517 1.00 81.76 303 SER A N 1
ATOM 2274 C CA . SER A 1 301 ? -60.187 3.868 -5.113 1.00 85.86 303 SER A CA 1
ATOM 2275 C C . SER A 1 301 ? -59.111 4.583 -4.305 1.00 89.14 303 SER A C 1
ATOM 2276 O O . SER A 1 301 ? -58.307 5.354 -4.842 1.00 89.08 303 SER A O 1
ATOM 2279 N N . LYS A 1 302 ? -59.101 4.334 -2.997 1.00 89.24 304 LYS A N 1
ATOM 2280 C CA . LYS A 1 302 ? -58.108 4.927 -2.116 1.00 92.76 304 LYS A CA 1
ATOM 2281 C C . LYS A 1 302 ? -57.633 3.884 -1.114 1.00 96.39 304 LYS A C 1
ATOM 2282 O O . LYS A 1 302 ? -58.395 3.011 -0.691 1.00 96.79 304 LYS A O 1
ATOM 2288 N N . ASP A 1 303 ? -56.363 3.987 -0.743 1.00 95.67 305 ASP A N 1
ATOM 2289 C CA . ASP A 1 303 ? -55.763 3.092 0.244 1.00 99.51 305 ASP A CA 1
ATOM 2290 C C . ASP A 1 303 ? -56.303 3.424 1.630 1.00 104.50 305 ASP A C 1
ATOM 2291 O O . ASP A 1 303 ? -56.087 4.543 2.116 1.00 105.35 305 ASP A O 1
ATOM 2296 N N . PRO A 1 304 ? -57.014 2.504 2.293 1.00 101.75 306 PRO A N 1
ATOM 2297 C CA . PRO A 1 304 ? -57.653 2.849 3.577 1.00 106.13 306 PRO A CA 1
ATOM 2298 C C . PRO A 1 304 ? -56.688 3.267 4.675 1.00 109.87 306 PRO A C 1
ATOM 2299 O O . PRO A 1 304 ? -57.050 4.111 5.505 1.00 113.88 306 PRO A O 1
ATOM 2303 N N . ASN A 1 305 ? -55.478 2.713 4.718 1.00 105.77 307 ASN A N 1
ATOM 2304 C CA . ASN A 1 305 ? -54.515 3.086 5.747 1.00 109.54 307 ASN A CA 1
ATOM 2305 C C . ASN A 1 305 ? -53.655 4.272 5.336 1.00 107.79 307 ASN A C 1
ATOM 2306 O O . ASN A 1 305 ? -52.747 4.654 6.083 1.00 110.39 307 ASN A O 1
ATOM 2311 N N . GLU A 1 306 ? -53.923 4.863 4.176 1.00 109.76 308 GLU A N 1
ATOM 2312 C CA . GLU A 1 306 ? -53.150 5.988 3.679 1.00 105.65 308 GLU A CA 1
ATOM 2313 C C . GLU A 1 306 ? -53.798 7.305 4.085 1.00 105.27 308 GLU A C 1
ATOM 2314 O O . GLU A 1 306 ? -55.021 7.459 4.011 1.00 103.96 308 GLU A O 1
ATOM 2320 N N . LYS A 1 307 ? -52.969 8.256 4.516 1.00 103.52 309 LYS A N 1
ATOM 2321 C CA . LYS A 1 307 ? -53.457 9.560 4.947 1.00 105.57 309 LYS A CA 1
ATOM 2322 C C . LYS A 1 307 ? -53.089 10.707 4.015 1.00 103.00 309 LYS A C 1
ATOM 2323 O O . LYS A 1 307 ? -53.877 11.645 3.886 1.00 103.49 309 LYS A O 1
ATOM 2329 N N . ARG A 1 308 ? -51.929 10.668 3.362 1.00 104.09 310 ARG A N 1
ATOM 2330 C CA . ARG A 1 308 ? -51.577 11.743 2.445 1.00 102.41 310 ARG A CA 1
ATOM 2331 C C . ARG A 1 308 ? -52.451 11.673 1.197 1.00 99.97 310 ARG A C 1
ATOM 2332 O O . ARG A 1 308 ? -52.946 10.609 0.817 1.00 97.12 310 ARG A O 1
ATOM 2340 N N . ASP A 1 309 ? -52.648 12.832 0.564 1.00 103.18 311 ASP A N 1
ATOM 2341 C CA . ASP A 1 309 ? -53.513 12.947 -0.608 1.00 101.38 311 ASP A CA 1
ATOM 2342 C C . ASP A 1 309 ? -53.036 12.048 -1.744 1.00 98.79 311 ASP A C 1
ATOM 2343 O O . ASP A 1 309 ? -51.987 12.297 -2.348 1.00 97.67 311 ASP A O 1
ATOM 2348 N N . HIS A 1 310 ? -53.816 11.008 -2.047 1.00 97.32 312 HIS A N 1
ATOM 2349 C CA . HIS A 1 310 ? -53.380 9.911 -2.901 1.00 96.60 312 HIS A CA 1
ATOM 2350 C C . HIS A 1 310 ? -54.534 9.438 -3.775 1.00 96.57 312 HIS A C 1
ATOM 2351 O O . HIS A 1 310 ? -55.685 9.850 -3.605 1.00 98.83 312 HIS A O 1
ATOM 2358 N N . MET A 1 311 ? -54.204 8.565 -4.728 1.00 96.10 313 MET A N 1
ATOM 2359 C CA . MET A 1 311 ? -55.203 7.930 -5.584 1.00 89.40 313 MET A CA 1
ATOM 2360 C C . MET A 1 311 ? -54.716 6.544 -5.985 1.00 85.42 313 MET A C 1
ATOM 2361 O O . MET A 1 311 ? -53.567 6.394 -6.409 1.00 85.42 313 MET A O 1
ATOM 2366 N N . VAL A 1 312 ? -55.581 5.536 -5.861 1.00 86.81 314 VAL A N 1
ATOM 2367 C CA . VAL A 1 312 ? -55.277 4.171 -6.278 1.00 84.10 314 VAL A CA 1
ATOM 2368 C C . VAL A 1 312 ? -56.068 3.891 -7.548 1.00 81.65 314 VAL A C 1
ATOM 2369 O O . VAL A 1 312 ? -57.300 4.004 -7.560 1.00 82.83 314 VAL A O 1
ATOM 2373 N N . LEU A 1 313 ? -55.364 3.546 -8.621 1.00 79.82 315 LEU A N 1
ATOM 2374 C CA . LEU A 1 313 ? -55.962 3.395 -9.938 1.00 75.86 315 LEU A CA 1
ATOM 2375 C C . LEU A 1 313 ? -55.846 1.952 -10.404 1.00 73.01 315 LEU A C 1
ATOM 2376 O O . LEU A 1 313 ? -54.755 1.364 -10.354 1.00 75.49 315 LEU A O 1
ATOM 2381 N N . LEU A 1 314 ? -56.968 1.394 -10.863 1.00 72.14 316 LEU A N 1
ATOM 2382 C CA . LEU A 1 314 ? -56.991 0.123 -11.575 1.00 70.68 316 LEU A CA 1
ATOM 2383 C C . LEU A 1 314 ? -57.539 0.373 -12.972 1.00 68.95 316 LEU A C 1
ATOM 2384 O O . LEU A 1 314 ? -58.621 0.945 -13.123 1.00 69.18 316 LEU A O 1
ATOM 2389 N N . GLU A 1 315 ? -56.802 -0.051 -13.995 1.00 69.91 317 GLU A N 1
ATOM 2390 C CA . GLU A 1 315 ? -57.163 0.324 -15.356 1.00 68.90 317 GLU A CA 1
ATOM 2391 C C . GLU A 1 315 ? -56.954 -0.846 -16.306 1.00 68.19 317 GLU A C 1
ATOM 2392 O O . GLU A 1 315 ? -55.965 -1.576 -16.201 1.00 70.59 317 GLU A O 1
ATOM 2398 N N . PHE A 1 316 ? -57.899 -1.023 -17.230 1.00 70.12 318 PHE A N 1
ATOM 2399 C CA . PHE A 1 316 ? -57.840 -2.088 -18.225 1.00 68.97 318 PHE A CA 1
ATOM 2400 C C . PHE A 1 316 ? -58.111 -1.501 -19.601 1.00 67.04 318 PHE A C 1
ATOM 2401 O O . PHE A 1 316 ? -59.164 -0.894 -19.824 1.00 68.44 318 PHE A O 1
ATOM 2409 N N . VAL A 1 317 ? -57.167 -1.685 -20.521 1.00 69.09 319 VAL A N 1
ATOM 2410 C CA . VAL A 1 317 ? -57.270 -1.162 -21.877 1.00 64.67 319 VAL A CA 1
ATOM 2411 C C . VAL A 1 317 ? -57.189 -2.325 -22.856 1.00 62.95 319 VAL A C 1
ATOM 2412 O O . VAL A 1 317 ? -56.372 -3.236 -22.688 1.00 62.55 319 VAL A O 1
ATOM 2416 N N . THR A 1 318 ? -58.044 -2.292 -23.875 1.00 64.00 320 THR A N 1
ATOM 2417 C CA . THR A 1 318 ? -58.038 -3.284 -24.940 1.00 62.92 320 THR A CA 1
ATOM 2418 C C . THR A 1 318 ? -58.122 -2.554 -26.275 1.00 61.95 320 THR A C 1
ATOM 2419 O O . THR A 1 318 ? -58.523 -1.391 -26.338 1.00 62.21 320 THR A O 1
ATOM 2423 N N . ALA A 1 319 ? -57.717 -3.230 -27.347 1.00 65.26 321 ALA A N 1
ATOM 2424 C CA . ALA A 1 319 ? -57.653 -2.613 -28.663 1.00 65.85 321 ALA A CA 1
ATOM 2425 C C . ALA A 1 319 ? -58.703 -3.202 -29.599 1.00 66.05 321 ALA A C 1
ATOM 2426 O O . ALA A 1 319 ? -59.204 -4.311 -29.394 1.00 67.63 321 ALA A O 1
ATOM 2428 N N . ALA A 1 320 ? -59.023 -2.437 -30.639 1.00 60.71 322 ALA A N 1
ATOM 2429 C CA . ALA A 1 320 ? -60.000 -2.843 -31.645 1.00 60.36 322 ALA A CA 1
ATOM 2430 C C . ALA A 1 320 ? -59.870 -1.974 -32.893 1.00 59.75 322 ALA A C 1
ATOM 2431 O O . ALA A 1 320 ? -60.442 -2.278 -33.939 1.00 59.37 322 ALA A O 1
ATOM 2433 N N . SER B 1 2 ? -30.627 12.651 -2.813 1.00 86.91 2 SER B N 1
ATOM 2434 C CA . SER B 1 2 ? -30.803 14.092 -2.949 1.00 86.89 2 SER B CA 1
ATOM 2435 C C . SER B 1 2 ? -31.549 14.430 -4.236 1.00 89.77 2 SER B C 1
ATOM 2436 O O . SER B 1 2 ? -31.257 13.875 -5.293 1.00 89.12 2 SER B O 1
ATOM 2439 N N . LYS B 1 3 ? -32.515 15.339 -4.144 1.00 90.77 3 LYS B N 1
ATOM 2440 C CA . LYS B 1 3 ? -33.218 15.792 -5.334 1.00 86.60 3 LYS B CA 1
ATOM 2441 C C . LYS B 1 3 ? -32.290 16.613 -6.224 1.00 78.10 3 LYS B C 1
ATOM 2442 O O . LYS B 1 3 ? -31.368 17.283 -5.752 1.00 78.17 3 LYS B O 1
ATOM 2448 N N . GLY B 1 4 ? -32.545 16.551 -7.529 1.00 73.30 4 GLY B N 1
ATOM 2449 C CA . GLY B 1 4 ? -31.692 17.168 -8.516 1.00 69.91 4 GLY B CA 1
ATOM 2450 C C . GLY B 1 4 ? -30.613 16.268 -9.079 1.00 67.50 4 GLY B C 1
ATOM 2451 O O . GLY B 1 4 ? -30.145 16.510 -10.197 1.00 64.69 4 GLY B O 1
ATOM 2452 N N . GLU B 1 5 ? -30.208 15.232 -8.345 1.00 69.68 5 GLU B N 1
ATOM 2453 C CA . GLU B 1 5 ? -29.320 14.226 -8.911 1.00 68.25 5 GLU B CA 1
ATOM 2454 C C . GLU B 1 5 ? -30.078 13.212 -9.755 1.00 71.64 5 GLU B C 1
ATOM 2455 O O . GLU B 1 5 ? -29.457 12.489 -10.542 1.00 71.52 5 GLU B O 1
ATOM 2461 N N . GLU B 1 6 ? -31.403 13.144 -9.599 1.00 70.18 6 GLU B N 1
ATOM 2462 C CA . GLU B 1 6 ? -32.212 12.213 -10.376 1.00 71.50 6 GLU B CA 1
ATOM 2463 C C . GLU B 1 6 ? -32.153 12.527 -11.864 1.00 67.41 6 GLU B C 1
ATOM 2464 O O . GLU B 1 6 ? -32.348 11.634 -12.696 1.00 71.40 6 GLU B O 1
ATOM 2470 N N . LEU B 1 7 ? -31.893 13.787 -12.217 1.00 65.36 7 LEU B N 1
ATOM 2471 C CA . LEU B 1 7 ? -31.801 14.182 -13.616 1.00 61.94 7 LEU B CA 1
ATOM 2472 C C . LEU B 1 7 ? -30.586 13.593 -14.316 1.00 60.63 7 LEU B C 1
ATOM 2473 O O . LEU B 1 7 ? -30.484 13.705 -15.543 1.00 59.52 7 LEU B O 1
ATOM 2478 N N . PHE B 1 8 ? -29.665 12.979 -13.573 1.00 65.15 8 PHE B N 1
ATOM 2479 C CA . PHE B 1 8 ? -28.491 12.330 -14.140 1.00 62.84 8 PHE B CA 1
ATOM 2480 C C . PHE B 1 8 ? -28.561 10.807 -14.067 1.00 66.94 8 PHE B C 1
ATOM 2481 O O . PHE B 1 8 ? -27.530 10.139 -14.204 1.00 65.78 8 PHE B O 1
ATOM 2489 N N . THR B 1 9 ? -29.751 10.241 -13.842 1.00 62.35 9 THR B N 1
ATOM 2490 C CA . THR B 1 9 ? -29.871 8.788 -13.776 1.00 65.34 9 THR B CA 1
ATOM 2491 C C . THR B 1 9 ? -29.533 8.143 -15.116 1.00 64.98 9 THR B C 1
ATOM 2492 O O . THR B 1 9 ? -28.887 7.090 -15.160 1.00 66.09 9 THR B O 1
ATOM 2496 N N . GLY B 1 10 ? -29.962 8.760 -16.221 1.00 65.03 10 GLY B N 1
ATOM 2497 C CA . GLY B 1 10 ? -29.694 8.263 -17.543 1.00 64.19 10 GLY B CA 1
ATOM 2498 C C . GLY B 1 10 ? -28.625 9.059 -18.263 1.00 59.21 10 GLY B C 1
ATOM 2499 O O . GLY B 1 10 ? -27.854 9.815 -17.658 1.00 57.47 10 GLY B O 1
ATOM 2500 N N . VAL B 1 11 ? -28.572 8.878 -19.582 1.00 58.04 11 VAL B N 1
ATOM 2501 C CA . VAL B 1 11 ? -27.652 9.638 -20.420 1.00 51.88 11 VAL B CA 1
ATOM 2502 C C . VAL B 1 11 ? -28.275 10.989 -20.739 1.00 49.91 11 VAL B C 1
ATOM 2503 O O . VAL B 1 11 ? -29.473 11.089 -21.031 1.00 52.38 11 VAL B O 1
ATOM 2507 N N . VAL B 1 12 ? -27.466 12.041 -20.670 1.00 49.28 12 VAL B N 1
ATOM 2508 C CA . VAL B 1 12 ? -27.926 13.415 -20.826 1.00 48.62 12 VAL B CA 1
ATOM 2509 C C . VAL B 1 12 ? -27.188 14.033 -22.004 1.00 46.44 12 VAL B C 1
ATOM 2510 O O . VAL B 1 12 ? -25.962 13.921 -22.078 1.00 47.19 12 VAL B O 1
ATOM 2514 N N . PRO B 1 13 ? -27.883 14.672 -22.946 1.00 46.07 13 PRO B N 1
ATOM 2515 C CA . PRO B 1 13 ? -27.185 15.378 -24.027 1.00 44.73 13 PRO B CA 1
ATOM 2516 C C . PRO B 1 13 ? -26.449 16.602 -23.501 1.00 43.87 13 PRO B C 1
ATOM 2517 O O . PRO B 1 13 ? -26.947 17.327 -22.637 1.00 44.95 13 PRO B O 1
ATOM 2521 N N . ILE B 1 14 ? -25.252 16.826 -24.038 1.00 43.36 14 ILE B N 1
ATOM 2522 C CA . ILE B 1 14 ? -24.355 17.881 -23.588 1.00 42.12 14 ILE B CA 1
ATOM 2523 C C . ILE B 1 14 ? -24.046 18.806 -24.754 1.00 42.04 14 ILE B C 1
ATOM 2524 O O . ILE B 1 14 ? -23.731 18.347 -25.859 1.00 42.12 14 ILE B O 1
ATOM 2529 N N . LEU B 1 15 ? -24.102 20.109 -24.481 1.00 41.06 15 LEU B N 1
ATOM 2530 C CA . LEU B 1 15 ? -23.675 21.157 -25.397 1.00 41.05 15 LEU B CA 1
ATOM 2531 C C . LEU B 1 15 ? -22.676 22.053 -24.679 1.00 40.78 15 LEU B C 1
ATOM 2532 O O . LEU B 1 15 ? -22.970 22.574 -23.599 1.00 41.29 15 LEU B O 1
ATOM 2537 N N . VAL B 1 16 ? -21.498 22.223 -25.272 1.00 41.01 16 VAL B N 1
ATOM 2538 C CA . VAL B 1 16 ? -20.437 23.054 -24.718 1.00 40.93 16 VAL B CA 1
ATOM 2539 C C . VAL B 1 16 ? -20.147 24.159 -25.720 1.00 41.65 16 VAL B C 1
ATOM 2540 O O . VAL B 1 16 ? -19.982 23.888 -26.913 1.00 41.62 16 VAL B O 1
ATOM 2544 N N . GLU B 1 17 ? -20.104 25.400 -25.245 1.00 41.44 17 GLU B N 1
ATOM 2545 C CA . GLU B 1 17 ? -19.850 26.548 -26.107 1.00 42.95 17 GLU B CA 1
ATOM 2546 C C . GLU B 1 17 ? -18.829 27.454 -25.436 1.00 43.49 17 GLU B C 1
ATOM 2547 O O . GLU B 1 17 ? -19.074 27.957 -24.335 1.00 44.52 17 GLU B O 1
ATOM 2553 N N . LEU B 1 18 ? -17.689 27.668 -26.094 1.00 43.26 18 LEU B N 1
ATOM 2554 C CA . LEU B 1 18 ? -16.611 28.481 -25.545 1.00 45.02 18 LEU B CA 1
ATOM 2555 C C . LEU B 1 18 ? -16.217 29.553 -26.548 1.00 45.84 18 LEU B C 1
ATOM 2556 O O . LEU B 1 18 ? -16.031 29.263 -27.734 1.00 46.09 18 LEU B O 1
ATOM 2561 N N . ASP B 1 19 ? -16.093 30.787 -26.067 1.00 45.32 19 ASP B N 1
ATOM 2562 C CA . ASP B 1 19 ? -15.505 31.887 -26.821 1.00 48.28 19 ASP B CA 1
ATOM 2563 C C . ASP B 1 19 ? -14.236 32.295 -26.090 1.00 49.58 19 ASP B C 1
ATOM 2564 O O . ASP B 1 19 ? -14.294 32.694 -24.921 1.00 51.95 19 ASP B O 1
ATOM 2569 N N . GLY B 1 20 ? -13.098 32.198 -26.767 1.00 47.02 20 GLY B N 1
ATOM 2570 C CA . GLY B 1 20 ? -11.814 32.436 -26.144 1.00 46.82 20 GLY B CA 1
ATOM 2571 C C . GLY B 1 20 ? -11.026 33.507 -26.867 1.00 50.40 20 GLY B C 1
ATOM 2572 O O . GLY B 1 20 ? -11.168 33.702 -28.078 1.00 53.04 20 GLY B O 1
ATOM 2573 N N . ASP B 1 21 ? -10.192 34.210 -26.104 1.00 49.40 21 ASP B N 1
ATOM 2574 C CA . ASP B 1 21 ? -9.249 35.179 -26.649 1.00 52.81 21 ASP B CA 1
ATOM 2575 C C . ASP B 1 21 ? -7.917 34.991 -25.938 1.00 53.87 21 ASP B C 1
ATOM 2576 O O . ASP B 1 21 ? -7.782 35.334 -24.760 1.00 54.01 21 ASP B O 1
ATOM 2581 N N . VAL B 1 22 ? -6.934 34.469 -26.665 1.00 54.31 22 VAL B N 1
ATOM 2582 C CA . VAL B 1 22 ? -5.615 34.152 -26.127 1.00 55.06 22 VAL B CA 1
ATOM 2583 C C . VAL B 1 22 ? -4.602 35.053 -26.818 1.00 59.73 22 VAL B C 1
ATOM 2584 O O . VAL B 1 22 ? -4.326 34.886 -28.013 1.00 61.24 22 VAL B O 1
ATOM 2588 N N . ASN B 1 23 ? -4.032 35.992 -26.060 1.00 54.82 23 ASN B N 1
ATOM 2589 C CA . ASN B 1 23 ? -3.010 36.910 -26.564 1.00 58.56 23 ASN B CA 1
ATOM 2590 C C . ASN B 1 23 ? -3.489 37.656 -27.808 1.00 61.06 23 ASN B C 1
ATOM 2591 O O . ASN B 1 23 ? -2.749 37.826 -28.778 1.00 65.45 23 ASN B O 1
ATOM 2596 N N . GLY B 1 24 ? -4.744 38.103 -27.784 1.00 59.12 24 GLY B N 1
ATOM 2597 C CA . GLY B 1 24 ? -5.313 38.800 -28.919 1.00 62.00 24 GLY B CA 1
ATOM 2598 C C . GLY B 1 24 ? -5.797 37.907 -30.040 1.00 60.30 24 GLY B C 1
ATOM 2599 O O . GLY B 1 24 ? -6.244 38.424 -31.073 1.00 61.98 24 GLY B O 1
ATOM 2600 N N . HIS B 1 25 ? -5.727 36.590 -29.873 1.00 60.97 25 HIS B N 1
ATOM 2601 C CA . HIS B 1 25 ? -6.207 35.636 -30.862 1.00 59.62 25 HIS B CA 1
ATOM 2602 C C . HIS B 1 25 ? -7.615 35.204 -30.476 1.00 55.12 25 HIS B C 1
ATOM 2603 O O . HIS B 1 25 ? -7.808 34.582 -29.426 1.00 51.42 25 HIS B O 1
ATOM 2610 N N . LYS B 1 26 ? -8.590 35.541 -31.318 1.00 54.55 26 LYS B N 1
ATOM 2611 C CA . LYS B 1 26 ? -9.984 35.204 -31.073 1.00 52.72 26 LYS B CA 1
ATOM 2612 C C . LYS B 1 26 ? -10.306 33.843 -31.675 1.00 49.94 26 LYS B C 1
ATOM 2613 O O . LYS B 1 26 ? -9.892 33.534 -32.796 1.00 53.06 26 LYS B O 1
ATOM 2619 N N . PHE B 1 27 ? -11.044 33.029 -30.923 1.00 51.79 27 PHE B N 1
ATOM 2620 C CA . PHE B 1 27 ? -11.479 31.733 -31.421 1.00 50.12 27 PHE B CA 1
ATOM 2621 C C . PHE B 1 27 ? -12.749 31.318 -30.691 1.00 50.07 27 PHE B C 1
ATOM 2622 O O . PHE B 1 27 ? -13.111 31.883 -29.656 1.00 52.61 27 PHE B O 1
ATOM 2630 N N . SER B 1 28 ? -13.430 30.321 -31.252 1.00 48.20 28 SER B N 1
ATOM 2631 C CA . SER B 1 28 ? -14.634 29.785 -30.637 1.00 46.86 28 SER B CA 1
ATOM 2632 C C . SER B 1 28 ? -14.701 28.287 -30.890 1.00 45.27 28 SER B C 1
ATOM 2633 O O . SER B 1 28 ? -14.438 27.824 -32.003 1.00 45.59 28 SER B O 1
ATOM 2636 N N . VAL B 1 29 ? -15.042 27.539 -29.844 1.00 43.64 29 VAL B N 1
ATOM 2637 C CA . VAL B 1 29 ? -15.167 26.089 -29.901 1.00 42.29 29 VAL B CA 1
ATOM 2638 C C . VAL B 1 29 ? -16.591 25.712 -29.527 1.00 42.07 29 VAL B C 1
ATOM 2639 O O . VAL B 1 29 ? -17.162 26.263 -28.579 1.00 42.15 29 VAL B O 1
ATOM 2643 N N . ARG B 1 30 ? -17.172 24.783 -30.278 1.00 46.56 30 ARG B N 1
ATOM 2644 C CA . ARG B 1 30 ? -18.491 24.262 -29.960 1.00 46.10 30 ARG B CA 1
ATOM 2645 C C . ARG B 1 30 ? -18.418 22.746 -29.959 1.00 44.93 30 ARG B C 1
ATOM 2646 O O . ARG B 1 30 ? -17.863 22.150 -30.886 1.00 45.50 30 ARG B O 1
ATOM 2654 N N . GLY B 1 31 ? -18.974 22.129 -28.929 1.00 41.25 31 GLY B N 1
ATOM 2655 C CA . GLY B 1 31 ? -18.921 20.691 -28.789 1.00 40.38 31 GLY B CA 1
ATOM 2656 C C . GLY B 1 31 ? -20.275 20.133 -28.413 1.00 40.68 31 GLY B C 1
ATOM 2657 O O . GLY B 1 31 ? -21.076 20.780 -27.740 1.00 41.13 31 GLY B O 1
ATOM 2658 N N . GLU B 1 32 ? -20.513 18.903 -28.853 1.00 41.01 32 GLU B N 1
ATOM 2659 C CA . GLU B 1 32 ? -21.768 18.222 -28.575 1.00 41.37 32 GLU B CA 1
ATOM 2660 C C . GLU B 1 32 ? -21.490 16.776 -28.210 1.00 40.92 32 GLU B C 1
ATOM 2661 O O . GLU B 1 32 ? -20.488 16.194 -28.632 1.00 40.42 32 GLU B O 1
ATOM 2667 N N . GLY B 1 33 ? -22.391 16.199 -27.428 1.00 41.06 33 GLY B N 1
ATOM 2668 C CA . GLY B 1 33 ? -22.247 14.788 -27.103 1.00 41.06 33 GLY B CA 1
ATOM 2669 C C . GLY B 1 33 ? -23.232 14.361 -26.045 1.00 41.93 33 GLY B C 1
ATOM 2670 O O . GLY B 1 33 ? -24.330 14.913 -25.939 1.00 43.29 33 GLY B O 1
ATOM 2671 N N . GLU B 1 34 ? -22.824 13.373 -25.256 1.00 43.66 34 GLU B N 1
ATOM 2672 C CA . GLU B 1 34 ? -23.682 12.915 -24.176 1.00 46.08 34 GLU B CA 1
ATOM 2673 C C . GLU B 1 34 ? -22.844 12.385 -23.021 1.00 45.34 34 GLU B C 1
ATOM 2674 O O . GLU B 1 34 ? -21.725 11.889 -23.205 1.00 45.21 34 GLU B O 1
ATOM 2680 N N . GLY B 1 35 ? -23.407 12.509 -21.832 1.00 43.90 35 GLY B N 1
ATOM 2681 C CA . GLY B 1 35 ? -22.747 12.049 -20.621 1.00 44.15 35 GLY B CA 1
ATOM 2682 C C . GLY B 1 35 ? -23.634 11.111 -19.834 1.00 47.14 35 GLY B C 1
ATOM 2683 O O . GLY B 1 35 ? -24.829 11.356 -19.671 1.00 49.54 35 GLY B O 1
ATOM 2684 N N . ASP B 1 36 ? -23.034 10.029 -19.357 1.00 46.38 36 ASP B N 1
ATOM 2685 C CA . ASP B 1 36 ? -23.695 9.040 -18.512 1.00 50.03 36 ASP B CA 1
ATOM 2686 C C . ASP B 1 36 ? -23.087 9.165 -17.121 1.00 50.23 36 ASP B C 1
ATOM 2687 O O . ASP B 1 36 ? -21.988 8.660 -16.868 1.00 48.64 36 ASP B O 1
ATOM 2692 N N . ALA B 1 37 ? -23.806 9.837 -16.218 1.00 51.68 37 ALA B N 1
ATOM 2693 C CA . ALA B 1 37 ? -23.300 10.018 -14.863 1.00 52.78 37 ALA B CA 1
ATOM 2694 C C . ALA B 1 37 ? -23.252 8.705 -14.097 1.00 54.29 37 ALA B C 1
ATOM 2695 O O . ALA B 1 37 ? -22.552 8.617 -13.082 1.00 54.29 37 ALA B O 1
ATOM 2697 N N . THR B 1 38 ? -23.985 7.690 -14.561 1.00 50.72 38 THR B N 1
ATOM 2698 C CA . THR B 1 38 ? -23.969 6.394 -13.895 1.00 51.94 38 THR B CA 1
ATOM 2699 C C . THR B 1 38 ? -22.574 5.783 -13.925 1.00 51.75 38 THR B C 1
ATOM 2700 O O . THR B 1 38 ? -22.100 5.251 -12.916 1.00 53.63 38 THR B O 1
ATOM 2704 N N . ASN B 1 39 ? -21.902 5.846 -15.075 1.00 55.27 39 ASN B N 1
ATOM 2705 C CA . ASN B 1 39 ? -20.548 5.327 -15.221 1.00 54.91 39 ASN B CA 1
ATOM 2706 C C . ASN B 1 39 ? -19.491 6.422 -15.251 1.00 52.53 39 ASN B C 1
ATOM 2707 O O . ASN B 1 39 ? -18.299 6.110 -15.348 1.00 51.32 39 ASN B O 1
ATOM 2712 N N . GLY B 1 40 ? -19.889 7.689 -15.173 1.00 56.13 40 GLY B N 1
ATOM 2713 C CA . GLY B 1 40 ? -18.945 8.772 -15.350 1.00 51.40 40 GLY B CA 1
ATOM 2714 C C . GLY B 1 40 ? -18.533 9.000 -16.785 1.00 47.43 40 GLY B C 1
ATOM 2715 O O . GLY B 1 40 ? -17.577 9.744 -17.029 1.00 44.76 40 GLY B O 1
ATOM 2716 N N . LYS B 1 41 ? -19.224 8.376 -17.736 1.00 50.37 41 LYS B N 1
ATOM 2717 C CA . LYS B 1 41 ? -18.873 8.481 -19.145 1.00 47.93 41 LYS B CA 1
ATOM 2718 C C . LYS B 1 41 ? -19.169 9.871 -19.690 1.00 45.12 41 LYS B C 1
ATOM 2719 O O . LYS B 1 41 ? -20.211 10.461 -19.403 1.00 44.30 41 LYS B O 1
ATOM 2725 N N . LEU B 1 42 ? -18.243 10.383 -20.495 1.00 46.84 42 LEU B N 1
ATOM 2726 C CA . LEU B 1 42 ? -18.435 11.624 -21.236 1.00 45.61 42 LEU B CA 1
ATOM 2727 C C . LEU B 1 42 ? -17.938 11.377 -22.649 1.00 47.73 42 LEU B C 1
ATOM 2728 O O . LEU B 1 42 ? -16.753 11.089 -22.835 1.00 50.42 42 LEU B O 1
ATOM 2733 N N . THR B 1 43 ? -18.826 11.478 -23.639 1.00 45.04 43 THR B N 1
ATOM 2734 C CA . THR B 1 43 ? -18.441 11.318 -25.038 1.00 45.90 43 THR B CA 1
ATOM 2735 C C . THR B 1 43 ? -18.835 12.585 -25.780 1.00 46.22 43 THR B C 1
ATOM 2736 O O . THR B 1 43 ? -20.028 12.866 -25.944 1.00 50.24 43 THR B O 1
ATOM 2740 N N . LEU B 1 44 ? -17.837 13.358 -26.211 1.00 41.61 44 LEU B N 1
ATOM 2741 C CA . LEU B 1 44 ? -18.104 14.622 -26.881 1.00 41.12 44 LEU B CA 1
ATOM 2742 C C . LEU B 1 44 ? -17.215 14.775 -28.106 1.00 41.00 44 LEU B C 1
ATOM 2743 O O . LEU B 1 44 ? -16.147 14.167 -28.213 1.00 40.81 44 LEU B O 1
ATOM 2748 N N . LYS B 1 45 ? -17.685 15.602 -29.035 1.00 40.02 45 LYS B N 1
ATOM 2749 C CA . LYS B 1 45 ? -16.908 16.049 -30.181 1.00 40.28 45 LYS B CA 1
ATOM 2750 C C . LYS B 1 45 ? -16.916 17.569 -30.198 1.00 40.64 45 LYS B C 1
ATOM 2751 O O . LYS B 1 45 ? -17.987 18.188 -30.181 1.00 41.00 45 LYS B O 1
ATOM 2757 N N . PHE B 1 46 ? -15.726 18.161 -30.225 1.00 41.69 46 PHE B N 1
ATOM 2758 C CA . PHE B 1 46 ? -15.555 19.603 -30.230 1.00 44.18 46 PHE B CA 1
ATOM 2759 C C . PHE B 1 46 ? -14.974 20.018 -31.572 1.00 45.06 46 PHE B C 1
ATOM 2760 O O . PHE B 1 46 ? -14.104 19.332 -32.119 1.00 45.00 46 PHE B O 1
ATOM 2768 N N . ILE B 1 47 ? -15.454 21.143 -32.094 1.00 41.03 47 ILE B N 1
ATOM 2769 C CA . ILE B 1 47 ? -14.993 21.696 -33.358 1.00 44.54 47 ILE B CA 1
ATOM 2770 C C . ILE B 1 47 ? -14.747 23.183 -33.149 1.00 45.46 47 ILE B C 1
ATOM 2771 O O . ILE B 1 47 ? -15.576 23.874 -32.544 1.00 47.12 47 ILE B O 1
ATOM 2776 N N . CYS B 1 48 ? -13.609 23.671 -33.636 1.00 42.11 48 CYS B N 1
ATOM 2777 C CA . CYS B 1 48 ? -13.331 25.102 -33.644 1.00 43.23 48 CYS B CA 1
ATOM 2778 C C . CYS B 1 48 ? -14.139 25.740 -34.766 1.00 44.98 48 CYS B C 1
ATOM 2779 O O . CYS B 1 48 ? -13.894 25.471 -35.946 1.00 46.01 48 CYS B O 1
ATOM 2782 N N . THR B 1 49 ? -15.106 26.586 -34.401 1.00 45.08 49 THR B N 1
ATOM 2783 C CA . THR B 1 49 ? -15.958 27.211 -35.407 1.00 49.56 49 THR B CA 1
ATOM 2784 C C . THR B 1 49 ? -15.189 28.240 -36.225 1.00 53.58 49 THR B C 1
ATOM 2785 O O . THR B 1 49 ? -15.469 28.419 -37.416 1.00 56.53 49 THR B O 1
ATOM 2789 N N . THR B 1 50 ? -14.229 28.934 -35.604 1.00 47.76 50 THR B N 1
ATOM 2790 C CA . THR B 1 50 ? -13.383 29.866 -36.340 1.00 50.56 50 THR B CA 1
ATOM 2791 C C . THR B 1 50 ? -12.457 29.140 -37.307 1.00 51.25 50 THR B C 1
ATOM 2792 O O . THR B 1 50 ? -12.006 29.738 -38.290 1.00 53.42 50 THR B O 1
ATOM 2796 N N . GLY B 1 51 ? -12.163 27.870 -37.039 1.00 50.20 51 GLY B N 1
ATOM 2797 C CA . GLY B 1 51 ? -11.320 27.034 -37.870 1.00 51.14 51 GLY B CA 1
ATOM 2798 C C . GLY B 1 51 ? -9.992 26.658 -37.249 1.00 51.58 51 GLY B C 1
ATOM 2799 O O . GLY B 1 51 ? -9.870 25.568 -36.686 1.00 50.28 51 GLY B O 1
ATOM 2800 N N . LYS B 1 52 ? -8.994 27.532 -37.324 1.00 53.03 52 LYS B N 1
ATOM 2801 C CA . LYS B 1 52 ? -7.695 27.223 -36.742 1.00 54.31 52 LYS B CA 1
ATOM 2802 C C . LYS B 1 52 ? -7.696 27.564 -35.258 1.00 51.39 52 LYS B C 1
ATOM 2803 O O . LYS B 1 52 ? -8.060 28.677 -34.866 1.00 52.39 52 LYS B O 1
ATOM 2809 N N . LEU B 1 53 ? -7.288 26.605 -34.434 1.00 51.45 53 LEU B N 1
ATOM 2810 C CA . LEU B 1 53 ? -7.281 26.796 -32.992 1.00 47.42 53 LEU B CA 1
ATOM 2811 C C . LEU B 1 53 ? -5.929 27.344 -32.558 1.00 49.83 53 LEU B C 1
ATOM 2812 O O . LEU B 1 53 ? -4.904 26.690 -32.793 1.00 52.39 53 LEU B O 1
ATOM 2817 N N . PRO B 1 54 ? -5.878 28.529 -31.943 1.00 46.36 54 PRO B N 1
ATOM 2818 C CA . PRO B 1 54 ? -4.579 29.116 -31.569 1.00 48.97 54 PRO B CA 1
ATOM 2819 C C . PRO B 1 54 ? -3.829 28.321 -30.516 1.00 49.03 54 PRO B C 1
ATOM 2820 O O . PRO B 1 54 ? -2.592 28.306 -30.538 1.00 52.83 54 PRO B O 1
ATOM 2824 N N . VAL B 1 55 ? -4.525 27.693 -29.576 1.00 48.40 55 VAL B N 1
ATOM 2825 C CA . VAL B 1 55 ? -3.874 26.916 -28.525 1.00 47.55 55 VAL B CA 1
ATOM 2826 C C . VAL B 1 55 ? -4.221 25.451 -28.763 1.00 46.15 55 VAL B C 1
ATOM 2827 O O . VAL B 1 55 ? -5.237 25.160 -29.408 1.00 45.43 55 VAL B O 1
ATOM 2831 N N . PRO B 1 56 ? -3.420 24.500 -28.290 1.00 49.28 56 PRO B N 1
ATOM 2832 C CA . PRO B 1 56 ? -3.741 23.093 -28.538 1.00 47.37 56 PRO B CA 1
ATOM 2833 C C . PRO B 1 56 ? -4.907 22.616 -27.686 1.00 43.31 56 PRO B C 1
ATOM 2834 O O . PRO B 1 56 ? -5.115 23.073 -26.560 1.00 43.37 56 PRO B O 1
ATOM 2838 N N . TRP B 1 57 ? -5.678 21.693 -28.260 1.00 44.43 57 TRP B N 1
ATOM 2839 C CA . TRP B 1 57 ? -6.845 21.122 -27.587 1.00 42.02 57 TRP B CA 1
ATOM 2840 C C . TRP B 1 57 ? -6.595 20.677 -26.146 1.00 41.23 57 TRP B C 1
ATOM 2841 O O . TRP B 1 57 ? -7.469 20.931 -25.295 1.00 42.35 57 TRP B O 1
ATOM 2852 N N . PRO B 1 58 ? -5.489 19.997 -25.805 1.00 42.11 58 PRO B N 1
ATOM 2853 C CA . PRO B 1 58 ? -5.313 19.562 -24.408 1.00 41.50 58 PRO B CA 1
ATOM 2854 C C . PRO B 1 58 ? -5.369 20.697 -23.399 1.00 41.79 58 PRO B C 1
ATOM 2855 O O . PRO B 1 58 ? -5.802 20.477 -22.261 1.00 41.06 58 PRO B O 1
ATOM 2859 N N . THR B 1 59 ? -4.951 21.907 -23.779 1.00 41.21 59 THR B N 1
ATOM 2860 C CA . THR B 1 59 ? -5.028 23.036 -22.857 1.00 42.12 59 THR B CA 1
ATOM 2861 C C . THR B 1 59 ? -6.471 23.329 -22.467 1.00 41.51 59 THR B C 1
ATOM 2862 O O . THR B 1 59 ? -6.750 23.696 -21.319 1.00 44.90 59 THR B O 1
ATOM 2866 N N . LEU B 1 60 ? -7.404 23.162 -23.406 1.00 42.31 60 LEU B N 1
ATOM 2867 C CA . LEU B 1 60 ? -8.805 23.491 -23.186 1.00 41.12 60 LEU B CA 1
ATOM 2868 C C . LEU B 1 60 ? -9.654 22.290 -22.790 1.00 39.77 60 LEU B C 1
ATOM 2869 O O . LEU B 1 60 ? -10.839 22.473 -22.492 1.00 40.60 60 LEU B O 1
ATOM 2874 N N . VAL B 1 61 ? -9.089 21.077 -22.782 1.00 41.87 61 VAL B N 1
ATOM 2875 C CA . VAL B 1 61 ? -9.857 19.902 -22.360 1.00 40.09 61 VAL B CA 1
ATOM 2876 C C . VAL B 1 61 ? -10.486 20.123 -20.987 1.00 41.01 61 VAL B C 1
ATOM 2877 O O . VAL B 1 61 ? -11.674 19.851 -20.776 1.00 40.53 61 VAL B O 1
ATOM 2881 N N . THR B 1 62 ? -9.697 20.620 -20.032 1.00 40.75 62 THR B N 1
ATOM 2882 C CA . THR B 1 62 ? -10.225 20.868 -18.693 1.00 40.59 62 THR B CA 1
ATOM 2883 C C . THR B 1 62 ? -11.285 21.960 -18.712 1.00 41.03 62 THR B C 1
ATOM 2884 O O . THR B 1 62 ? -12.352 21.820 -18.103 1.00 41.54 62 THR B O 1
ATOM 2888 N N . THR B 1 63 ? -11.006 23.063 -19.407 1.00 39.65 63 THR B N 1
ATOM 2889 C CA . THR B 1 63 ? -11.955 24.170 -19.429 1.00 41.40 63 THR B CA 1
ATOM 2890 C C . THR B 1 63 ? -13.239 23.781 -20.150 1.00 39.75 63 THR B C 1
ATOM 2891 O O . THR B 1 63 ? -14.336 24.153 -19.718 1.00 40.05 63 THR B O 1
ATOM 2895 N N . LEU B 1 64 ? -13.127 23.019 -21.234 1.00 39.41 64 LEU B N 1
ATOM 2896 C CA . LEU B 1 64 ? -14.300 22.532 -21.952 1.00 39.07 64 LEU B CA 1
ATOM 2897 C C . LEU B 1 64 ? -15.098 21.565 -21.087 1.00 38.64 64 LEU B C 1
ATOM 2898 O O . LEU B 1 64 ? -16.303 21.730 -20.911 1.00 38.98 64 LEU B O 1
ATOM 2925 N N . VAL B 1 66 ? -18.022 20.256 -16.837 1.00 41.89 68 VAL B N 1
ATOM 2926 C CA . VAL B 1 66 ? -19.222 19.456 -16.641 1.00 42.46 68 VAL B CA 1
ATOM 2927 C C . VAL B 1 66 ? -18.950 18.331 -15.649 1.00 42.79 68 VAL B C 1
ATOM 2928 O O . VAL B 1 66 ? -19.297 17.173 -15.886 1.00 44.36 68 VAL B O 1
ATOM 2932 N N . GLN B 1 67 ? -18.350 18.688 -14.515 1.00 42.09 69 GLN B N 1
ATOM 2933 C CA . GLN B 1 67 ? -18.005 17.708 -13.492 1.00 42.63 69 GLN B CA 1
ATOM 2934 C C . GLN B 1 67 ? -19.222 17.080 -12.824 1.00 43.91 69 GLN B C 1
ATOM 2935 O O . GLN B 1 67 ? -19.047 16.220 -11.952 1.00 44.66 69 GLN B O 1
ATOM 2941 N N . CYS B 1 68 ? -20.438 17.489 -13.195 1.00 43.75 70 CYS B N 1
ATOM 2942 C CA . CYS B 1 68 ? -21.635 16.849 -12.658 1.00 46.52 70 CYS B CA 1
ATOM 2943 C C . CYS B 1 68 ? -21.765 15.400 -13.113 1.00 48.66 70 CYS B C 1
ATOM 2944 O O . CYS B 1 68 ? -22.369 14.586 -12.408 1.00 53.46 70 CYS B O 1
ATOM 2947 N N . PHE B 1 69 ? -21.209 15.055 -14.269 1.00 48.05 71 PHE B N 1
ATOM 2948 C CA . PHE B 1 69 ? -21.259 13.677 -14.738 1.00 48.83 71 PHE B CA 1
ATOM 2949 C C . PHE B 1 69 ? -20.259 12.767 -14.034 1.00 49.24 71 PHE B C 1
ATOM 2950 O O . PHE B 1 69 ? -20.214 11.572 -14.344 1.00 50.63 71 PHE B O 1
ATOM 2958 N N . SER B 1 70 ? -19.451 13.298 -13.118 1.00 47.97 72 SER B N 1
ATOM 2959 C CA . SER B 1 70 ? -18.564 12.463 -12.319 1.00 46.19 72 SER B CA 1
ATOM 2960 C C . SER B 1 70 ? -19.373 11.466 -11.498 1.00 48.97 72 SER B C 1
ATOM 2961 O O . SER B 1 70 ? -20.380 11.826 -10.881 1.00 53.52 72 SER B O 1
ATOM 2964 N N . ARG B 1 71 ? -18.939 10.208 -11.497 1.00 45.29 73 ARG B N 1
ATOM 2965 C CA . ARG B 1 71 ? -19.632 9.169 -10.745 1.00 49.63 73 ARG B CA 1
ATOM 2966 C C . ARG B 1 71 ? -19.291 9.290 -9.265 1.00 52.35 73 ARG B C 1
ATOM 2967 O O . ARG B 1 71 ? -18.135 9.110 -8.869 1.00 53.08 73 ARG B O 1
ATOM 2975 N N . TYR B 1 72 ? -20.299 9.592 -8.451 1.00 51.51 74 TYR B N 1
ATOM 2976 C CA . TYR B 1 72 ? -20.137 9.636 -7.009 1.00 54.01 74 TYR B CA 1
ATOM 2977 C C . TYR B 1 72 ? -20.724 8.374 -6.401 1.00 58.43 74 TYR B C 1
ATOM 2978 O O . TYR B 1 72 ? -21.930 8.126 -6.564 1.00 62.55 74 TYR B O 1
ATOM 2987 N N . PRO B 1 73 ? -19.931 7.553 -5.714 1.00 54.48 75 PRO B N 1
ATOM 2988 C CA . PRO B 1 73 ? -20.465 6.329 -5.099 1.00 57.86 75 PRO B CA 1
ATOM 2989 C C . PRO B 1 73 ? -21.550 6.635 -4.075 1.00 61.63 75 PRO B C 1
ATOM 2990 O O . PRO B 1 73 ? -21.791 7.783 -3.695 1.00 64.06 75 PRO B O 1
ATOM 2994 N N . ASP B 1 74 ? -22.220 5.568 -3.625 1.00 61.07 76 ASP B N 1
ATOM 2995 C CA . ASP B 1 74 ? -23.386 5.733 -2.761 1.00 65.61 76 ASP B CA 1
ATOM 2996 C C . ASP B 1 74 ? -23.023 6.448 -1.467 1.00 65.86 76 ASP B C 1
ATOM 2997 O O . ASP B 1 74 ? -23.765 7.324 -1.006 1.00 67.52 76 ASP B O 1
ATOM 3002 N N . HIS B 1 75 ? -21.889 6.087 -0.862 1.00 64.95 77 HIS B N 1
ATOM 3003 C CA . HIS B 1 75 ? -21.512 6.690 0.409 1.00 65.12 77 HIS B CA 1
ATOM 3004 C C . HIS B 1 75 ? -21.129 8.156 0.253 1.00 62.85 77 HIS B C 1
ATOM 3005 O O . HIS B 1 75 ? -21.186 8.906 1.233 1.00 67.42 77 HIS B O 1
ATOM 3012 N N . MET B 1 76 ? -20.748 8.580 -0.952 1.00 58.99 78 MET B N 1
ATOM 3013 C CA . MET B 1 76 ? -20.403 9.970 -1.218 1.00 58.39 78 MET B CA 1
ATOM 3014 C C . MET B 1 76 ? -21.476 10.706 -2.008 1.00 60.12 78 MET B C 1
ATOM 3015 O O . MET B 1 76 ? -21.214 11.807 -2.505 1.00 59.21 78 MET B O 1
ATOM 3020 N N . LYS B 1 77 ? -22.678 10.137 -2.136 1.00 61.23 79 LYS B N 1
ATOM 3021 C CA . LYS B 1 77 ? -23.735 10.814 -2.880 1.00 63.52 79 LYS B CA 1
ATOM 3022 C C . LYS B 1 77 ? -24.206 12.091 -2.197 1.00 63.07 79 LYS B C 1
ATOM 3023 O O . LYS B 1 77 ? -24.839 12.930 -2.849 1.00 63.09 79 LYS B O 1
ATOM 3029 N N . ARG B 1 78 ? -23.918 12.257 -0.910 1.00 58.67 80 ARG B N 1
ATOM 3030 C CA . ARG B 1 78 ? -24.240 13.486 -0.201 1.00 58.09 80 ARG B CA 1
ATOM 3031 C C . ARG B 1 78 ? -23.158 14.549 -0.344 1.00 53.99 80 ARG B C 1
ATOM 3032 O O . ARG B 1 78 ? -23.267 15.609 0.281 1.00 56.44 80 ARG B O 1
ATOM 3040 N N . HIS B 1 79 ? -22.126 14.299 -1.152 1.00 55.16 81 HIS B N 1
ATOM 3041 C CA . HIS B 1 79 ? -21.053 15.261 -1.353 1.00 53.11 81 HIS B CA 1
ATOM 3042 C C . HIS B 1 79 ? -20.926 15.743 -2.789 1.00 49.99 81 HIS B C 1
ATOM 3043 O O . HIS B 1 79 ? -20.029 16.545 -3.077 1.00 48.33 81 HIS B O 1
ATOM 3050 N N . ASP B 1 80 ? -21.781 15.283 -3.696 1.00 53.12 82 ASP B N 1
ATOM 3051 C CA . ASP B 1 80 ? -21.706 15.722 -5.086 1.00 52.32 82 ASP B CA 1
ATOM 3052 C C . ASP B 1 80 ? -22.400 17.072 -5.194 1.00 50.82 82 ASP B C 1
ATOM 3053 O O . ASP B 1 80 ? -23.622 17.149 -5.351 1.00 48.84 82 ASP B O 1
ATOM 3058 N N . PHE B 1 81 ? -21.608 18.142 -5.121 1.00 50.44 83 PHE B N 1
ATOM 3059 C CA . PHE B 1 81 ? -22.158 19.487 -5.214 1.00 49.29 83 PHE B CA 1
ATOM 3060 C C . PHE B 1 81 ? -22.704 19.776 -6.604 1.00 48.37 83 PHE B C 1
ATOM 3061 O O . PHE B 1 81 ? -23.693 20.506 -6.744 1.00 49.23 83 PHE B O 1
ATOM 3069 N N . PHE B 1 82 ? -22.075 19.216 -7.638 1.00 49.17 84 PHE B N 1
ATOM 3070 C CA . PHE B 1 82 ? -22.395 19.597 -9.008 1.00 50.60 84 PHE B CA 1
ATOM 3071 C C . PHE B 1 82 ? -23.836 19.247 -9.366 1.00 52.52 84 PHE B C 1
ATOM 3072 O O . PHE B 1 82 ? -24.613 20.114 -9.780 1.00 54.22 84 PHE B O 1
ATOM 3080 N N . LYS B 1 83 ? -24.211 17.972 -9.227 1.00 46.22 85 LYS B N 1
ATOM 3081 C CA . LYS B 1 83 ? -25.581 17.588 -9.548 1.00 48.18 85 LYS B CA 1
ATOM 3082 C C . LYS B 1 83 ? -26.579 18.117 -8.530 1.00 50.38 85 LYS B C 1
ATOM 3083 O O . LYS B 1 83 ? -27.768 18.223 -8.847 1.00 53.02 85 LYS B O 1
ATOM 3089 N N . SER B 1 84 ? -26.130 18.446 -7.317 1.00 50.71 86 SER B N 1
ATOM 3090 C CA . SER B 1 84 ? -27.038 19.027 -6.335 1.00 52.30 86 SER B CA 1
ATOM 3091 C C . SER B 1 84 ? -27.384 20.469 -6.683 1.00 51.70 86 SER B C 1
ATOM 3092 O O . SER B 1 84 ? -28.466 20.948 -6.328 1.00 54.70 86 SER B O 1
ATOM 3095 N N . ALA B 1 85 ? -26.478 21.174 -7.365 1.00 51.45 87 ALA B N 1
ATOM 3096 C CA . ALA B 1 85 ? -26.779 22.530 -7.816 1.00 51.64 87 ALA B CA 1
ATOM 3097 C C . ALA B 1 85 ? -27.801 22.536 -8.948 1.00 53.07 87 ALA B C 1
ATOM 3098 O O . ALA B 1 85 ? -28.503 23.535 -9.143 1.00 54.52 87 ALA B O 1
ATOM 3100 N N . MET B 1 86 ? -27.894 21.442 -9.700 1.00 55.00 88 MET B N 1
ATOM 3101 C CA . MET B 1 86 ? -28.827 21.342 -10.809 1.00 54.31 88 MET B CA 1
ATOM 3102 C C . MET B 1 86 ? -30.270 21.321 -10.298 1.00 59.99 88 MET B C 1
ATOM 3103 O O . MET B 1 86 ? -30.518 21.022 -9.128 1.00 65.56 88 MET B O 1
ATOM 3108 N N . PRO B 1 87 ? -31.254 21.643 -11.162 1.00 57.83 89 PRO B N 1
ATOM 3109 C CA . PRO B 1 87 ? -31.170 21.961 -12.593 1.00 55.12 89 PRO B CA 1
ATOM 3110 C C . PRO B 1 87 ? -30.830 23.418 -12.881 1.00 55.11 89 PRO B C 1
ATOM 3111 O O . PRO B 1 87 ? -30.592 23.775 -14.035 1.00 53.61 89 PRO B O 1
ATOM 3115 N N . GLU B 1 88 ? -30.811 24.252 -11.841 1.00 56.21 90 GLU B N 1
ATOM 3116 C CA . GLU B 1 88 ? -30.477 25.656 -12.042 1.00 56.89 90 GLU B CA 1
ATOM 3117 C C . GLU B 1 88 ? -29.029 25.830 -12.477 1.00 54.86 90 GLU B C 1
ATOM 3118 O O . GLU B 1 88 ? -28.719 26.759 -13.232 1.00 53.71 90 GLU B O 1
ATOM 3124 N N . GLY B 1 89 ? -28.137 24.959 -12.018 1.00 57.39 91 GLY B N 1
ATOM 3125 C CA . GLY B 1 89 ? -26.756 24.967 -12.461 1.00 52.77 91 GLY B CA 1
ATOM 3126 C C . GLY B 1 89 ? -25.830 25.643 -11.470 1.00 50.86 91 GLY B C 1
ATOM 3127 O O . GLY B 1 89 ? -26.217 26.062 -10.374 1.00 53.14 91 GLY B O 1
ATOM 3128 N N . TYR B 1 90 ? -24.570 25.740 -11.887 1.00 53.10 92 TYR B N 1
ATOM 3129 C CA . TYR B 1 90 ? -23.541 26.421 -11.120 1.00 52.68 92 TYR B CA 1
ATOM 3130 C C . TYR B 1 90 ? -22.657 27.202 -12.079 1.00 52.44 92 TYR B C 1
ATOM 3131 O O . TYR B 1 90 ? -22.787 27.107 -13.303 1.00 53.49 92 TYR B O 1
ATOM 3140 N N . VAL B 1 91 ? -21.776 28.016 -11.509 1.00 50.82 93 VAL B N 1
ATOM 3141 C CA . VAL B 1 91 ? -20.791 28.768 -12.270 1.00 50.28 93 VAL B CA 1
ATOM 3142 C C . VAL B 1 91 ? -19.414 28.298 -11.826 1.00 49.31 93 VAL B C 1
ATOM 3143 O O . VAL B 1 91 ? -19.154 28.152 -10.624 1.00 49.86 93 VAL B O 1
ATOM 3147 N N . GLN B 1 92 ? -18.552 28.043 -12.805 1.00 51.72 94 GLN B N 1
ATOM 3148 C CA . GLN B 1 92 ? -17.224 27.471 -12.624 1.00 50.40 94 GLN B CA 1
ATOM 3149 C C . GLN B 1 92 ? -16.212 28.508 -13.092 1.00 51.45 94 GLN B C 1
ATOM 3150 O O . GLN B 1 92 ? -16.150 28.826 -14.284 1.00 50.97 94 GLN B O 1
ATOM 3156 N N . GLU B 1 93 ? -15.432 29.046 -12.160 1.00 50.85 95 GLU B N 1
ATOM 3157 C CA . GLU B 1 93 ? -14.388 30.010 -12.471 1.00 51.26 95 GLU B CA 1
ATOM 3158 C C . GLU B 1 93 ? -13.039 29.323 -12.321 1.00 52.17 95 GLU B C 1
ATOM 3159 O O . GLU B 1 93 ? -12.759 28.718 -11.281 1.00 53.93 95 GLU B O 1
ATOM 3165 N N . ARG B 1 94 ? -12.207 29.419 -13.354 1.00 52.64 96 ARG B N 1
ATOM 3166 C CA . ARG B 1 94 ? -10.920 28.746 -13.379 1.00 52.50 96 ARG B CA 1
ATOM 3167 C C . ARG B 1 94 ? -9.808 29.740 -13.682 1.00 53.24 96 ARG B C 1
ATOM 3168 O O . ARG B 1 94 ? -9.980 30.680 -14.466 1.00 54.03 96 ARG B O 1
ATOM 3176 N N . THR B 1 95 ? -8.656 29.502 -13.060 1.00 49.45 97 THR B N 1
ATOM 3177 C CA . THR B 1 95 ? -7.421 30.211 -13.360 1.00 50.30 97 THR B CA 1
ATOM 3178 C C . THR B 1 95 ? -6.347 29.161 -13.585 1.00 50.92 97 THR B C 1
ATOM 3179 O O . THR B 1 95 ? -6.062 28.354 -12.690 1.00 54.82 97 THR B O 1
ATOM 3183 N N . ILE B 1 96 ? -5.784 29.150 -14.788 1.00 48.27 98 ILE B N 1
ATOM 3184 C CA . ILE B 1 96 ? -4.819 28.142 -15.202 1.00 48.96 98 ILE B CA 1
ATOM 3185 C C . ILE B 1 96 ? -3.489 28.847 -15.399 1.00 53.74 98 ILE B C 1
ATOM 3186 O O . ILE B 1 96 ? -3.308 29.583 -16.374 1.00 54.74 98 ILE B O 1
ATOM 3191 N N . SER B 1 97 ? -2.552 28.625 -14.488 1.00 50.65 99 SER B N 1
ATOM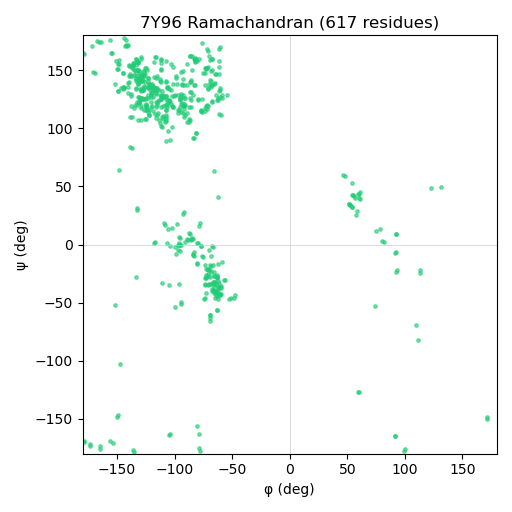 3192 C CA . SER B 1 97 ? -1.228 29.224 -14.593 1.00 53.79 99 SER B CA 1
ATOM 3193 C C . SER B 1 97 ? -0.287 28.207 -15.224 1.00 50.88 99 SER B C 1
ATOM 3194 O O . SER B 1 97 ? -0.043 27.144 -14.648 1.00 47.45 99 SER B O 1
ATOM 3197 N N . PHE B 1 98 ? 0.230 28.524 -16.405 1.00 48.95 100 PHE B N 1
ATOM 3198 C CA . PHE B 1 98 ? 1.165 27.639 -17.083 1.00 49.00 100 PHE B CA 1
ATOM 3199 C C . PHE B 1 98 ? 2.591 28.003 -16.702 1.00 53.26 100 PHE B C 1
ATOM 3200 O O . PHE B 1 98 ? 2.994 29.164 -16.824 1.00 57.20 100 PHE B O 1
ATOM 3208 N N . LYS B 1 99 ? 3.344 27.009 -16.231 1.00 49.26 101 LYS B N 1
ATOM 3209 C CA . LYS B 1 99 ? 4.707 27.247 -15.778 1.00 52.72 101 LYS B CA 1
ATOM 3210 C C . LYS B 1 99 ? 5.546 27.821 -16.912 1.00 56.13 101 LYS B C 1
ATOM 3211 O O . LYS B 1 99 ? 5.615 27.246 -18.004 1.00 55.58 101 LYS B O 1
ATOM 3217 N N . ASP B 1 100 ? 6.176 28.967 -16.645 1.00 54.55 102 ASP B N 1
ATOM 3218 C CA . ASP B 1 100 ? 7.034 29.650 -17.614 1.00 57.49 102 ASP B CA 1
ATOM 3219 C C . ASP B 1 100 ? 6.246 30.033 -18.866 1.00 57.64 102 ASP B C 1
ATOM 3220 O O . ASP B 1 100 ? 6.737 29.922 -19.992 1.00 60.37 102 ASP B O 1
ATOM 3225 N N . ASP B 1 101 ? 5.008 30.480 -18.660 1.00 60.23 103 ASP B N 1
ATOM 3226 C CA . ASP B 1 101 ? 4.133 30.926 -19.738 1.00 57.22 103 ASP B CA 1
ATOM 3227 C C . ASP B 1 101 ? 2.980 31.700 -19.115 1.00 55.44 103 ASP B C 1
ATOM 3228 O O . ASP B 1 101 ? 2.964 31.960 -17.910 1.00 57.36 103 ASP B O 1
ATOM 3233 N N . GLY B 1 102 ? 2.003 32.063 -19.942 1.00 56.80 104 GLY B N 1
ATOM 3234 C CA . GLY B 1 102 ? 0.922 32.908 -19.481 1.00 57.25 104 GLY B CA 1
ATOM 3235 C C . GLY B 1 102 ? -0.127 32.158 -18.689 1.00 54.27 104 GLY B C 1
ATOM 3236 O O . GLY B 1 102 ? 0.088 31.042 -18.210 1.00 53.74 104 GLY B O 1
ATOM 3237 N N . THR B 1 103 ? -1.292 32.790 -18.557 1.00 55.60 105 THR B N 1
ATOM 3238 C CA . THR B 1 103 ? -2.383 32.224 -17.780 1.00 54.22 105 THR B CA 1
ATOM 3239 C C . THR B 1 103 ? -3.691 32.291 -18.553 1.00 53.27 105 THR B C 1
ATOM 3240 O O . THR B 1 103 ? -3.910 33.185 -19.377 1.00 55.03 105 THR B O 1
ATOM 3244 N N . TYR B 1 104 ? -4.555 31.321 -18.265 1.00 52.96 106 TYR B N 1
ATOM 3245 C CA . TYR B 1 104 ? -5.951 31.322 -18.673 1.00 48.97 106 TYR B CA 1
ATOM 3246 C C . TYR B 1 104 ? -6.803 31.829 -17.518 1.00 50.24 106 TYR B C 1
ATOM 3247 O O . TYR B 1 104 ? -6.581 31.455 -16.363 1.00 54.20 106 TYR B O 1
ATOM 3256 N N . LYS B 1 105 ? -7.784 32.667 -17.835 1.00 47.77 107 LYS B N 1
ATOM 3257 C CA . LYS B 1 105 ? -8.848 33.030 -16.909 1.00 49.85 107 LYS B CA 1
ATOM 3258 C C . LYS B 1 105 ? -10.166 32.709 -17.595 1.00 48.09 107 LYS B C 1
ATOM 3259 O O . LYS B 1 105 ? -10.454 33.246 -18.671 1.00 49.13 107 LYS B O 1
ATOM 3265 N N . THR B 1 106 ? -10.951 31.816 -16.991 1.00 52.40 108 THR B N 1
ATOM 3266 C CA . THR B 1 106 ? -12.161 31.304 -17.619 1.00 49.12 108 THR B CA 1
ATOM 3267 C C . THR B 1 106 ? -13.325 31.386 -16.646 1.00 49.71 108 THR B C 1
ATOM 3268 O O . THR B 1 106 ? -13.167 31.133 -15.450 1.00 50.70 108 THR B O 1
ATOM 3272 N N . ARG B 1 107 ? -14.490 31.755 -17.168 1.00 47.17 109 ARG B N 1
ATOM 3273 C CA . ARG B 1 107 ? -15.732 31.730 -16.408 1.00 47.92 109 ARG B CA 1
ATOM 3274 C C . ARG B 1 107 ? -16.782 30.993 -17.224 1.00 46.51 109 ARG B C 1
ATOM 3275 O O . ARG B 1 107 ? -17.033 31.350 -18.379 1.00 49.28 109 ARG B O 1
ATOM 3283 N N . ALA B 1 108 ? -17.393 29.972 -16.630 1.00 48.62 110 ALA B N 1
ATOM 3284 C CA . ALA B 1 108 ? -18.361 29.146 -17.330 1.00 48.69 110 ALA B CA 1
ATOM 3285 C C . ALA B 1 108 ? -19.616 28.998 -16.487 1.00 48.72 110 ALA B C 1
ATOM 3286 O O . ALA B 1 108 ? -19.566 29.032 -15.258 1.00 49.40 110 ALA B O 1
ATOM 3288 N N . GLU B 1 109 ? -20.743 28.848 -17.165 1.00 47.69 111 GLU B N 1
ATOM 3289 C CA . GLU B 1 109 ? -22.011 28.511 -16.533 1.00 48.88 111 GLU B CA 1
ATOM 3290 C C . GLU B 1 109 ? -22.429 27.128 -17.008 1.00 46.83 111 GLU B C 1
ATOM 3291 O O . GLU B 1 109 ? -22.516 26.885 -18.218 1.00 45.97 111 GLU B O 1
ATOM 3297 N N . VAL B 1 110 ? -22.650 26.223 -16.060 1.00 45.47 112 VAL B N 1
ATOM 3298 C CA . VAL B 1 110 ? -23.115 24.872 -16.337 1.00 44.72 112 VAL B CA 1
ATOM 3299 C C . VAL B 1 110 ? -24.541 24.775 -15.818 1.00 46.26 112 VAL B C 1
ATOM 3300 O O . VAL B 1 110 ? -24.769 24.789 -14.603 1.00 46.93 112 VAL B O 1
ATOM 3304 N N . LYS B 1 111 ? -25.508 24.689 -16.728 1.00 47.02 113 LYS B N 1
ATOM 3305 C CA . LYS B 1 111 ? -26.908 24.661 -16.327 1.00 50.05 113 LYS B CA 1
ATOM 3306 C C . LYS B 1 111 ? -27.680 23.735 -17.256 1.00 50.17 113 LYS B C 1
ATOM 3307 O O . LYS B 1 111 ? -27.128 23.151 -18.194 1.00 47.34 113 LYS B O 1
ATOM 3313 N N . PHE B 1 112 ? -28.967 23.576 -16.964 1.00 50.54 114 PHE B N 1
ATOM 3314 C CA . PHE B 1 112 ? -29.863 22.754 -17.764 1.00 49.88 114 PHE B CA 1
ATOM 3315 C C . PHE B 1 112 ? -30.728 23.661 -18.629 1.00 54.86 114 PHE B C 1
ATOM 3316 O O . PHE B 1 112 ? -31.449 24.520 -18.110 1.00 61.35 114 PHE B O 1
ATOM 3324 N N . GLU B 1 113 ? -30.646 23.473 -19.940 1.00 52.26 115 GLU B N 1
ATOM 3325 C CA . GLU B 1 113 ? -31.539 24.117 -20.894 1.00 53.71 115 GLU B CA 1
ATOM 3326 C C . GLU B 1 113 ? -32.465 23.036 -21.432 1.00 54.61 115 GLU B C 1
ATOM 3327 O O . GLU B 1 113 ? -32.045 22.193 -22.233 1.00 52.77 115 GLU B O 1
ATOM 3333 N N . GLY B 1 114 ? -33.714 23.055 -20.983 1.00 58.43 116 GLY B N 1
ATOM 3334 C CA . GLY B 1 114 ? -34.606 21.957 -21.307 1.00 60.43 116 GLY B CA 1
ATOM 3335 C C . GLY B 1 114 ? -34.036 20.660 -20.773 1.00 58.88 116 GLY B C 1
ATOM 3336 O O . GLY B 1 114 ? -33.694 20.542 -19.591 1.00 59.80 116 GLY B O 1
ATOM 3337 N N . ASP B 1 115 ? -33.924 19.668 -21.652 1.00 59.24 117 ASP B N 1
ATOM 3338 C CA . ASP B 1 115 ? -33.340 18.381 -21.308 1.00 59.96 117 ASP B CA 1
ATOM 3339 C C . ASP B 1 115 ? -31.865 18.288 -21.675 1.00 55.65 117 ASP B C 1
ATOM 3340 O O . ASP B 1 115 ? -31.278 17.208 -21.559 1.00 54.21 117 ASP B O 1
ATOM 3345 N N . THR B 1 116 ? -31.257 19.384 -22.119 1.00 55.44 118 THR B N 1
ATOM 3346 C CA . THR B 1 116 ? -29.845 19.403 -22.467 1.00 52.49 118 THR B CA 1
ATOM 3347 C C . THR B 1 116 ? -29.042 20.050 -21.343 1.00 50.74 118 THR B C 1
ATOM 3348 O O . THR B 1 116 ? -29.554 20.881 -20.588 1.00 55.63 118 THR B O 1
ATOM 3352 N N . LEU B 1 117 ? -27.775 19.659 -21.237 1.00 46.66 119 LEU B N 1
ATOM 3353 C CA . LEU B 1 117 ? -26.856 20.185 -20.234 1.00 46.38 119 LEU B CA 1
ATOM 3354 C C . LEU B 1 117 ? -25.868 21.088 -20.960 1.00 45.84 119 LEU B C 1
ATOM 3355 O O . LEU B 1 117 ? -25.013 20.603 -21.707 1.00 47.32 119 LEU B O 1
ATOM 3360 N N . VAL B 1 118 ? -25.979 22.395 -20.739 1.00 45.82 120 VAL B N 1
ATOM 3361 C CA . VAL B 1 118 ? -25.181 23.375 -21.463 1.00 46.46 120 VAL B CA 1
ATOM 3362 C C . VAL B 1 118 ? -24.080 23.902 -20.554 1.00 46.25 120 VAL B C 1
ATOM 3363 O O . VAL B 1 118 ? -24.318 24.216 -19.378 1.00 47.50 120 VAL B O 1
ATOM 3367 N N . ASN B 1 119 ? -22.867 23.971 -21.095 1.00 45.88 121 ASN B N 1
ATOM 3368 C CA . ASN B 1 119 ? -21.706 24.530 -20.410 1.00 44.17 121 ASN B CA 1
ATOM 3369 C C . ASN B 1 119 ? -21.128 25.617 -21.308 1.00 43.74 121 ASN B C 1
ATOM 3370 O O . ASN B 1 119 ? -20.528 25.315 -22.345 1.00 43.09 121 ASN B O 1
ATOM 3375 N N . ARG B 1 120 ? -21.303 26.874 -20.903 1.00 42.71 122 ARG B N 1
ATOM 3376 C CA . ARG B 1 120 ? -20.904 28.030 -21.699 1.00 45.16 122 ARG B CA 1
ATOM 3377 C C . ARG B 1 120 ? -19.711 28.712 -21.046 1.00 47.49 122 ARG B C 1
ATOM 3378 O O . ARG B 1 120 ? -19.758 29.039 -19.857 1.00 49.38 122 ARG B O 1
ATOM 3386 N N . ILE B 1 121 ? -18.660 28.955 -21.831 1.00 44.81 123 ILE B N 1
ATOM 3387 C CA . ILE B 1 121 ? -17.367 29.371 -21.302 1.00 44.91 123 ILE B CA 1
ATOM 3388 C C . ILE B 1 121 ? -16.908 30.656 -21.975 1.00 46.31 123 ILE B C 1
ATOM 3389 O O . ILE B 1 121 ? -17.081 30.835 -23.186 1.00 46.67 123 ILE B O 1
ATOM 3394 N N . GLU B 1 122 ? -16.325 31.550 -21.179 1.00 46.73 124 GLU B N 1
ATOM 3395 C CA . GLU B 1 122 ? -15.546 32.683 -21.660 1.00 49.95 124 GLU B CA 1
ATOM 3396 C C . GLU B 1 122 ? -14.116 32.498 -21.171 1.00 48.63 124 GLU B C 1
ATOM 3397 O O . GLU B 1 122 ? -13.886 32.372 -19.963 1.00 47.80 124 GLU B O 1
ATOM 3403 N N . LEU B 1 123 ? -13.166 32.474 -22.104 1.00 48.00 125 LEU B N 1
ATOM 3404 C CA . LEU B 1 123 ? -11.764 32.207 -21.809 1.00 47.06 125 LEU B CA 1
ATOM 3405 C C . LEU B 1 123 ? -10.892 33.361 -22.290 1.00 51.81 125 LEU B C 1
ATOM 3406 O O . LEU B 1 123 ? -11.139 33.933 -23.356 1.00 56.54 125 LEU B O 1
ATOM 3411 N N . LYS B 1 124 ? -9.880 33.711 -21.493 1.00 48.04 126 LYS B N 1
ATOM 3412 C CA . LYS B 1 124 ? -8.926 34.749 -21.866 1.00 51.03 126 LYS B CA 1
ATOM 3413 C C . LYS B 1 124 ? -7.519 34.301 -21.495 1.00 50.59 126 LYS B C 1
ATOM 3414 O O . LYS B 1 124 ? -7.270 33.940 -20.343 1.00 49.64 126 LYS B O 1
ATOM 3420 N N . GLY B 1 125 ? -6.596 34.349 -22.453 1.00 50.89 127 GLY B N 1
ATOM 3421 C CA . GLY B 1 125 ? -5.210 33.966 -22.225 1.00 51.20 127 GLY B CA 1
ATOM 3422 C C . GLY B 1 125 ? -4.271 35.158 -22.328 1.00 56.27 127 GLY B C 1
ATOM 3423 O O . GLY B 1 125 ? -4.305 35.904 -23.309 1.00 58.48 127 GLY B O 1
ATOM 3424 N N . ILE B 1 126 ? -3.441 35.326 -21.296 1.00 56.19 128 ILE B N 1
ATOM 3425 C CA . ILE B 1 126 ? -2.605 36.514 -21.158 1.00 60.32 128 ILE B CA 1
ATOM 3426 C C . ILE B 1 126 ? -1.145 36.124 -20.947 1.00 58.81 128 ILE B C 1
ATOM 3427 O O . ILE B 1 126 ? -0.832 35.108 -20.317 1.00 57.90 128 ILE B O 1
ATOM 3432 N N . ASP B 1 127 ? -0.253 36.958 -21.488 1.00 56.27 129 ASP B N 1
ATOM 3433 C CA . ASP B 1 127 ? 1.204 36.814 -21.408 1.00 57.99 129 ASP B CA 1
ATOM 3434 C C . ASP B 1 127 ? 1.694 35.448 -21.883 1.00 56.29 129 ASP B C 1
ATOM 3435 O O . ASP B 1 127 ? 2.474 34.775 -21.207 1.00 56.05 129 ASP B O 1
ATOM 3440 N N . PHE B 1 128 ? 1.296 35.064 -23.090 1.00 60.79 130 PHE B N 1
ATOM 3441 C CA . PHE B 1 128 ? 1.747 33.811 -23.681 1.00 59.03 130 PHE B CA 1
ATOM 3442 C C . PHE B 1 128 ? 2.877 34.065 -24.668 1.00 64.15 130 PHE B C 1
ATOM 3443 O O . PHE B 1 128 ? 2.758 34.922 -25.550 1.00 66.69 130 PHE B O 1
ATOM 3451 N N . LYS B 1 129 ? 3.974 33.334 -24.498 1.00 59.41 131 LYS B N 1
ATOM 3452 C CA . LYS B 1 129 ? 5.080 33.420 -25.437 1.00 63.59 131 LYS B CA 1
ATOM 3453 C C . LYS B 1 129 ? 4.615 32.928 -26.800 1.00 62.82 131 LYS B C 1
ATOM 3454 O O . LYS B 1 129 ? 4.053 31.834 -26.920 1.00 59.62 131 LYS B O 1
ATOM 3460 N N . GLU B 1 130 ? 4.857 33.742 -27.830 1.00 63.78 132 GLU B N 1
ATOM 3461 C CA . GLU B 1 130 ? 4.385 33.398 -29.166 1.00 63.05 132 GLU B CA 1
ATOM 3462 C C . GLU B 1 130 ? 5.050 32.132 -29.687 1.00 63.18 132 GLU B C 1
ATOM 3463 O O . GLU B 1 130 ? 4.415 31.344 -30.398 1.00 61.34 132 GLU B O 1
ATOM 3469 N N . ASP B 1 131 ? 6.313 31.909 -29.327 1.00 64.11 133 ASP B N 1
ATOM 3470 C CA . ASP B 1 131 ? 7.021 30.680 -29.652 1.00 66.23 133 ASP B CA 1
ATOM 3471 C C . ASP B 1 131 ? 7.005 29.693 -28.488 1.00 63.79 133 ASP B C 1
ATOM 3472 O O . ASP B 1 131 ? 7.808 28.755 -28.457 1.00 64.29 133 ASP B O 1
ATOM 3477 N N . GLY B 1 132 ? 6.104 29.892 -27.528 1.00 63.37 134 GLY B N 1
ATOM 3478 C CA . GLY B 1 132 ? 5.980 28.984 -26.412 1.00 61.65 134 GLY B CA 1
ATOM 3479 C C . GLY B 1 132 ? 5.261 27.703 -26.793 1.00 59.79 134 GLY B C 1
ATOM 3480 O O . GLY B 1 132 ? 4.764 27.538 -27.907 1.00 62.17 134 GLY B O 1
ATOM 3481 N N . ASN B 1 133 ? 5.233 26.772 -25.839 1.00 58.93 135 ASN B N 1
ATOM 3482 C CA . ASN B 1 133 ? 4.590 25.484 -26.072 1.00 52.82 135 ASN B CA 1
ATOM 3483 C C . ASN B 1 133 ? 3.105 25.645 -26.363 1.00 51.68 135 ASN B C 1
ATOM 3484 O O . ASN B 1 133 ? 2.538 24.911 -27.184 1.00 52.76 135 ASN B O 1
ATOM 3489 N N . ILE B 1 134 ? 2.458 26.596 -25.690 1.00 50.82 136 ILE B N 1
ATOM 3490 C CA . ILE B 1 134 ? 1.022 26.795 -25.859 1.00 49.30 136 ILE B CA 1
ATOM 3491 C C . ILE B 1 134 ? 0.718 27.346 -27.244 1.00 50.19 136 ILE B C 1
ATOM 3492 O O . ILE B 1 134 ? 0.044 26.704 -28.057 1.00 49.40 136 ILE B O 1
ATOM 3497 N N . LEU B 1 135 ? 1.217 28.547 -27.533 1.00 49.33 137 LEU B N 1
ATOM 3498 C CA . LEU B 1 135 ? 0.878 29.189 -28.794 1.00 50.77 137 LEU B CA 1
ATOM 3499 C C . LEU B 1 135 ? 1.537 28.508 -29.983 1.00 51.72 137 LEU B C 1
ATOM 3500 O O . LEU B 1 135 ? 1.054 28.657 -31.110 1.00 52.50 137 LEU B O 1
ATOM 3505 N N . GLY B 1 136 ? 2.626 27.778 -29.762 1.00 50.83 138 GLY B N 1
ATOM 3506 C CA . GLY B 1 136 ? 3.291 27.025 -30.803 1.00 55.94 138 GLY B CA 1
ATOM 3507 C C . GLY B 1 136 ? 2.752 25.636 -31.064 1.00 57.09 138 GLY B C 1
ATOM 3508 O O . GLY B 1 136 ? 3.322 24.917 -31.891 1.00 59.69 138 GLY B O 1
ATOM 3509 N N . HIS B 1 137 ? 1.666 25.238 -30.394 1.00 56.37 139 HIS B N 1
ATOM 3510 C CA . HIS B 1 137 ? 1.094 23.893 -30.530 1.00 54.96 139 HIS B CA 1
ATOM 3511 C C . HIS B 1 137 ? 2.138 22.810 -30.272 1.00 54.15 139 HIS B C 1
ATOM 3512 O O . HIS B 1 137 ? 2.092 21.727 -30.861 1.00 54.34 139 HIS B O 1
ATOM 3519 N N . LYS B 1 138 ? 3.088 23.092 -29.379 1.00 53.44 140 LYS B N 1
ATOM 3520 C CA . LYS B 1 138 ? 4.151 22.139 -29.086 1.00 54.24 140 LYS B CA 1
ATOM 3521 C C . LYS B 1 138 ? 3.681 20.975 -28.223 1.00 52.36 140 LYS B C 1
ATOM 3522 O O . LYS B 1 138 ? 4.426 20.001 -28.076 1.00 50.43 140 LYS B O 1
ATOM 3528 N N . LEU B 1 139 ? 2.482 21.050 -27.653 1.00 50.35 141 LEU B N 1
ATOM 3529 C CA . LEU B 1 139 ? 1.994 19.981 -26.793 1.00 49.72 141 LEU B CA 1
ATOM 3530 C C . LEU B 1 139 ? 1.590 18.759 -27.613 1.00 49.50 141 LEU B C 1
ATOM 3531 O O . LEU B 1 139 ? 1.181 18.863 -28.772 1.00 49.76 141 LEU B O 1
ATOM 3536 N N . GLU B 1 140 ? 1.695 17.589 -26.980 1.00 51.61 142 GLU B N 1
ATOM 3537 C CA . GLU B 1 140 ? 1.696 16.308 -27.675 1.00 50.94 142 GLU B CA 1
ATOM 3538 C C . GLU B 1 140 ? 0.307 15.684 -27.795 1.00 50.30 142 GLU B C 1
ATOM 3539 O O . GLU B 1 140 ? 0.195 14.457 -27.907 1.00 53.38 142 GLU B O 1
ATOM 3545 N N . TYR B 1 141 ? -0.754 16.493 -27.788 1.00 47.04 143 TYR B N 1
ATOM 3546 C CA . TYR B 1 141 ? -2.129 15.991 -27.896 1.00 48.18 143 TYR B CA 1
ATOM 3547 C C . TYR B 1 141 ? -2.432 14.968 -26.801 1.00 49.65 143 TYR B C 1
ATOM 3548 O O . TYR B 1 141 ? -3.062 13.935 -27.044 1.00 47.23 143 TYR B O 1
ATOM 3557 N N . ASN B 1 142 ? -1.967 15.258 -25.585 1.00 52.01 144 ASN B N 1
ATOM 3558 C CA . ASN B 1 142 ? -2.150 14.399 -24.422 1.00 48.63 144 ASN B CA 1
ATOM 3559 C C . ASN B 1 142 ? -2.651 15.239 -23.259 1.00 48.71 144 ASN B C 1
ATOM 3560 O O . ASN B 1 142 ? -2.168 16.355 -23.039 1.00 51.53 144 ASN B O 1
ATOM 3565 N N . VAL B 1 143 ? -3.617 14.702 -22.513 1.00 49.47 145 VAL B N 1
ATOM 3566 C CA . VAL B 1 143 ? -4.152 15.426 -21.361 1.00 49.20 145 VAL B CA 1
ATOM 3567 C C . VAL B 1 143 ? -3.109 15.503 -20.250 1.00 51.84 145 VAL B C 1
ATOM 3568 O O . VAL B 1 143 ? -2.674 16.592 -19.860 1.00 54.72 145 VAL B O 1
ATOM 3572 N N . ASP B 1 144 ? -2.678 14.351 -19.741 1.00 55.45 146 ASP B N 1
ATOM 3573 C CA . ASP B 1 144 ? -1.675 14.290 -18.687 1.00 55.59 146 ASP B CA 1
ATOM 3574 C C . ASP B 1 144 ? -0.605 13.277 -19.075 1.00 57.33 146 ASP B C 1
ATOM 3575 O O . ASP B 1 144 ? -0.847 12.356 -19.860 1.00 58.73 146 ASP B O 1
ATOM 3580 N N . THR B 1 145 ? 0.590 13.453 -18.503 1.00 57.79 147 THR B N 1
ATOM 3581 C CA . THR B 1 145 ? 1.711 12.594 -18.871 1.00 58.40 147 THR B CA 1
ATOM 3582 C C . THR B 1 145 ? 1.567 11.186 -18.303 1.00 60.64 147 THR B C 1
ATOM 3583 O O . THR B 1 145 ? 2.087 10.230 -18.891 1.00 64.36 147 THR B O 1
ATOM 3587 N N . MET B 1 146 ? 0.875 11.033 -17.173 1.00 61.48 148 MET B N 1
ATOM 3588 C CA . MET B 1 146 ? 0.652 9.709 -16.608 1.00 59.86 148 MET B CA 1
ATOM 3589 C C . MET B 1 146 ? -0.542 9.002 -17.230 1.00 58.69 148 MET B C 1
ATOM 3590 O O . MET B 1 146 ? -0.746 7.813 -16.964 1.00 61.14 148 MET B O 1
ATOM 3595 N N . GLU B 1 147 ? -1.331 9.699 -18.040 1.00 56.78 149 GLU B N 1
ATOM 3596 C CA . GLU B 1 147 ? -2.483 9.106 -18.701 1.00 56.26 149 GLU B CA 1
ATOM 3597 C C . GLU B 1 147 ? -2.027 8.458 -20.000 1.00 59.58 149 GLU B C 1
ATOM 3598 O O . GLU B 1 147 ? -1.413 9.117 -20.846 1.00 61.12 149 GLU B O 1
ATOM 3604 N N . SER B 1 148 ? -2.320 7.172 -20.158 1.00 60.44 150 SER B N 1
ATOM 3605 C CA . SER B 1 148 ? -2.217 6.547 -21.466 1.00 60.12 150 SER B CA 1
ATOM 3606 C C . SER B 1 148 ? -3.461 6.894 -22.270 1.00 59.17 150 SER B C 1
ATOM 3607 O O . SER B 1 148 ? -4.585 6.624 -21.835 1.00 61.78 150 SER B O 1
ATOM 3610 N N . ASN B 1 149 ? -3.263 7.476 -23.449 1.00 53.83 151 ASN B N 1
ATOM 3611 C CA . ASN B 1 149 ? -4.379 7.848 -24.307 1.00 53.81 151 ASN B CA 1
ATOM 3612 C C . ASN B 1 149 ? -4.957 6.663 -25.051 1.00 52.60 151 ASN B C 1
ATOM 3613 O O . ASN B 1 149 ? -5.651 6.848 -26.056 1.00 54.26 151 ASN B O 1
ATOM 3618 N N . CYS B 1 150 ? -4.674 5.452 -24.587 1.00 55.37 152 CYS B N 1
ATOM 3619 C CA . CYS B 1 150 ? -5.155 4.260 -25.256 1.00 55.28 152 CYS B CA 1
ATOM 3620 C C . CYS B 1 150 ? -6.566 3.913 -24.793 1.00 52.61 152 CYS B C 1
ATOM 3621 O O . CYS B 1 150 ? -7.048 4.373 -23.754 1.00 51.47 152 CYS B O 1
ATOM 3624 N N . LEU B 1 151 ? -7.228 3.086 -25.592 1.00 50.83 153 LEU B N 1
ATOM 3625 C CA . LEU B 1 151 ? -8.522 2.521 -25.257 1.00 49.94 153 LEU B CA 1
ATOM 3626 C C . LEU B 1 151 ? -8.360 1.027 -25.028 1.00 48.83 153 LEU B C 1
ATOM 3627 O O . LEU B 1 151 ? -7.480 0.388 -25.608 1.00 49.10 153 LEU B O 1
ATOM 3632 N N . LEU B 1 152 ? -9.208 0.474 -24.169 1.00 46.41 154 LEU B N 1
ATOM 3633 C CA . LEU B 1 152 ? -9.239 -0.954 -23.903 1.00 46.37 154 LEU B CA 1
ATOM 3634 C C . LEU B 1 152 ? -10.660 -1.417 -24.170 1.00 46.41 154 LEU B C 1
ATOM 3635 O O . LEU B 1 152 ? -11.606 -0.923 -23.545 1.00 46.27 154 LEU B O 1
ATOM 3640 N N . ASN B 1 153 ? -10.807 -2.329 -25.123 1.00 47.01 155 ASN B N 1
ATOM 3641 C CA . ASN B 1 153 ? -12.105 -2.829 -25.550 1.00 47.24 155 ASN B CA 1
ATOM 3642 C C . ASN B 1 153 ? -12.227 -4.288 -25.140 1.00 46.05 155 ASN B C 1
ATOM 3643 O O . ASN B 1 153 ? -11.451 -5.132 -25.600 1.00 45.22 155 ASN B O 1
ATOM 3648 N N . VAL B 1 154 ? -13.198 -4.582 -24.288 1.00 46.91 156 VAL B N 1
ATOM 3649 C CA . VAL B 1 154 ? -13.481 -5.941 -23.841 1.00 48.29 156 VAL B CA 1
ATOM 3650 C C . VAL B 1 154 ? -14.780 -6.389 -24.500 1.00 48.42 156 VAL B C 1
ATOM 3651 O O . VAL B 1 154 ? -15.831 -5.787 -24.249 1.00 48.68 156 VAL B O 1
ATOM 3655 N N . PRO B 1 155 ? -14.759 -7.403 -25.363 1.00 47.16 157 PRO B N 1
ATOM 3656 C CA . PRO B 1 155 ? -16.020 -7.939 -25.898 1.00 47.42 157 PRO B CA 1
ATOM 3657 C C . PRO B 1 155 ? -16.778 -8.690 -24.812 1.00 47.35 157 PRO B C 1
ATOM 3658 O O . PRO B 1 155 ? -16.285 -9.675 -24.258 1.00 47.34 157 PRO B O 1
ATOM 3662 N N . ILE B 1 156 ? -17.984 -8.211 -24.507 1.00 49.14 158 ILE B N 1
ATOM 3663 C CA . ILE B 1 156 ? -18.868 -8.792 -23.507 1.00 49.34 158 ILE B CA 1
ATOM 3664 C C . ILE B 1 156 ? -20.243 -8.949 -24.141 1.00 50.94 158 ILE B C 1
ATOM 3665 O O . ILE B 1 156 ? -20.781 -7.991 -24.708 1.00 51.61 158 ILE B O 1
ATOM 3670 N N . GLY B 1 157 ? -20.796 -10.159 -24.067 1.00 54.64 159 GLY B N 1
ATOM 3671 C CA . GLY B 1 157 ? -22.141 -10.427 -24.541 1.00 56.17 159 GLY B CA 1
ATOM 3672 C C . GLY B 1 157 ? -22.419 -9.984 -25.964 1.00 56.13 159 GLY B C 1
ATOM 3673 O O . GLY B 1 157 ? -23.538 -9.575 -26.286 1.00 56.43 159 GLY B O 1
ATOM 3674 N N . GLY B 1 158 ? -21.406 -10.061 -26.826 1.00 56.24 160 GLY B N 1
ATOM 3675 C CA . GLY B 1 158 ? -21.554 -9.708 -28.219 1.00 57.75 160 GLY B CA 1
ATOM 3676 C C . GLY B 1 158 ? -21.249 -8.266 -28.567 1.00 57.80 160 GLY B C 1
ATOM 3677 O O . GLY B 1 158 ? -21.233 -7.928 -29.758 1.00 58.97 160 GLY B O 1
ATOM 3678 N N . THR B 1 159 ? -21.013 -7.404 -27.580 1.00 56.32 161 THR B N 1
ATOM 3679 C CA . THR B 1 159 ? -20.688 -6.006 -27.835 1.00 55.82 161 THR B CA 1
ATOM 3680 C C . THR B 1 159 ? -19.424 -5.643 -27.072 1.00 54.29 161 THR B C 1
ATOM 3681 O O . THR B 1 159 ? -19.227 -6.089 -25.942 1.00 50.84 161 THR B O 1
ATOM 3685 N N . THR B 1 160 ? -18.561 -4.845 -27.689 1.00 52.87 162 THR B N 1
ATOM 3686 C CA . THR B 1 160 ? -17.328 -4.446 -27.024 1.00 53.32 162 THR B CA 1
ATOM 3687 C C . THR B 1 160 ? -17.577 -3.226 -26.147 1.00 53.98 162 THR B C 1
ATOM 3688 O O . THR B 1 160 ? -18.169 -2.238 -26.591 1.00 57.06 162 THR B O 1
ATOM 3692 N N . VAL B 1 161 ? -17.120 -3.300 -24.900 1.00 51.41 163 VAL B N 1
ATOM 3693 C CA . VAL B 1 161 ? -17.183 -2.191 -23.958 1.00 49.12 163 VAL B CA 1
ATOM 3694 C C . VAL B 1 161 ? -15.807 -1.547 -23.912 1.00 48.72 163 VAL B C 1
ATOM 3695 O O . VAL B 1 161 ? -14.799 -2.235 -23.713 1.00 51.48 163 VAL B O 1
ATOM 3699 N N . VAL B 1 162 ? -15.762 -0.232 -24.103 1.00 47.73 164 VAL B N 1
ATOM 3700 C CA . VAL B 1 162 ? -14.515 0.508 -24.257 1.00 47.88 164 VAL B CA 1
ATOM 3701 C C . VAL B 1 162 ? -14.318 1.406 -23.042 1.00 47.80 164 VAL B C 1
ATOM 3702 O O . VAL B 1 162 ? -15.218 2.171 -22.672 1.00 49.89 164 VAL B O 1
ATOM 3706 N N . ARG B 1 163 ? -13.148 1.303 -22.418 1.00 47.23 165 ARG B N 1
ATOM 3707 C CA . ARG B 1 163 ? -12.769 2.113 -21.267 1.00 47.23 165 ARG B CA 1
ATOM 3708 C C . ARG B 1 163 ? -11.331 2.584 -21.431 1.00 47.42 165 ARG B C 1
ATOM 3709 O O . ARG B 1 163 ? -10.538 1.937 -22.121 1.00 47.56 165 ARG B O 1
ATOM 3717 N N . PRO B 1 164 ? -10.970 3.710 -20.818 1.00 46.69 166 PRO B N 1
ATOM 3718 C CA . PRO B 1 164 ? -9.573 4.154 -20.850 1.00 46.78 166 PRO B CA 1
ATOM 3719 C C . PRO B 1 164 ? -8.642 3.145 -20.193 1.00 46.69 166 PRO B C 1
ATOM 3720 O O . PRO B 1 164 ? -9.046 2.315 -19.376 1.00 46.52 166 PRO B O 1
ATOM 3724 N N . LEU B 1 165 ? -7.371 3.227 -20.575 1.00 54.57 167 LEU B N 1
ATOM 3725 C CA . LEU B 1 165 ? -6.346 2.295 -20.126 1.00 54.65 167 LEU B CA 1
ATOM 3726 C C . LEU B 1 165 ? -5.631 2.899 -18.926 1.00 58.63 167 LEU B C 1
ATOM 3727 O O . LEU B 1 165 ? -5.121 4.023 -19.002 1.00 60.05 167 LEU B O 1
ATOM 3732 N N . VAL B 1 166 ? -5.607 2.165 -17.818 1.00 65.91 168 VAL B N 1
ATOM 3733 C CA . VAL B 1 166 ? -4.950 2.680 -16.627 1.00 68.38 168 VAL B CA 1
ATOM 3734 C C . VAL B 1 166 ? -3.519 2.162 -16.500 1.00 71.88 168 VAL B C 1
ATOM 3735 O O . VAL B 1 166 ? -2.638 2.899 -16.038 1.00 69.02 168 VAL B O 1
ATOM 3739 N N . GLU B 1 167 ? -3.254 0.928 -16.932 1.00 69.62 169 GLU B N 1
ATOM 3740 C CA . GLU B 1 167 ? -1.882 0.440 -17.070 1.00 73.04 169 GLU B CA 1
ATOM 3741 C C . GLU B 1 167 ? -1.150 0.433 -15.730 1.00 74.60 169 GLU B C 1
ATOM 3742 O O . GLU B 1 167 ? 0.006 0.853 -15.631 1.00 77.36 169 GLU B O 1
ATOM 3748 N N . ASP B 1 168 ? -1.821 -0.054 -14.691 1.00 85.65 170 ASP B N 1
ATOM 3749 C CA . ASP B 1 168 ? -1.257 -0.078 -13.349 1.00 85.17 170 ASP B CA 1
ATOM 3750 C C . ASP B 1 168 ? -0.596 -1.410 -13.017 1.00 85.48 170 ASP B C 1
ATOM 3751 O O . ASP B 1 168 ? 0.023 -1.533 -11.956 1.00 84.57 170 ASP B O 1
ATOM 3756 N N . SER B 1 169 ? -0.707 -2.404 -13.893 1.00 80.27 171 SER B N 1
ATOM 3757 C CA . SER B 1 169 ? -0.146 -3.711 -13.604 1.00 80.29 171 SER B CA 1
ATOM 3758 C C . SER B 1 169 ? 1.352 -3.751 -13.894 1.00 80.56 171 SER B C 1
ATOM 3759 O O . SER B 1 169 ? 1.900 -2.915 -14.619 1.00 80.72 171 SER B O 1
ATOM 3762 N N . THR B 1 170 ? 2.022 -4.725 -13.283 1.00 70.47 172 THR B N 1
ATOM 3763 C CA . THR B 1 170 ? 3.428 -5.004 -13.546 1.00 72.61 172 THR B CA 1
ATOM 3764 C C . THR B 1 170 ? 3.555 -6.418 -14.101 1.00 73.21 172 THR B C 1
ATOM 3765 O O . THR B 1 170 ? 2.907 -7.343 -13.599 1.00 73.61 172 THR B O 1
ATOM 3769 N N . SER B 1 171 ? 4.355 -6.581 -15.156 1.00 67.51 173 SER B N 1
ATOM 3770 C CA . SER B 1 171 ? 4.528 -7.888 -15.780 1.00 65.85 173 SER B CA 1
ATOM 3771 C C . SER B 1 171 ? 5.901 -7.986 -16.430 1.00 65.73 173 SER B C 1
ATOM 3772 O O . SER B 1 171 ? 6.364 -7.033 -17.063 1.00 67.33 173 SER B O 1
ATOM 3775 N N . VAL B 1 172 ? 6.545 -9.139 -16.267 1.00 60.40 174 VAL B N 1
ATOM 3776 C CA . VAL B 1 172 ? 7.862 -9.397 -16.837 1.00 59.19 174 VAL B CA 1
ATOM 3777 C C . VAL B 1 172 ? 7.793 -10.699 -17.623 1.00 60.24 174 VAL B C 1
ATOM 3778 O O . VAL B 1 172 ? 7.277 -11.704 -17.124 1.00 62.46 174 VAL B O 1
ATOM 3782 N N . THR B 1 173 ? 8.323 -10.682 -18.843 1.00 59.86 175 THR B N 1
ATOM 3783 C CA . THR B 1 173 ? 8.321 -11.840 -19.724 1.00 60.68 175 THR B CA 1
ATOM 3784 C C . THR B 1 173 ? 9.725 -12.417 -19.826 1.00 61.47 175 THR B C 1
ATOM 3785 O O . THR B 1 173 ? 10.709 -11.674 -19.891 1.00 63.40 175 THR B O 1
ATOM 3789 N N . ALA B 1 174 ? 9.810 -13.744 -19.852 1.00 58.86 176 ALA B N 1
ATOM 3790 C CA . ALA B 1 174 ? 11.076 -14.460 -19.917 1.00 60.46 176 ALA B CA 1
ATOM 3791 C C . ALA B 1 174 ? 11.150 -15.217 -21.232 1.00 62.73 176 ALA B C 1
ATOM 3792 O O . ALA B 1 174 ? 10.194 -15.899 -21.610 1.00 67.51 176 ALA B O 1
ATOM 3794 N N . VAL B 1 175 ? 12.279 -15.101 -21.925 1.00 62.14 177 VAL B N 1
ATOM 3795 C CA . VAL B 1 175 ? 12.496 -15.806 -23.180 1.00 59.83 177 VAL B CA 1
ATOM 3796 C C . VAL B 1 175 ? 13.798 -16.581 -23.060 1.00 62.08 177 VAL B C 1
ATOM 3797 O O . VAL B 1 175 ? 14.869 -15.981 -22.909 1.00 65.49 177 VAL B O 1
ATOM 3801 N N . VAL B 1 176 ? 13.710 -17.903 -23.120 1.00 63.05 178 VAL B N 1
ATOM 3802 C CA . VAL B 1 176 ? 14.883 -18.767 -23.093 1.00 63.76 178 VAL B CA 1
ATOM 3803 C C . VAL B 1 176 ? 15.112 -19.264 -24.511 1.00 66.10 178 VAL B C 1
ATOM 3804 O O . VAL B 1 176 ? 14.211 -19.846 -25.125 1.00 67.62 178 VAL B O 1
ATOM 3808 N N . THR B 1 177 ? 16.303 -19.011 -25.045 1.00 68.92 179 THR B N 1
ATOM 3809 C CA . THR B 1 177 ? 16.683 -19.478 -26.374 1.00 69.34 179 THR B CA 1
ATOM 3810 C C . THR B 1 177 ? 17.955 -20.305 -26.253 1.00 69.58 179 THR B C 1
ATOM 3811 O O . THR B 1 177 ? 19.014 -19.774 -25.899 1.00 69.40 179 THR B O 1
ATOM 3815 N N . ASP B 1 178 ? 17.841 -21.601 -26.545 1.00 71.67 180 ASP B N 1
ATOM 3816 C CA . ASP B 1 178 ? 18.982 -22.515 -26.603 1.00 75.37 180 ASP B CA 1
ATOM 3817 C C . ASP B 1 178 ? 19.845 -22.432 -25.348 1.00 74.65 180 ASP B C 1
ATOM 3818 O O . ASP B 1 178 ? 21.070 -22.562 -25.399 1.00 73.65 180 ASP B O 1
ATOM 3823 N N . GLY B 1 179 ? 19.200 -22.214 -24.207 1.00 69.95 181 GLY B N 1
ATOM 3824 C CA . GLY B 1 179 ? 19.899 -22.188 -22.943 1.00 70.47 181 GLY B CA 1
ATOM 3825 C C . GLY B 1 179 ? 20.378 -20.831 -22.477 1.00 70.41 181 GLY B C 1
ATOM 3826 O O . GLY B 1 179 ? 21.119 -20.766 -21.490 1.00 72.26 181 GLY B O 1
ATOM 3827 N N . TYR B 1 180 ? 19.980 -19.748 -23.140 1.00 70.57 182 TYR B N 1
ATOM 3828 C CA . TYR B 1 180 ? 20.321 -18.399 -22.708 1.00 68.67 182 TYR B CA 1
ATOM 3829 C C . TYR B 1 180 ? 19.040 -17.633 -22.413 1.00 65.07 182 TYR B C 1
ATOM 3830 O O . TYR B 1 180 ? 18.081 -17.690 -23.188 1.00 64.40 182 TYR B O 1
ATOM 3839 N N . LEU B 1 181 ? 19.029 -16.910 -21.295 1.00 61.74 183 LEU B N 1
ATOM 3840 C CA . LEU B 1 181 ? 17.817 -16.309 -20.760 1.00 60.90 183 LEU B CA 1
ATOM 3841 C C . LEU B 1 181 ? 17.813 -14.803 -20.986 1.00 60.70 183 LEU B C 1
ATOM 3842 O O . LEU B 1 181 ? 18.823 -14.126 -20.767 1.00 63.02 183 LEU B O 1
ATOM 3847 N N . LYS B 1 182 ? 16.667 -14.287 -21.425 1.00 59.42 184 LYS B N 1
ATOM 3848 C CA . LYS B 1 182 ? 16.433 -12.856 -21.554 1.00 61.14 184 LYS B CA 1
ATOM 3849 C C . LYS B 1 182 ? 15.178 -12.501 -20.772 1.00 63.39 184 LYS B C 1
ATOM 3850 O O . LYS B 1 182 ? 14.089 -12.993 -21.086 1.00 64.13 184 LYS B O 1
ATOM 3856 N N . MET B 1 183 ? 15.329 -11.650 -19.760 1.00 62.20 185 MET B N 1
ATOM 3857 C CA . MET B 1 183 ? 14.224 -11.215 -18.915 1.00 60.94 185 MET B CA 1
ATOM 3858 C C . MET B 1 183 ? 14.126 -9.703 -19.021 1.00 63.59 185 MET B C 1
ATOM 3859 O O . MET B 1 183 ? 15.091 -8.996 -18.709 1.00 64.28 185 MET B O 1
ATOM 3864 N N . ALA B 1 184 ? 12.958 -9.215 -19.428 1.00 65.53 186 ALA B N 1
ATOM 3865 C CA . ALA B 1 184 ? 12.688 -7.787 -19.565 1.00 67.58 186 ALA B CA 1
ATOM 3866 C C . ALA B 1 184 ? 13.811 -7.073 -20.321 1.00 67.51 186 ALA B C 1
ATOM 3867 O O . ALA B 1 184 ? 14.439 -6.137 -19.825 1.00 70.35 186 ALA B O 1
ATOM 3869 N N . GLY B 1 185 ? 14.040 -7.524 -21.553 1.00 62.81 187 GLY B N 1
ATOM 3870 C CA . GLY B 1 185 ? 15.024 -6.890 -22.420 1.00 64.78 187 GLY B CA 1
ATOM 3871 C C . GLY B 1 185 ? 16.440 -6.852 -21.886 1.00 65.34 187 GLY B C 1
ATOM 3872 O O . GLY B 1 185 ? 17.198 -5.938 -22.229 1.00 67.17 187 GLY B O 1
ATOM 3873 N N . MET B 1 186 ? 16.823 -7.818 -21.051 1.00 65.56 188 MET B N 1
ATOM 3874 C CA . MET B 1 186 ? 18.171 -7.889 -20.500 1.00 66.13 188 MET B CA 1
ATOM 3875 C C . MET B 1 186 ? 18.707 -9.308 -20.616 1.00 66.13 188 MET B C 1
ATOM 3876 O O . MET B 1 186 ? 17.955 -10.282 -20.532 1.00 63.16 188 MET B O 1
ATOM 3881 N N . HIS B 1 187 ? 20.023 -9.416 -20.801 1.00 66.84 189 HIS B N 1
ATOM 3882 C CA . HIS B 1 187 ? 20.682 -10.707 -20.978 1.00 69.09 189 HIS B CA 1
ATOM 3883 C C . HIS B 1 187 ? 21.131 -11.222 -19.613 1.00 68.37 189 HIS B C 1
ATOM 3884 O O . HIS B 1 187 ? 22.057 -10.672 -19.009 1.00 70.45 189 HIS B O 1
ATOM 3891 N N . PHE B 1 188 ? 20.473 -12.275 -19.127 1.00 68.21 190 PHE B N 1
ATOM 3892 C CA . PHE B 1 188 ? 20.753 -12.833 -17.809 1.00 65.82 190 PHE B CA 1
ATOM 3893 C C . PHE B 1 188 ? 21.739 -13.996 -17.828 1.00 67.40 190 PHE B C 1
ATOM 3894 O O . PHE B 1 188 ? 22.056 -14.532 -16.761 1.00 69.22 190 PHE B O 1
ATOM 3902 N N . GLY B 1 189 ? 22.236 -14.396 -18.991 1.00 66.24 191 GLY B N 1
ATOM 3903 C CA . GLY B 1 189 ? 23.199 -15.477 -19.043 1.00 66.65 191 GLY B CA 1
ATOM 3904 C C . GLY B 1 189 ? 22.577 -16.847 -19.234 1.00 66.11 191 GLY B C 1
ATOM 3905 O O . GLY B 1 189 ? 21.418 -17.011 -19.630 1.00 65.18 191 GLY B O 1
ATOM 3906 N N . ALA B 1 190 ? 23.400 -17.858 -18.961 1.00 62.66 192 ALA B N 1
ATOM 3907 C CA . ALA B 1 190 ? 22.999 -19.244 -19.159 1.00 62.90 192 ALA B CA 1
ATOM 3908 C C . ALA B 1 190 ? 21.911 -19.658 -18.176 1.00 61.91 192 ALA B C 1
ATOM 3909 O O . ALA B 1 190 ? 21.970 -19.338 -16.985 1.00 62.04 192 ALA B O 1
ATOM 3911 N N . CYS B 1 191 ? 20.920 -20.384 -18.689 1.00 61.78 193 CYS B N 1
ATOM 3912 C CA . CYS B 1 191 ? 19.853 -20.989 -17.902 1.00 63.97 193 CYS B CA 1
ATOM 3913 C C . CYS B 1 191 ? 19.053 -21.916 -18.806 1.00 65.92 193 CYS B C 1
ATOM 3914 O O . CYS B 1 191 ? 18.904 -21.653 -20.003 1.00 67.31 193 CYS B O 1
ATOM 3917 N N . ASP B 1 192 ? 18.514 -22.980 -18.220 1.00 65.31 194 ASP B N 1
ATOM 3918 C CA . ASP B 1 192 ? 17.699 -23.939 -18.952 1.00 66.83 194 ASP B CA 1
ATOM 3919 C C . ASP B 1 192 ? 16.229 -23.630 -18.705 1.00 66.24 194 ASP B C 1
ATOM 3920 O O . ASP B 1 192 ? 15.849 -23.227 -17.602 1.00 68.17 194 ASP B O 1
ATOM 3925 N N . PHE B 1 193 ? 15.407 -23.812 -19.742 1.00 64.24 195 PHE B N 1
ATOM 3926 C CA . PHE B 1 193 ? 13.998 -23.444 -19.638 1.00 63.94 195 PHE B CA 1
ATOM 3927 C C . PHE B 1 193 ? 13.286 -24.222 -18.539 1.00 68.19 195 PHE B C 1
ATOM 3928 O O . PHE B 1 193 ? 12.497 -23.650 -17.779 1.00 67.27 195 PHE B O 1
ATOM 3936 N N . GLN B 1 194 ? 13.536 -25.531 -18.449 1.00 69.06 196 GLN B N 1
ATOM 3937 C CA . GLN B 1 194 ? 12.952 -26.312 -17.364 1.00 68.84 196 GLN B CA 1
ATOM 3938 C C . GLN B 1 194 ? 13.457 -25.839 -16.008 1.00 65.54 196 GLN B C 1
ATOM 3939 O O . GLN B 1 194 ? 12.751 -25.966 -15.001 1.00 65.96 196 GLN B O 1
ATOM 3945 N N . ARG B 1 195 ? 14.663 -25.280 -15.965 1.00 62.98 197 ARG B N 1
ATOM 3946 C CA . ARG B 1 195 ? 15.279 -24.814 -14.733 1.00 64.85 197 ARG B CA 1
ATOM 3947 C C . ARG B 1 195 ? 14.898 -23.378 -14.382 1.00 64.00 197 ARG B C 1
ATOM 3948 O O . ARG B 1 195 ? 15.500 -22.798 -13.473 1.00 65.69 197 ARG B O 1
ATOM 3956 N N . LEU B 1 196 ? 13.928 -22.795 -15.079 1.00 59.34 198 LEU B N 1
ATOM 3957 C CA . LEU B 1 196 ? 13.505 -21.437 -14.771 1.00 59.02 198 LEU B CA 1
ATOM 3958 C C . LEU B 1 196 ? 12.887 -21.380 -13.377 1.00 59.08 198 LEU B C 1
ATOM 3959 O O . LEU B 1 196 ? 12.127 -22.278 -12.996 1.00 59.21 198 LEU B O 1
ATOM 3964 N N . PRO B 1 197 ? 13.182 -20.344 -12.594 1.00 60.63 199 PRO B N 1
ATOM 3965 C CA . PRO B 1 197 ? 12.643 -20.277 -11.233 1.00 61.57 199 PRO B CA 1
ATOM 3966 C C . PRO B 1 197 ? 11.154 -19.979 -11.243 1.00 60.82 199 PRO B C 1
ATOM 3967 O O . PRO B 1 197 ? 10.627 -19.339 -12.157 1.00 61.47 199 PRO B O 1
ATOM 3971 N N . SER B 1 198 ? 10.473 -20.454 -10.200 1.00 60.29 200 SER B N 1
ATOM 3972 C CA . SER B 1 198 ? 9.037 -20.220 -10.092 1.00 60.32 200 SER B CA 1
ATOM 3973 C C . SER B 1 198 ? 8.737 -18.776 -9.717 1.00 57.81 200 SER B C 1
ATOM 3974 O O . SER B 1 198 ? 7.739 -18.205 -10.172 1.00 58.60 200 SER B O 1
ATOM 3977 N N . GLU B 1 199 ? 9.583 -18.169 -8.894 1.00 59.35 201 GLU B N 1
ATOM 3978 C CA . GLU B 1 199 ? 9.401 -16.792 -8.465 1.00 60.56 201 GLU B CA 1
ATOM 3979 C C . GLU B 1 199 ? 10.628 -15.964 -8.814 1.00 62.28 201 GLU B C 1
ATOM 3980 O O . GLU B 1 199 ? 11.762 -16.446 -8.733 1.00 65.89 201 GLU B O 1
ATOM 3986 N N . VAL B 1 200 ? 10.387 -14.714 -9.200 1.00 61.25 202 VAL B N 1
ATOM 3987 C CA . VAL B 1 200 ? 11.440 -13.731 -9.402 1.00 60.32 202 VAL B CA 1
ATOM 3988 C C . VAL B 1 200 ? 11.104 -12.527 -8.538 1.00 62.73 202 VAL B C 1
ATOM 3989 O O . VAL B 1 200 ? 9.935 -12.253 -8.246 1.00 64.10 202 VAL B O 1
ATOM 3993 N N . THR B 1 201 ? 12.137 -11.811 -8.118 1.00 64.23 203 THR B N 1
ATOM 3994 C CA . THR B 1 201 ? 11.980 -10.685 -7.215 1.00 65.01 203 THR B CA 1
ATOM 3995 C C . THR B 1 201 ? 12.385 -9.391 -7.906 1.00 63.83 203 THR B C 1
ATOM 3996 O O . THR B 1 201 ? 13.313 -9.365 -8.719 1.00 62.60 203 THR B O 1
ATOM 4000 N N . VAL B 1 202 ? 11.683 -8.313 -7.570 1.00 65.82 204 VAL B N 1
ATOM 4001 C CA . VAL B 1 202 ? 12.044 -6.976 -8.019 1.00 63.43 204 VAL B CA 1
ATOM 4002 C C . VAL B 1 202 ? 12.314 -6.119 -6.791 1.00 67.33 204 VAL B C 1
ATOM 4003 O O . VAL B 1 202 ? 11.618 -6.225 -5.774 1.00 70.71 204 VAL B O 1
ATOM 4007 N N . ALA B 1 203 ? 13.363 -5.311 -6.872 1.00 67.51 205 ALA B N 1
ATOM 4008 C CA . ALA B 1 203 ? 13.810 -4.468 -5.771 1.00 68.47 205 ALA B CA 1
ATOM 4009 C C . ALA B 1 203 ? 13.516 -3.032 -6.171 1.00 70.73 205 ALA B C 1
ATOM 4010 O O . ALA B 1 203 ? 14.191 -2.474 -7.043 1.00 71.06 205 ALA B O 1
ATOM 4012 N N . LYS B 1 204 ? 12.523 -2.436 -5.530 1.00 79.25 206 LYS B N 1
ATOM 4013 C CA . LYS B 1 204 ? 12.173 -1.066 -5.841 1.00 78.84 206 LYS B CA 1
ATOM 4014 C C . LYS B 1 204 ? 13.115 -0.107 -5.126 1.00 77.33 206 LYS B C 1
ATOM 4015 O O . LYS B 1 204 ? 13.742 -0.465 -4.124 1.00 76.34 206 LYS B O 1
ATOM 4021 N N . PRO B 1 205 ? 13.239 1.122 -5.626 1.00 85.04 207 PRO B N 1
ATOM 4022 C CA . PRO B 1 205 ? 14.093 2.099 -4.950 1.00 85.20 207 PRO B CA 1
ATOM 4023 C C . PRO B 1 205 ? 13.579 2.373 -3.550 1.00 85.14 207 PRO B C 1
ATOM 4024 O O . PRO B 1 205 ? 12.376 2.317 -3.287 1.00 84.88 207 PRO B O 1
ATOM 4028 N N . ASN B 1 206 ? 14.513 2.641 -2.643 1.00 85.96 208 ASN B N 1
ATOM 4029 C CA . ASN B 1 206 ? 14.150 2.962 -1.273 1.00 90.38 208 ASN B CA 1
ATOM 4030 C C . ASN B 1 206 ? 13.172 4.127 -1.257 1.00 94.70 208 ASN B C 1
ATOM 4031 O O . ASN B 1 206 ? 13.419 5.170 -1.869 1.00 97.42 208 ASN B O 1
ATOM 4036 N N . VAL B 1 207 ? 12.056 3.946 -0.561 1.00 86.42 209 VAL B N 1
ATOM 4037 C CA . VAL B 1 207 ? 11.026 4.970 -0.473 1.00 84.76 209 VAL B CA 1
ATOM 4038 C C . VAL B 1 207 ? 11.027 5.457 0.966 1.00 84.40 209 VAL B C 1
ATOM 4039 O O . VAL B 1 207 ? 11.177 4.668 1.907 1.00 82.84 209 VAL B O 1
ATOM 4043 N N . LEU B 1 208 ? 10.882 6.763 1.127 1.00 78.64 210 LEU B N 1
ATOM 4044 C CA . LEU B 1 208 ? 11.060 7.440 2.404 1.00 79.55 210 LEU B CA 1
ATOM 4045 C C . LEU B 1 208 ? 9.716 7.882 2.959 1.00 78.60 210 LEU B C 1
ATOM 4046 O O . LEU B 1 208 ? 9.097 8.813 2.432 1.00 79.43 210 LEU B O 1
ATOM 4051 N N . ILE B 1 209 ? 9.257 7.209 4.014 1.00 76.15 211 ILE B N 1
ATOM 4052 C CA . ILE B 1 209 ? 8.007 7.610 4.638 1.00 72.23 211 ILE B CA 1
ATOM 4053 C C . ILE B 1 209 ? 8.271 8.889 5.417 1.00 68.77 211 ILE B C 1
ATOM 4054 O O . ILE B 1 209 ? 9.288 9.017 6.114 1.00 69.27 211 ILE B O 1
ATOM 4059 N N . ALA B 1 210 ? 7.354 9.842 5.310 1.00 63.21 212 ALA B N 1
ATOM 4060 C CA . ALA B 1 210 ? 7.530 11.158 5.900 1.00 63.40 212 ALA B CA 1
ATOM 4061 C C . ALA B 1 210 ? 6.598 11.331 7.085 1.00 63.17 212 ALA B C 1
ATOM 4062 O O . ALA B 1 210 ? 5.385 11.123 6.968 1.00 62.69 212 ALA B O 1
ATOM 4064 N N . LEU B 1 211 ? 7.172 11.710 8.219 1.00 60.04 213 LEU B N 1
ATOM 4065 C CA . LEU B 1 211 ? 6.422 11.999 9.428 1.00 59.89 213 LEU B CA 1
ATOM 4066 C C . LEU B 1 211 ? 6.439 13.507 9.613 1.00 60.00 213 LEU B C 1
ATOM 4067 O O . LEU B 1 211 ? 7.509 14.106 9.769 1.00 60.50 213 LEU B O 1
ATOM 4072 N N . LYS B 1 212 ? 5.261 14.113 9.600 1.00 60.92 214 LYS B N 1
ATOM 4073 C CA . LYS B 1 212 ? 5.138 15.552 9.728 1.00 61.98 214 LYS B CA 1
ATOM 4074 C C . LYS B 1 212 ? 4.949 15.921 11.189 1.00 63.46 214 LYS B C 1
ATOM 4075 O O . LYS B 1 212 ? 4.399 15.145 11.978 1.00 64.71 214 LYS B O 1
ATOM 4081 N N . MET B 1 213 ? 5.445 17.103 11.550 1.00 56.47 215 MET B N 1
ATOM 4082 C CA . MET B 1 213 ? 5.280 17.599 12.907 1.00 56.58 215 MET B CA 1
ATOM 4083 C C . MET B 1 213 ? 3.810 17.904 13.153 1.00 56.00 215 MET B C 1
ATOM 4084 O O . MET B 1 213 ? 3.199 18.699 12.433 1.00 56.56 215 MET B O 1
ATOM 4089 N N . ILE B 1 214 ? 3.251 17.263 14.171 1.00 61.96 216 ILE B N 1
ATOM 4090 C CA . ILE B 1 214 ? 1.835 17.376 14.492 1.00 61.52 216 ILE B CA 1
ATOM 4091 C C . ILE B 1 214 ? 1.591 18.441 15.551 1.00 63.06 216 ILE B C 1
ATOM 4092 O O . ILE B 1 214 ? 0.719 19.300 15.396 1.00 65.78 216 ILE B O 1
ATOM 4097 N N . LYS B 1 215 ? 2.351 18.393 16.643 1.00 59.83 217 LYS B N 1
ATOM 4098 C CA . LYS B 1 215 ? 2.247 19.371 17.715 1.00 61.41 217 LYS B CA 1
ATOM 4099 C C . LYS B 1 215 ? 3.624 19.636 18.303 1.00 62.05 217 LYS B C 1
ATOM 4100 O O . LYS B 1 215 ? 4.477 18.746 18.355 1.00 62.52 217 LYS B O 1
ATOM 4106 N N . ARG B 1 216 ? 3.829 20.873 18.749 1.00 61.48 218 ARG B N 1
ATOM 4107 C CA . ARG B 1 216 ? 5.047 21.285 19.428 1.00 60.93 218 ARG B CA 1
ATOM 4108 C C . ARG B 1 216 ? 4.673 22.027 20.702 1.00 59.34 218 ARG B C 1
ATOM 4109 O O . ARG B 1 216 ? 3.686 22.768 20.734 1.00 59.85 218 ARG B O 1
ATOM 4117 N N . GLN B 1 217 ? 5.442 21.793 21.761 1.00 58.92 219 GLN B N 1
ATOM 4118 C CA . GLN B 1 217 ? 5.251 22.479 23.031 1.00 61.81 219 GLN B CA 1
ATOM 4119 C C . GLN B 1 217 ? 6.617 22.802 23.610 1.00 63.73 219 GLN B C 1
ATOM 4120 O O . GLN B 1 217 ? 7.473 21.919 23.708 1.00 64.33 219 GLN B O 1
ATOM 4126 N N . ALA B 1 218 ? 6.808 24.054 24.012 1.00 63.44 220 ALA B N 1
ATOM 4127 C CA . ALA B 1 218 ? 8.100 24.522 24.495 1.00 64.56 220 ALA B CA 1
ATOM 4128 C C . ALA B 1 218 ? 8.146 24.403 26.013 1.00 65.19 220 ALA B C 1
ATOM 4129 O O . ALA B 1 218 ? 7.306 24.981 26.711 1.00 65.58 220 ALA B O 1
ATOM 4131 N N . TYR B 1 219 ? 9.124 23.653 26.516 1.00 66.59 221 TYR B N 1
ATOM 4132 C CA . TYR B 1 219 ? 9.322 23.476 27.948 1.00 67.17 221 TYR B CA 1
ATOM 4133 C C . TYR B 1 219 ? 10.350 24.438 28.524 1.00 67.75 221 TYR B C 1
ATOM 4134 O O . TYR B 1 219 ? 10.599 24.404 29.732 1.00 66.79 221 TYR B O 1
ATOM 4143 N N . GLY B 1 220 ? 10.943 25.294 27.700 1.00 70.43 222 GLY B N 1
ATOM 4144 C CA . GLY B 1 220 ? 11.951 26.212 28.189 1.00 70.57 222 GLY B CA 1
ATOM 4145 C C . GLY B 1 220 ? 12.452 27.102 27.073 1.00 72.91 222 GLY B C 1
ATOM 4146 O O . GLY B 1 220 ? 11.871 27.158 25.987 1.00 74.01 222 GLY B O 1
ATOM 4147 N N . THR B 1 221 ? 13.542 27.815 27.368 1.00 73.11 223 THR B N 1
ATOM 4148 C CA . THR B 1 221 ? 14.128 28.717 26.381 1.00 75.03 223 THR B CA 1
ATOM 4149 C C . THR B 1 221 ? 14.665 27.949 25.180 1.00 74.81 223 THR B C 1
ATOM 4150 O O . THR B 1 221 ? 14.497 28.378 24.032 1.00 76.98 223 THR B O 1
ATOM 4154 N N . ASN B 1 222 ? 15.320 26.815 25.423 1.00 70.81 224 ASN B N 1
ATOM 4155 C CA . ASN B 1 222 ? 15.883 25.985 24.365 1.00 69.02 224 ASN B CA 1
ATOM 4156 C C . ASN B 1 222 ? 15.507 24.523 24.573 1.00 68.47 224 ASN B C 1
ATOM 4157 O O . ASN B 1 222 ? 16.268 23.618 24.219 1.00 70.01 224 ASN B O 1
ATOM 4162 N N . SER B 1 223 ? 14.337 24.278 25.158 1.00 68.92 225 SER B N 1
ATOM 4163 C CA . SER B 1 223 ? 13.863 22.926 25.401 1.00 67.43 225 SER B CA 1
ATOM 4164 C C . SER B 1 223 ? 12.389 22.822 25.042 1.00 66.79 225 SER B C 1
ATOM 4165 O O . SER B 1 223 ? 11.628 23.777 25.219 1.00 67.06 225 SER B O 1
ATOM 4168 N N . GLY B 1 224 ? 12.001 21.665 24.521 1.00 61.93 226 GLY B N 1
ATOM 4169 C CA . GLY B 1 224 ? 10.619 21.447 24.152 1.00 61.05 226 GLY B CA 1
ATOM 4170 C C . GLY B 1 224 ? 10.386 20.015 23.727 1.00 60.68 226 GLY B C 1
ATOM 4171 O O . GLY B 1 224 ? 11.268 19.162 23.833 1.00 61.11 226 GLY B O 1
ATOM 4172 N N . VAL B 1 225 ? 9.175 19.764 23.237 1.00 60.08 227 VAL B N 1
ATOM 4173 C CA . VAL B 1 225 ? 8.774 18.444 22.769 1.00 59.67 227 VAL B CA 1
ATOM 4174 C C . VAL B 1 225 ? 8.085 18.588 21.418 1.00 59.95 227 VAL B C 1
ATOM 4175 O O . VAL B 1 225 ? 7.375 19.569 21.171 1.00 60.29 227 VAL B O 1
ATOM 4179 N N . ALA B 1 226 ? 8.313 17.619 20.535 1.00 58.73 228 ALA B N 1
ATOM 4180 C CA . ALA B 1 226 ? 7.649 17.579 19.242 1.00 59.61 228 ALA B CA 1
ATOM 4181 C C . ALA B 1 226 ? 7.198 16.155 18.952 1.00 59.61 228 ALA B C 1
ATOM 4182 O O . ALA B 1 226 ? 7.807 15.187 19.412 1.00 60.41 228 ALA B O 1
ATOM 4184 N N . ILE B 1 227 ? 6.130 16.040 18.170 1.00 58.41 229 ILE B N 1
ATOM 4185 C CA . ILE B 1 227 ? 5.572 14.758 17.763 1.00 58.61 229 ILE B CA 1
ATOM 4186 C C . ILE B 1 227 ? 5.544 14.722 16.244 1.00 59.79 229 ILE B C 1
ATOM 4187 O O . ILE B 1 227 ? 5.165 15.706 15.604 1.00 60.54 229 ILE B O 1
ATOM 4192 N N . TYR B 1 228 ? 5.962 13.601 15.668 1.00 59.27 230 TYR B N 1
ATOM 4193 C CA . TYR B 1 228 ? 5.929 13.411 14.227 1.00 60.45 230 TYR B CA 1
ATOM 4194 C C . TYR B 1 228 ? 5.065 12.204 13.894 1.00 60.73 230 TYR B C 1
ATOM 4195 O O . TYR B 1 228 ? 5.147 11.168 14.562 1.00 60.07 230 TYR B O 1
ATOM 4204 N N . HIS B 1 229 ? 4.232 12.341 12.866 1.00 67.94 231 HIS B N 1
ATOM 4205 C CA . HIS B 1 229 ? 3.273 11.290 12.559 1.00 68.34 231 HIS B CA 1
ATOM 4206 C C . HIS B 1 229 ? 3.026 11.248 11.057 1.00 69.86 231 HIS B C 1
ATOM 4207 O O . HIS B 1 229 ? 3.200 12.244 10.352 1.00 70.63 231 HIS B O 1
ATOM 4214 N N . ARG B 1 230 ? 2.600 10.081 10.578 1.00 88.47 232 ARG B N 1
ATOM 4215 C CA . ARG B 1 230 ? 2.217 9.891 9.184 1.00 86.40 232 ARG B CA 1
ATOM 4216 C C . ARG B 1 230 ? 0.712 10.066 9.026 1.00 84.24 232 ARG B C 1
ATOM 4217 O O . ARG B 1 230 ? -0.073 9.449 9.755 1.00 84.65 232 ARG B O 1
ATOM 4225 N N . TYR B 1 231 ? 0.319 10.897 8.063 1.00 91.77 233 TYR B N 1
ATOM 4226 C CA . TYR B 1 231 ? -1.080 11.207 7.816 1.00 91.43 233 TYR B CA 1
ATOM 4227 C C . TYR B 1 231 ? -1.764 10.084 7.040 1.00 87.94 233 TYR B C 1
ATOM 4228 O O . TYR B 1 231 ? -1.121 9.265 6.376 1.00 87.07 233 TYR B O 1
ATOM 4237 N N . LYS B 1 232 ? -3.097 10.064 7.125 1.00 103.11 234 LYS B N 1
ATOM 4238 C CA . LYS B 1 232 ? -3.886 9.030 6.464 1.00 101.50 234 LYS B CA 1
ATOM 4239 C C . LYS B 1 232 ? -3.960 9.222 4.954 1.00 102.32 234 LYS B C 1
ATOM 4240 O O . LYS B 1 232 ? -4.299 8.273 4.239 1.00 102.11 234 LYS B O 1
ATOM 4246 N N . ALA B 1 233 ? -3.656 10.418 4.457 1.00 102.81 235 ALA B N 1
ATOM 4247 C CA . ALA B 1 233 ? -3.683 10.688 3.023 1.00 100.77 235 ALA B CA 1
ATOM 4248 C C . ALA B 1 233 ? -2.775 11.864 2.668 1.00 99.06 235 ALA B C 1
ATOM 4249 O O . ALA B 1 233 ? -1.771 12.115 3.337 1.00 96.89 235 ALA B O 1
ATOM 4251 N N . SER B 1 240 ? -1.735 14.202 -6.544 1.00 76.80 242 SER B N 1
ATOM 4252 C CA . SER B 1 240 ? -1.163 15.237 -7.400 1.00 79.24 242 SER B CA 1
ATOM 4253 C C . SER B 1 240 ? -1.934 15.346 -8.710 1.00 77.53 242 SER B C 1
ATOM 4254 O O . SER B 1 240 ? -2.366 16.431 -9.102 1.00 73.81 242 SER B O 1
ATOM 4257 N N . HIS B 1 241 ? -2.099 14.205 -9.382 1.00 80.15 243 HIS B N 1
ATOM 4258 C CA . HIS B 1 241 ? -2.862 14.173 -10.625 1.00 76.89 243 HIS B CA 1
ATOM 4259 C C . HIS B 1 241 ? -4.341 14.460 -10.387 1.00 71.49 243 HIS B C 1
ATOM 4260 O O . HIS B 1 241 ? -4.981 15.147 -11.191 1.00 69.08 243 HIS B O 1
ATOM 4267 N N . ASN B 1 242 ? -4.899 13.950 -9.292 1.00 73.47 244 ASN B N 1
ATOM 4268 C CA . ASN B 1 242 ? -6.328 14.073 -9.046 1.00 63.28 244 ASN B CA 1
ATOM 4269 C C . ASN B 1 242 ? -6.737 15.521 -8.774 1.00 59.80 244 ASN B C 1
ATOM 4270 O O . ASN B 1 242 ? -5.919 16.378 -8.427 1.00 63.02 244 ASN B O 1
ATOM 4275 N N . VAL B 1 243 ? -8.030 15.784 -8.952 1.00 55.81 245 VAL B N 1
ATOM 4276 C CA . VAL B 1 243 ? -8.617 17.097 -8.703 1.00 54.66 245 VAL B CA 1
ATOM 4277 C C . VAL B 1 243 ? -9.092 17.123 -7.256 1.00 54.99 245 VAL B C 1
ATOM 4278 O O . VAL B 1 243 ? -10.049 16.429 -6.908 1.00 54.62 245 VAL B O 1
ATOM 4282 N N . TYR B 1 244 ? -8.445 17.923 -6.410 1.00 56.72 246 TYR B N 1
ATOM 4283 C CA . TYR B 1 244 ? -8.778 17.939 -4.991 1.00 57.35 246 TYR B CA 1
ATOM 4284 C C . TYR B 1 244 ? -9.827 19.014 -4.737 1.00 56.17 246 TYR B C 1
ATOM 4285 O O . TYR B 1 244 ? -9.588 20.199 -5.004 1.00 55.84 246 TYR B O 1
ATOM 4294 N N . ILE B 1 245 ? -10.984 18.594 -4.226 1.00 54.58 247 ILE B N 1
ATOM 4295 C CA . ILE B 1 245 ? -12.147 19.450 -4.033 1.00 53.51 247 ILE B CA 1
ATOM 4296 C C . ILE B 1 245 ? -12.361 19.633 -2.538 1.00 54.56 247 ILE B C 1
ATOM 4297 O O . ILE B 1 245 ? -12.365 18.652 -1.777 1.00 55.53 247 ILE B O 1
ATOM 4302 N N . THR B 1 246 ? -12.555 20.885 -2.125 1.00 56.16 248 THR B N 1
ATOM 4303 C CA . THR B 1 246 ? -12.879 21.249 -0.758 1.00 57.66 248 THR B CA 1
ATOM 4304 C C . THR B 1 246 ? -14.100 22.159 -0.773 1.00 57.43 248 THR B C 1
ATOM 4305 O O . THR B 1 246 ? -14.427 22.776 -1.790 1.00 55.47 248 THR B O 1
ATOM 4309 N N . ALA B 1 247 ? -14.767 22.246 0.373 1.00 61.49 249 ALA B N 1
ATOM 4310 C CA . ALA B 1 247 ? -15.925 23.114 0.499 1.00 60.87 249 ALA B CA 1
ATOM 4311 C C . ALA B 1 247 ? -15.489 24.550 0.768 1.00 61.45 249 ALA B C 1
ATOM 4312 O O . ALA B 1 247 ? -14.379 24.814 1.238 1.00 62.70 249 ALA B O 1
ATOM 4314 N N . ASP B 1 248 ? -16.389 25.493 0.464 1.00 66.79 250 ASP B N 1
ATOM 4315 C CA . ASP B 1 248 ? -16.142 26.918 0.669 1.00 69.97 250 ASP B CA 1
ATOM 4316 C C . ASP B 1 248 ? -17.440 27.471 1.259 1.00 73.89 250 ASP B C 1
ATOM 4317 O O . ASP B 1 248 ? -18.295 28.006 0.547 1.00 73.31 250 ASP B O 1
ATOM 4322 N N . LYS B 1 249 ? -17.586 27.309 2.578 1.00 75.33 251 LYS B N 1
ATOM 4323 C CA . LYS B 1 249 ? -18.842 27.645 3.241 1.00 77.36 251 LYS B CA 1
ATOM 4324 C C . LYS B 1 249 ? -19.139 29.135 3.147 1.00 79.80 251 LYS B C 1
ATOM 4325 O O . LYS B 1 249 ? -20.289 29.534 2.925 1.00 77.54 251 LYS B O 1
ATOM 4331 N N . GLN B 1 250 ? -18.112 29.974 3.312 1.00 80.32 252 GLN B N 1
ATOM 4332 C CA . GLN B 1 250 ? -18.316 31.420 3.305 1.00 83.23 252 GLN B CA 1
ATOM 4333 C C . GLN B 1 250 ? -18.901 31.894 1.978 1.00 81.95 252 GLN B C 1
ATOM 4334 O O . GLN B 1 250 ? -19.733 32.808 1.951 1.00 84.11 252 GLN B O 1
ATOM 4340 N N . LYS B 1 251 ? -18.484 31.285 0.870 1.00 85.42 253 LYS B N 1
ATOM 4341 C CA . LYS B 1 251 ? -19.061 31.570 -0.437 1.00 80.26 253 LYS B CA 1
ATOM 4342 C C . LYS B 1 251 ? -20.152 30.581 -0.830 1.00 75.21 253 LYS B C 1
ATOM 4343 O O . LYS B 1 251 ? -20.726 30.716 -1.916 1.00 70.08 253 LYS B O 1
ATOM 4349 N N . ASN B 1 252 ? -20.451 29.600 0.026 1.00 78.57 254 ASN B N 1
ATOM 4350 C CA . ASN B 1 252 ? -21.523 28.628 -0.207 1.00 76.75 254 ASN B CA 1
ATOM 4351 C C . ASN B 1 252 ? -21.291 27.838 -1.496 1.00 71.05 254 ASN B C 1
ATOM 4352 O O . ASN B 1 252 ? -22.213 27.615 -2.283 1.00 67.35 254 ASN B O 1
ATOM 4357 N N . GLY B 1 253 ? -20.056 27.410 -1.715 1.00 68.56 255 GLY B N 1
ATOM 4358 C CA . GLY B 1 253 ? -19.693 26.677 -2.917 1.00 63.76 255 GLY B CA 1
ATOM 4359 C C . GLY B 1 253 ? -18.552 25.717 -2.659 1.00 62.46 255 GLY B C 1
ATOM 4360 O O . GLY B 1 253 ? -18.411 25.176 -1.559 1.00 64.30 255 GLY B O 1
ATOM 4361 N N . ILE B 1 254 ? -17.724 25.504 -3.682 1.00 60.13 256 ILE B N 1
ATOM 4362 C CA . ILE B 1 254 ? -16.565 24.627 -3.570 1.00 59.57 256 ILE B CA 1
ATOM 4363 C C . ILE B 1 254 ? -15.360 25.291 -4.221 1.00 59.60 256 ILE B C 1
ATOM 4364 O O . ILE B 1 254 ? -15.494 26.135 -5.113 1.00 59.95 256 ILE B O 1
ATOM 4369 N N . LYS B 1 255 ? -14.172 24.896 -3.765 1.00 58.72 257 LYS B N 1
ATOM 4370 C CA . LYS B 1 255 ? -12.906 25.307 -4.353 1.00 57.89 257 LYS B CA 1
ATOM 4371 C C . LYS B 1 255 ? -12.071 24.068 -4.641 1.00 56.29 257 LYS B C 1
ATOM 4372 O O . LYS B 1 255 ? -11.956 23.176 -3.796 1.00 59.52 257 LYS B O 1
ATOM 4378 N N . ALA B 1 256 ? -11.473 24.019 -5.827 1.00 55.74 258 ALA B N 1
ATOM 4379 C CA . ALA B 1 256 ? -10.706 22.859 -6.251 1.00 54.38 258 ALA B CA 1
ATOM 4380 C C . ALA B 1 256 ? -9.330 23.283 -6.743 1.00 55.15 258 ALA B C 1
ATOM 4381 O O . ALA B 1 256 ? -9.156 24.356 -7.330 1.00 55.66 258 ALA B O 1
ATOM 4383 N N . ASN B 1 257 ? -8.351 22.419 -6.484 1.00 55.53 259 ASN B N 1
ATOM 4384 C CA . ASN B 1 257 ? -6.977 22.615 -6.927 1.00 57.35 259 ASN B CA 1
ATOM 4385 C C . ASN B 1 257 ? -6.474 21.360 -7.618 1.00 55.19 259 ASN B C 1
ATOM 4386 O O . ASN B 1 257 ? -6.817 20.242 -7.214 1.00 54.13 259 ASN B O 1
ATOM 4391 N N . PHE B 1 258 ? -5.667 21.546 -8.664 1.00 56.28 260 PHE B N 1
ATOM 4392 C CA . PHE B 1 258 ? -4.898 20.430 -9.211 1.00 56.27 260 PHE B CA 1
ATOM 4393 C C . PHE B 1 258 ? -3.842 20.957 -10.174 1.00 57.75 260 PHE B C 1
ATOM 4394 O O . PHE B 1 258 ? -3.754 22.157 -10.443 1.00 57.55 260 PHE B O 1
ATOM 4402 N N . LYS B 1 259 ? -3.007 20.035 -10.651 1.00 55.63 261 LYS B N 1
ATOM 4403 C CA . LYS B 1 259 ? -1.942 20.325 -11.600 1.00 54.57 261 LYS B CA 1
ATOM 4404 C C . LYS B 1 259 ? -2.021 19.321 -12.738 1.00 49.19 261 LYS B C 1
ATOM 4405 O O . LYS B 1 259 ? -2.297 18.139 -12.516 1.00 48.45 261 LYS B O 1
ATOM 4411 N N . ILE B 1 260 ? -1.780 19.794 -13.956 1.00 47.43 262 ILE B N 1
ATOM 4412 C CA . ILE B 1 260 ? -1.823 18.957 -15.148 1.00 46.94 262 ILE B CA 1
ATOM 4413 C C . ILE B 1 260 ? -0.481 19.056 -15.856 1.00 47.81 262 ILE B C 1
ATOM 4414 O O . ILE B 1 260 ? 0.006 20.160 -16.123 1.00 48.42 262 ILE B O 1
ATOM 4419 N N . ARG B 1 261 ? 0.116 17.905 -16.158 1.00 50.80 263 ARG B N 1
ATOM 4420 C CA . ARG B 1 261 ? 1.431 17.845 -16.796 1.00 53.74 263 ARG B CA 1
ATOM 4421 C C . ARG B 1 261 ? 1.228 17.485 -18.264 1.00 52.37 263 ARG B C 1
ATOM 4422 O O . ARG B 1 261 ? 1.217 16.311 -18.638 1.00 51.62 263 ARG B O 1
ATOM 4430 N N . HIS B 1 262 ? 1.065 18.506 -19.103 1.00 46.27 264 HIS B N 1
ATOM 4431 C CA . HIS B 1 262 ? 0.914 18.274 -20.533 1.00 46.18 264 HIS B CA 1
ATOM 4432 C C . HIS B 1 262 ? 2.236 17.812 -21.131 1.00 47.30 264 HIS B C 1
ATOM 4433 O O . HIS B 1 262 ? 3.294 18.379 -20.852 1.00 48.34 264 HIS B O 1
ATOM 4440 N N . ASN B 1 263 ? 2.173 16.780 -21.967 1.00 50.53 265 ASN B N 1
ATOM 4441 C CA . ASN B 1 263 ? 3.370 16.280 -22.632 1.00 51.09 265 ASN B CA 1
ATOM 4442 C C . ASN B 1 263 ? 3.818 17.260 -23.709 1.00 51.72 265 ASN B C 1
ATOM 4443 O O . ASN B 1 263 ? 3.064 17.558 -24.641 1.00 51.74 265 ASN B O 1
ATOM 4448 N N . VAL B 1 264 ? 5.039 17.771 -23.573 1.00 49.51 266 VAL B N 1
ATOM 4449 C CA . VAL B 1 264 ? 5.634 18.603 -24.610 1.00 51.54 266 VAL B CA 1
ATOM 4450 C C . VAL B 1 264 ? 6.289 17.698 -25.644 1.00 52.72 266 VAL B C 1
ATOM 4451 O O . VAL B 1 264 ? 6.763 16.600 -25.331 1.00 53.05 266 VAL B O 1
ATOM 4455 N N . GLU B 1 265 ? 6.320 18.163 -26.892 1.00 53.02 267 GLU B N 1
ATOM 4456 C CA . GLU B 1 265 ? 6.742 17.295 -27.985 1.00 55.52 267 GLU B CA 1
ATOM 4457 C C . GLU B 1 265 ? 8.207 16.895 -27.864 1.00 58.31 267 GLU B C 1
ATOM 4458 O O . GLU B 1 265 ? 8.578 15.789 -28.272 1.00 59.11 267 GLU B O 1
ATOM 4464 N N . ASP B 1 266 ? 9.049 17.766 -27.306 1.00 55.14 268 ASP B N 1
ATOM 4465 C CA . ASP B 1 266 ? 10.479 17.495 -27.222 1.00 56.92 268 ASP B CA 1
ATOM 4466 C C . ASP B 1 266 ? 10.852 16.574 -26.067 1.00 56.89 268 ASP B C 1
ATOM 4467 O O . ASP B 1 266 ? 12.040 16.285 -25.888 1.00 58.47 268 ASP B O 1
ATOM 4472 N N . GLY B 1 267 ? 9.878 16.099 -25.293 1.00 59.00 269 GLY B N 1
ATOM 4473 C CA . GLY B 1 267 ? 10.123 15.214 -24.176 1.00 58.96 269 GLY B CA 1
ATOM 4474 C C . GLY B 1 267 ? 9.821 15.818 -22.820 1.00 58.27 269 GLY B C 1
ATOM 4475 O O . GLY B 1 267 ? 9.592 15.069 -21.862 1.00 60.64 269 GLY B O 1
ATOM 4476 N N . SER B 1 268 ? 9.808 17.146 -22.710 1.00 58.30 270 SER B N 1
ATOM 4477 C CA . SER B 1 268 ? 9.510 17.800 -21.446 1.00 57.89 270 SER B CA 1
ATOM 4478 C C . SER B 1 268 ? 8.008 17.780 -21.175 1.00 54.24 270 SER B C 1
ATOM 4479 O O . SER B 1 268 ? 7.218 17.211 -21.934 1.00 53.08 270 SER B O 1
ATOM 4482 N N . VAL B 1 269 ? 7.606 18.400 -20.064 1.00 53.67 271 VAL B N 1
ATOM 4483 C CA . VAL B 1 269 ? 6.198 18.568 -19.727 1.00 52.06 271 VAL B CA 1
ATOM 4484 C C . VAL B 1 269 ? 5.953 20.021 -19.341 1.00 52.08 271 VAL B C 1
ATOM 4485 O O . VAL B 1 269 ? 6.790 20.657 -18.689 1.00 53.19 271 VAL B O 1
ATOM 4489 N N . GLN B 1 270 ? 4.814 20.547 -19.776 1.00 51.54 272 GLN B N 1
ATOM 4490 C CA . GLN B 1 270 ? 4.342 21.875 -19.414 1.00 52.13 272 GLN B CA 1
ATOM 4491 C C . GLN B 1 270 ? 3.354 21.755 -18.261 1.00 50.08 272 GLN B C 1
ATOM 4492 O O . GLN B 1 270 ? 2.405 20.967 -18.332 1.00 45.64 272 GLN B O 1
ATOM 4498 N N . LEU B 1 271 ? 3.583 22.522 -17.200 1.00 50.64 273 LEU B N 1
ATOM 4499 C CA . LEU B 1 271 ? 2.714 22.489 -16.033 1.00 49.44 273 LEU B CA 1
ATOM 4500 C C . LEU B 1 271 ? 1.533 23.426 -16.231 1.00 47.11 273 LEU B C 1
ATOM 4501 O O . LEU B 1 271 ? 1.670 24.512 -16.801 1.00 49.05 273 LEU B O 1
ATOM 4506 N N . ALA B 1 272 ? 0.365 22.989 -15.769 1.00 49.18 274 ALA B N 1
ATOM 4507 C CA . ALA B 1 272 ? -0.839 23.809 -15.753 1.00 49.12 274 ALA B CA 1
ATOM 4508 C C . ALA B 1 272 ? -1.419 23.731 -14.349 1.00 50.79 274 ALA B C 1
ATOM 4509 O O . ALA B 1 272 ? -1.961 22.693 -13.955 1.00 50.56 274 ALA B O 1
ATOM 4511 N N . ASP B 1 273 ? -1.288 24.819 -13.598 1.00 52.61 275 ASP B N 1
ATOM 4512 C CA . ASP B 1 273 ? -1.813 24.922 -12.245 1.00 54.74 275 ASP B CA 1
ATOM 4513 C C . ASP B 1 273 ? -3.261 25.379 -12.348 1.00 52.05 275 ASP B C 1
ATOM 4514 O O . ASP B 1 273 ? -3.526 26.535 -12.697 1.00 52.56 275 ASP B O 1
ATOM 4519 N N . HIS B 1 274 ? -4.192 24.465 -12.086 1.00 51.43 276 HIS B N 1
ATOM 4520 C CA . HIS B 1 274 ? -5.613 24.769 -12.095 1.00 50.38 276 HIS B CA 1
ATOM 4521 C C . HIS B 1 274 ? -6.046 25.148 -10.686 1.00 51.68 276 HIS B C 1
ATOM 4522 O O . HIS B 1 274 ? -5.940 24.330 -9.758 1.00 54.83 276 HIS B O 1
ATOM 4529 N N . TYR B 1 275 ? -6.543 26.376 -10.531 1.00 52.38 277 TYR B N 1
ATOM 4530 C CA . TYR B 1 275 ? -7.236 26.802 -9.322 1.00 57.56 277 TYR B CA 1
ATOM 4531 C C . TYR B 1 275 ? -8.640 27.225 -9.725 1.00 56.52 277 TYR B C 1
ATOM 4532 O O . TYR B 1 275 ? -8.803 28.161 -10.515 1.00 56.95 277 TYR B O 1
ATOM 4541 N N . GLN B 1 276 ? -9.652 26.543 -9.192 1.00 55.74 278 GLN B N 1
ATOM 4542 C CA . GLN B 1 276 ? -11.023 26.768 -9.622 1.00 53.93 278 GLN B CA 1
ATOM 4543 C C . GLN B 1 276 ? -11.938 26.922 -8.417 1.00 53.48 278 GLN B C 1
ATOM 4544 O O . GLN B 1 276 ? -11.631 26.475 -7.310 1.00 54.59 278 GLN B O 1
ATOM 4550 N N . GLN B 1 277 ? -13.078 27.561 -8.661 1.00 51.39 279 GLN B N 1
ATOM 4551 C CA . GLN B 1 277 ? -14.124 27.682 -7.657 1.00 53.94 279 GLN B CA 1
ATOM 4552 C C . GLN B 1 277 ? -15.480 27.631 -8.343 1.00 53.54 279 GLN B C 1
ATOM 4553 O O . GLN B 1 277 ? -15.689 28.281 -9.372 1.00 55.47 279 GLN B O 1
ATOM 4559 N N . ASN B 1 278 ? -16.385 26.839 -7.781 1.00 52.13 280 ASN B N 1
ATOM 4560 C CA . ASN B 1 278 ? -17.738 26.695 -8.296 1.00 52.38 280 ASN B CA 1
ATOM 4561 C C . ASN B 1 278 ? -18.724 27.209 -7.260 1.00 55.95 280 ASN B C 1
ATOM 4562 O O . ASN B 1 278 ? -18.600 26.910 -6.068 1.00 58.15 280 ASN B O 1
ATOM 4567 N N . THR B 1 279 ? -19.698 27.993 -7.719 1.00 52.53 281 THR B N 1
ATOM 4568 C CA . THR B 1 279 ? -20.749 28.481 -6.836 1.00 55.73 281 THR B CA 1
ATOM 4569 C C . THR B 1 279 ? -22.107 28.294 -7.501 1.00 56.61 281 THR B C 1
ATOM 4570 O O . THR B 1 279 ? -22.232 28.478 -8.715 1.00 57.88 281 THR B O 1
ATOM 4574 N N . PRO B 1 280 ? -23.139 27.931 -6.738 1.00 56.69 282 PRO B N 1
ATOM 4575 C CA . PRO B 1 280 ? -24.435 27.620 -7.355 1.00 55.47 282 PRO B CA 1
ATOM 4576 C C . PRO B 1 280 ? -25.050 28.835 -8.032 1.00 55.31 282 PRO B C 1
ATOM 4577 O O . PRO B 1 280 ? -24.884 29.974 -7.591 1.00 57.14 282 PRO B O 1
ATOM 4581 N N . ILE B 1 281 ? -25.769 28.571 -9.126 1.00 53.97 283 ILE B N 1
ATOM 4582 C CA . ILE B 1 281 ? -26.384 29.647 -9.898 1.00 56.25 283 ILE B CA 1
ATOM 4583 C C . ILE B 1 281 ? -27.593 30.213 -9.163 1.00 59.19 283 ILE B C 1
ATOM 4584 O O . ILE B 1 281 ? -27.758 31.433 -9.052 1.00 61.55 283 ILE B O 1
ATOM 4589 N N . GLY B 1 282 ? -28.451 29.340 -8.646 1.00 61.02 284 GLY B N 1
ATOM 4590 C CA . GLY B 1 282 ? -29.670 29.799 -8.014 1.00 62.72 284 GLY B CA 1
ATOM 4591 C C . GLY B 1 282 ? -29.758 29.483 -6.537 1.00 63.30 284 GLY B C 1
ATOM 4592 O O . GLY B 1 282 ? -29.027 28.626 -6.031 1.00 62.30 284 GLY B O 1
ATOM 4593 N N . ASP B 1 283 ? -30.641 30.190 -5.833 1.00 68.05 285 ASP B N 1
ATOM 4594 C CA . ASP B 1 283 ? -30.858 29.936 -4.415 1.00 70.46 285 ASP B CA 1
ATOM 4595 C C . ASP B 1 283 ? -31.395 28.525 -4.213 1.00 72.24 285 ASP B C 1
ATOM 4596 O O . ASP B 1 283 ? -32.419 28.152 -4.795 1.00 75.16 285 ASP B O 1
ATOM 4601 N N . GLY B 1 284 ? -30.703 27.742 -3.390 1.00 75.62 286 GLY B N 1
ATOM 4602 C CA . GLY B 1 284 ? -31.113 26.387 -3.114 1.00 74.57 286 GLY B CA 1
ATOM 4603 C C . GLY B 1 284 ? -30.190 25.689 -2.138 1.00 73.30 286 GLY B C 1
ATOM 4604 O O . GLY B 1 284 ? -29.074 26.142 -1.864 1.00 73.38 286 GLY B O 1
ATOM 4605 N N . PRO B 1 285 ? -30.642 24.563 -1.591 1.00 71.23 287 PRO B N 1
ATOM 4606 C CA . PRO B 1 285 ? -29.800 23.818 -0.650 1.00 70.58 287 PRO B CA 1
ATOM 4607 C C . PRO B 1 285 ? -28.816 22.906 -1.364 1.00 68.47 287 PRO B C 1
ATOM 4608 O O . PRO B 1 285 ? -29.132 21.753 -1.676 1.00 67.62 287 PRO B O 1
ATOM 4612 N N . VAL B 1 286 ? -27.616 23.418 -1.629 1.00 66.30 288 VAL B N 1
ATOM 4613 C CA . VAL B 1 286 ? -26.582 22.607 -2.257 1.00 61.19 288 VAL B CA 1
ATOM 4614 C C . VAL B 1 286 ? -25.883 21.760 -1.200 1.00 58.26 288 VAL B C 1
ATOM 4615 O O . VAL B 1 286 ? -25.929 22.043 -0.000 1.00 60.38 288 VAL B O 1
ATOM 4619 N N . LEU B 1 287 ? -25.216 20.708 -1.657 1.00 56.51 289 LEU B N 1
ATOM 4620 C CA . LEU B 1 287 ? -24.474 19.821 -0.773 1.00 55.85 289 LEU B CA 1
ATOM 4621 C C . LEU B 1 287 ? -23.083 20.401 -0.554 1.00 55.82 289 LEU B C 1
ATOM 4622 O O . LEU B 1 287 ? -22.315 20.554 -1.510 1.00 54.10 289 LEU B O 1
ATOM 4627 N N . LEU B 1 288 ? -22.763 20.726 0.700 1.00 58.78 290 LEU B N 1
ATOM 4628 C CA . LEU B 1 288 ? -21.440 21.224 1.049 1.00 59.43 290 LEU B CA 1
ATOM 4629 C C . LEU B 1 288 ? -20.545 20.028 1.332 1.00 59.03 290 LEU B C 1
ATOM 4630 O O . LEU B 1 288 ? -20.693 19.394 2.390 1.00 61.30 290 LEU B O 1
ATOM 4635 N N . PRO B 1 289 ? -19.630 19.672 0.435 1.00 56.83 291 PRO B N 1
ATOM 4636 C CA . PRO B 1 289 ? -18.950 18.383 0.543 1.00 54.94 291 PRO B CA 1
ATOM 4637 C C . PRO B 1 289 ? -17.789 18.425 1.521 1.00 57.24 291 PRO B C 1
ATOM 4638 O O . PRO B 1 289 ? -17.221 19.475 1.827 1.00 59.22 291 PRO B O 1
ATOM 4642 N N . ASP B 1 290 ? -17.450 17.242 2.014 1.00 55.65 292 ASP B N 1
ATOM 4643 C CA . ASP B 1 290 ? -16.198 17.061 2.715 1.00 56.02 292 ASP B CA 1
ATOM 4644 C C . ASP B 1 290 ? -15.050 17.117 1.713 1.00 53.31 292 ASP B C 1
ATOM 4645 O O . ASP B 1 290 ? -15.250 17.092 0.495 1.00 51.35 292 ASP B O 1
ATOM 4650 N N . ASN B 1 291 ? -13.831 17.209 2.235 1.00 54.26 293 ASN B N 1
ATOM 4651 C CA . ASN B 1 291 ? -12.663 17.150 1.368 1.00 52.62 293 ASN B CA 1
ATOM 4652 C C . ASN B 1 291 ? -12.633 15.818 0.636 1.00 50.82 293 ASN B C 1
ATOM 4653 O O . ASN B 1 291 ? -12.698 14.753 1.257 1.00 51.68 293 ASN B O 1
ATOM 4658 N N . HIS B 1 292 ? -12.526 15.878 -0.685 1.00 51.70 294 HIS B N 1
ATOM 4659 C CA . HIS B 1 292 ? -12.435 14.656 -1.471 1.00 50.53 294 HIS B CA 1
ATOM 4660 C C . HIS B 1 292 ? -11.694 14.980 -2.755 1.00 50.61 294 HIS B C 1
ATOM 4661 O O . HIS B 1 292 ? -11.102 16.053 -2.894 1.00 54.23 294 HIS B O 1
ATOM 4668 N N . TYR B 1 293 ? -11.676 14.027 -3.678 1.00 55.12 295 TYR B N 1
ATOM 4669 C CA . TYR B 1 293 ? -10.997 14.266 -4.937 1.00 55.74 295 TYR B CA 1
ATOM 4670 C C . TYR B 1 293 ? -11.652 13.463 -6.046 1.00 53.44 295 TYR B C 1
ATOM 4671 O O . TYR B 1 293 ? -12.322 12.455 -5.807 1.00 57.00 295 TYR B O 1
ATOM 4680 N N . LEU B 1 294 ? -11.432 13.928 -7.270 1.00 50.64 296 LEU B N 1
ATOM 4681 C CA . LEU B 1 294 ? -11.876 13.248 -8.475 1.00 49.62 296 LEU B CA 1
ATOM 4682 C C . LEU B 1 294 ? -10.670 12.710 -9.230 1.00 49.31 296 LEU B C 1
ATOM 4683 O O . LEU B 1 294 ? -9.727 13.457 -9.522 1.00 49.56 296 LEU B O 1
ATOM 4688 N N . SER B 1 295 ? -10.708 11.417 -9.535 1.00 49.64 297 SER B N 1
ATOM 4689 C CA . SER B 1 295 ? -9.743 10.772 -10.412 1.00 52.17 297 SER B CA 1
ATOM 4690 C C . SER B 1 295 ? -10.326 10.734 -11.817 1.00 52.84 297 SER B C 1
ATOM 4691 O O . SER B 1 295 ? -11.438 10.230 -12.020 1.00 51.77 297 SER B O 1
ATOM 4694 N N . THR B 1 296 ? -9.579 11.272 -12.776 1.00 54.09 298 THR B N 1
ATOM 4695 C CA . THR B 1 296 ? -10.051 11.444 -14.141 1.00 52.91 298 THR B CA 1
ATOM 4696 C C . THR B 1 296 ? -9.130 10.721 -15.114 1.00 55.27 298 THR B C 1
ATOM 4697 O O . THR B 1 296 ? -7.904 10.760 -14.970 1.00 59.23 298 THR B O 1
ATOM 4701 N N . GLN B 1 297 ? -9.731 10.046 -16.093 1.00 53.17 299 GLN B N 1
ATOM 4702 C CA . GLN B 1 297 ? -9.000 9.417 -17.187 1.00 49.28 299 GLN B CA 1
ATOM 4703 C C . GLN B 1 297 ? -9.645 9.845 -18.494 1.00 49.27 299 GLN B C 1
ATOM 4704 O O . GLN B 1 297 ? -10.849 9.649 -18.689 1.00 49.79 299 GLN B O 1
ATOM 4710 N N . SER B 1 298 ? -8.846 10.417 -19.388 1.00 48.57 300 SER B N 1
ATOM 4711 C CA . SER B 1 298 ? -9.347 10.986 -20.628 1.00 48.18 300 SER B CA 1
ATOM 4712 C C . SER B 1 298 ? -8.594 10.399 -21.814 1.00 50.02 300 SER B C 1
ATOM 4713 O O . SER B 1 298 ? -7.411 10.060 -21.719 1.00 51.26 300 SER B O 1
ATOM 4716 N N . VAL B 1 299 ? -9.306 10.286 -22.933 1.00 46.58 301 VAL B N 1
ATOM 4717 C CA . VAL B 1 299 ? -8.775 9.762 -24.184 1.00 46.65 301 VAL B CA 1
ATOM 4718 C C . VAL B 1 299 ? -9.148 10.735 -25.293 1.00 48.75 301 VAL B C 1
ATOM 4719 O O . VAL B 1 299 ? -10.336 11.028 -25.496 1.00 48.25 301 VAL B O 1
ATOM 4723 N N . LEU B 1 300 ? -8.136 11.241 -25.994 1.00 46.56 302 LEU B N 1
ATOM 4724 C CA . LEU B 1 300 ? -8.291 12.203 -27.076 1.00 44.90 302 LEU B CA 1
ATOM 4725 C C . LEU B 1 300 ? -8.035 11.511 -28.407 1.00 46.89 302 LEU B C 1
ATOM 4726 O O . LEU B 1 300 ? -6.984 10.889 -28.595 1.00 49.60 302 LEU B O 1
ATOM 4731 N N . SER B 1 301 ? -8.994 11.612 -29.324 1.00 42.55 303 SER B N 1
ATOM 4732 C CA . SER B 1 301 ? -8.857 11.039 -30.652 1.00 44.11 303 SER B CA 1
ATOM 4733 C C . SER B 1 301 ? -9.339 12.058 -31.675 1.00 46.10 303 SER B C 1
ATOM 4734 O O . SER B 1 301 ? -9.728 13.181 -31.334 1.00 45.63 303 SER B O 1
ATOM 4737 N N . LYS B 1 302 ? -9.304 11.664 -32.946 1.00 44.76 304 LYS B N 1
ATOM 4738 C CA . LYS B 1 302 ? -9.770 12.524 -34.021 1.00 45.01 304 LYS B CA 1
ATOM 4739 C C . LYS B 1 302 ? -10.547 11.709 -35.042 1.00 47.40 304 LYS B C 1
ATOM 4740 O O . LYS B 1 302 ? -10.220 10.549 -35.310 1.00 51.48 304 LYS B O 1
ATOM 4746 N N . ASP B 1 303 ? -11.571 12.329 -35.602 1.00 49.12 305 ASP B N 1
ATOM 4747 C CA . ASP B 1 303 ? -12.360 11.748 -36.674 1.00 50.21 305 ASP B CA 1
ATOM 4748 C C . ASP B 1 303 ? -11.547 11.783 -37.960 1.00 55.38 305 ASP B C 1
ATOM 4749 O O . ASP B 1 303 ? -11.236 12.879 -38.448 1.00 58.19 305 ASP B O 1
ATOM 4754 N N . PRO B 1 304 ? -11.176 10.637 -38.535 1.00 54.59 306 PRO B N 1
ATOM 4755 C CA . PRO B 1 304 ? -10.330 10.664 -39.741 1.00 58.14 306 PRO B CA 1
ATOM 4756 C C . PRO B 1 304 ? -10.982 11.358 -40.925 1.00 60.68 306 PRO B C 1
ATOM 4757 O O . PRO B 1 304 ? -10.276 11.947 -41.753 1.00 62.59 306 PRO B O 1
ATOM 4761 N N . ASN B 1 305 ? -12.306 11.297 -41.036 1.00 58.43 307 ASN B N 1
ATOM 4762 C CA . ASN B 1 305 ? -13.030 11.918 -42.136 1.00 60.37 307 ASN B CA 1
ATOM 4763 C C . ASN B 1 305 ? -13.425 13.366 -41.856 1.00 59.66 307 ASN B C 1
ATOM 4764 O O . ASN B 1 305 ? -14.126 13.970 -42.674 1.00 62.45 307 ASN B O 1
ATOM 4769 N N . GLU B 1 306 ? -12.996 13.933 -40.731 1.00 57.36 308 GLU B N 1
ATOM 4770 C CA . GLU B 1 306 ? -13.322 15.311 -40.388 1.00 55.66 308 GLU B CA 1
ATOM 4771 C C . GLU B 1 306 ? -12.234 16.257 -40.879 1.00 58.59 308 GLU B C 1
ATOM 4772 O O . GLU B 1 306 ? -11.043 15.933 -40.830 1.00 59.84 308 GLU B O 1
ATOM 4778 N N . LYS B 1 307 ? -12.653 17.432 -41.349 1.00 59.09 309 LYS B N 1
ATOM 4779 C CA . LYS B 1 307 ? -11.733 18.414 -41.908 1.00 59.60 309 LYS B CA 1
ATOM 4780 C C . LYS B 1 307 ? -11.468 19.590 -40.980 1.00 57.40 309 LYS B C 1
ATOM 4781 O O . LYS B 1 307 ? -10.349 20.114 -40.970 1.00 57.03 309 LYS B O 1
ATOM 4787 N N . ARG B 1 308 ? -12.462 20.020 -40.209 1.00 56.67 310 ARG B N 1
ATOM 4788 C CA . ARG B 1 308 ? -12.271 21.134 -39.293 1.00 54.01 310 ARG B CA 1
ATOM 4789 C C . ARG B 1 308 ? -11.414 20.717 -38.103 1.00 50.66 310 ARG B C 1
ATOM 4790 O O . ARG B 1 308 ? -11.389 19.550 -37.702 1.00 50.52 310 ARG B O 1
ATOM 4798 N N . ASP B 1 309 ? -10.695 21.691 -37.545 1.00 47.86 311 ASP B N 1
ATOM 4799 C CA . ASP B 1 309 ? -9.855 21.446 -36.380 1.00 46.67 311 ASP B CA 1
ATOM 4800 C C . ASP B 1 309 ? -10.740 20.982 -35.233 1.00 45.32 311 ASP B C 1
ATOM 4801 O O . ASP B 1 309 ? -11.561 21.754 -34.729 1.00 45.06 311 ASP B O 1
ATOM 4806 N N . HIS B 1 310 ? -10.597 19.727 -34.820 1.00 44.06 312 HIS B N 1
ATOM 4807 C CA . HIS B 1 310 ? -11.572 19.108 -33.939 1.00 43.82 312 HIS B CA 1
ATOM 4808 C C . HIS B 1 310 ? -10.867 18.229 -32.920 1.00 44.02 312 HIS B C 1
ATOM 4809 O O . HIS B 1 310 ? -9.664 17.971 -33.005 1.00 47.45 312 HIS B O 1
ATOM 4816 N N . MET B 1 311 ? -11.649 17.769 -31.948 1.00 42.07 313 MET B N 1
ATOM 4817 C CA . MET B 1 311 ? -11.165 16.862 -30.918 1.00 41.18 313 MET B CA 1
ATOM 4818 C C . MET B 1 311 ? -12.307 15.960 -30.477 1.00 40.67 313 MET B C 1
ATOM 4819 O O . MET B 1 311 ? -13.405 16.447 -30.201 1.00 40.55 313 MET B O 1
ATOM 4824 N N . VAL B 1 312 ? -12.054 14.656 -30.400 1.00 42.69 314 VAL B N 1
ATOM 4825 C CA . VAL B 1 312 ? -13.035 13.697 -29.909 1.00 42.18 314 VAL B CA 1
ATOM 4826 C C . VAL B 1 312 ? -12.580 13.268 -28.522 1.00 42.00 314 VAL B C 1
ATOM 4827 O O . VAL B 1 312 ? -11.483 12.721 -28.365 1.00 43.20 314 VAL B O 1
ATOM 4831 N N . LEU B 1 313 ? -13.413 13.517 -27.516 1.00 44.40 315 LEU B N 1
ATOM 4832 C CA . LEU B 1 313 ? -13.033 13.313 -26.126 1.00 43.64 315 LEU B CA 1
ATOM 4833 C C . LEU B 1 313 ? -13.898 12.231 -25.499 1.00 44.83 315 LEU B C 1
ATOM 4834 O O . LEU B 1 313 ? -15.133 12.276 -25.600 1.00 46.00 315 LEU B O 1
ATOM 4839 N N . LEU B 1 314 ? -13.243 11.260 -24.859 1.00 46.91 316 LEU B N 1
ATOM 4840 C CA . LEU B 1 314 ? -13.900 10.273 -24.009 1.00 44.80 316 LEU B CA 1
ATOM 4841 C C . LEU B 1 314 ? -13.321 10.398 -22.607 1.00 44.58 316 LEU B C 1
ATOM 4842 O O . LEU B 1 314 ? -12.102 10.347 -22.433 1.00 46.05 316 LEU B O 1
ATOM 4847 N N . GLU B 1 315 ? -14.182 10.551 -21.607 1.00 44.71 317 GLU B N 1
ATOM 4848 C CA . GLU B 1 315 ? -13.693 10.893 -20.278 1.00 44.84 317 GLU B CA 1
ATOM 4849 C C . GLU B 1 315 ? -14.452 10.127 -19.205 1.00 45.80 317 GLU B C 1
ATOM 4850 O O . GLU B 1 315 ? -15.668 9.947 -19.300 1.00 48.74 317 GLU B O 1
ATOM 4856 N N . PHE B 1 316 ? -13.720 9.667 -18.189 1.00 45.66 318 PHE B N 1
ATOM 4857 C CA . PHE B 1 316 ? -14.293 8.945 -17.057 1.00 45.74 318 PHE B CA 1
ATOM 4858 C C . PHE B 1 316 ? -13.776 9.562 -15.768 1.00 46.59 318 PHE B C 1
ATOM 4859 O O . PHE B 1 316 ? -12.562 9.605 -15.540 1.00 48.32 318 PHE B O 1
ATOM 4867 N N . VAL B 1 317 ? -14.692 10.030 -14.925 1.00 46.59 319 VAL B N 1
ATOM 4868 C CA . VAL B 1 317 ? -14.350 10.666 -13.660 1.00 48.59 319 VAL B CA 1
ATOM 4869 C C . VAL B 1 317 ? -15.016 9.890 -12.533 1.00 50.11 319 VAL B C 1
ATOM 4870 O O . VAL B 1 317 ? -16.185 9.502 -12.640 1.00 50.52 319 VAL B O 1
ATOM 4874 N N . THR B 1 318 ? -14.269 9.666 -11.452 1.00 49.32 320 THR B N 1
ATOM 4875 C CA . THR B 1 318 ? -14.793 9.013 -10.261 1.00 48.48 320 THR B CA 1
ATOM 4876 C C . THR B 1 318 ? -14.366 9.808 -9.033 1.00 49.68 320 THR B C 1
ATOM 4877 O O . THR B 1 318 ? -13.414 10.588 -9.079 1.00 48.93 320 THR B O 1
ATOM 4881 N N . ALA B 1 319 ? -15.085 9.614 -7.931 1.00 48.01 321 ALA B N 1
ATOM 4882 C CA . ALA B 1 319 ? -14.855 10.359 -6.703 1.00 48.87 321 ALA B CA 1
ATOM 4883 C C . ALA B 1 319 ? -14.294 9.447 -5.617 1.00 51.38 321 ALA B C 1
ATOM 4884 O O . ALA B 1 319 ? -14.438 8.222 -5.665 1.00 52.43 321 ALA B O 1
ATOM 4886 N N . ALA B 1 320 ? -13.660 10.069 -4.623 1.00 51.69 322 ALA B N 1
ATOM 4887 C CA . ALA B 1 320 ? -13.054 9.346 -3.504 1.00 52.87 322 ALA B CA 1
ATOM 4888 C C . ALA B 1 320 ? -12.778 10.276 -2.323 1.00 53.97 322 ALA B C 1
ATOM 4889 O O . ALA B 1 320 ? -12.305 9.842 -1.269 1.00 54.45 322 ALA B O 1
#

Foldseek 3Di:
DPQLVLLQAKFKEWWWEWEAEPNRTWIKIKIDIARLQFQKDWMKMFIPVQDDQWDPLVCVVVGACLSFHEDDVQPLARQQSLLPQQWKKKWKWKQKVPAWIKTKIWTWHDDDRHTYIYMYIYHDTGDCPDCTRVVQFDLDNAPQADLDWDWDDDPNGTDIDGDHDDWDKKKWKADPQWIAIPNRTPGGHFLVRDDQWDWDDDPPDIDIWGWDDWDAPDDGITMIMTIDLQWWKWAFDVVLRWIWIWGWGFTQGNVGGTMIITMTMIMHRPDDDDGRGHHIWTKDKHKHWDDDPVDDGDMIIIIMGIYID/DPQLVLQQAKFKEWEKEWEAAPNDTWIKIKIDIARLQQQKDWMKIFIPVFDDQFDPLVCPVVRAC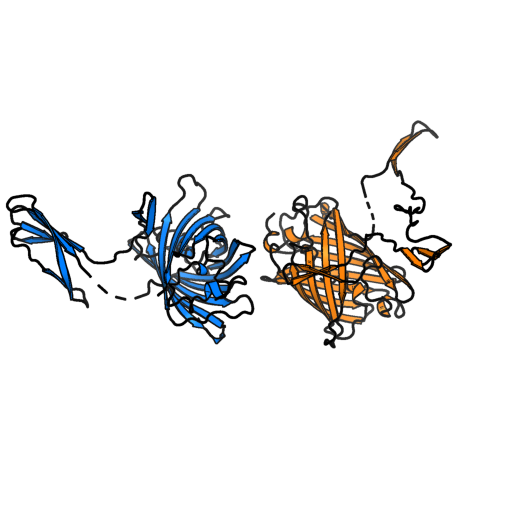SSAHEDPVQPLARQQSLLPQQWKKKWKWKDKVPAWIKTKIWTFHDDDRHTYIYMYIYTPGGDCCDCTRVVQFDQDNAPQADLDWDWDDDPNGTDIDGDNPPDDDWDWDADPQWIDIRNDTPGGHDPVRDDPDDDDDDPDDDQFWCWDDKAAPDPPRTDTDTHGDPDAAWWKKAFDVVQQWIKIWHWGFTQGNVGHTMIITMTMIMHRPDDDDGRGHHIKTKDKHKHWDDDPPDDGDMIIIIMHIYID

Sequence (621 aa):
SKGEELFTGVVPILVELDGDVNGHKFSVRGEGEGDATNGKLTLKFICTTGKLPVPWPTLVTTLVQCFSRYPDHMKRHDFFKSAMPEGYVQERTISFKDDGTYKTRAEVKFEGDTLVNRIELKGIDFKEDGNILGHKLEYNVDTMESNCLLNVPIGGTTVVRPLVEDSTSVTAVVTDGYLKMAGMHFGACDFQRLPSEVTVAKPNVLIALKMIKRQAYGTNSGVAIYHRSHNVYITADKQKNGIKANFKIRHNVEDGSVQLADHYQQNTPIGDGPVLLPDNHYLSTQSVLSKDPNEKRDHMVLLEFVTAASKGEELFTGVVPILVELDGDVNGHKFSVRGEGEGDATNGKLTLKFICTTGKLPVPWPTLVTTLVQCFSRYPDHMKRHDFFKSAMPEGYVQERTISFKDDGTYKTRAEVKFEGDTLVNRIELKGIDFKEDGNILGHKLEYNVDTMESNCLLNVPIGGTTVVRPLVEDSTSVTAVVTDGYLKMAGMHFGACDFQRLPSEVTVAKPNVLIALKMIKRQAYGTNSGVAIYHRYKASHNVYITADKQKNGIKANFKIRHNVEDGSVQLADHYQQNTPIGDGPVLLPDNHYLSTQSVLSKDPNEKRDHMVLLEFVTAA

Radius of gyration: 36.04 Å; Cα contacts (8 Å, |Δi|>4): 1517; chains: 2; bounding box: 127×65×70 Å

Solvent-accessible surface area: 33831 Å² total

Secondary structure (DSSP, 8-state):
-TTSGGGSSEEEEEEEEEEEETTEEEEEEEEEEEETTTTEEEEEEEESSS--SS-HHHHHTT--GGGSB--GGGGGG-HHHHHTTT-EEEEEEEEETTS-EEEEEEEEEEETTEEEEEEEEEE-S--SSSTTTTT-B-S-S-TT----EEEEEETTEEEEEE----S-EEEEEEETTEEEETTEEEEE--STT--SEEEEE-SS-EEEEEEEEEEE-SSS-EEEEEE---SEEEEEETTTTEEEEEEEEEEEBTTS-EEEEEEEEEEEESSSS----PPSEEEEEEEEEE--TT--SSEEEEEEEEEE-/-TTSGGGSSEEEEEEEEEEEETTEEEEEEEEEEEETTTTEEEEEEEESSSS-SS-HHHHHTT--GGGSB--GGGTTS-HHHHHTTT-EEEEEEEEETTS-EEEEEEEEEEETTEEEEEEEEEEES--TTSTTTTT-B-S-S-TT-EEEEEEEEETTEEEEEEE--------EEEETTEEEETTEEEEE--STT--S-----PPP-----EEEEEEE-SSS-EEEEEE------SEEEEEETTTTEEEEEEEEEEEBTTS-EEEEEEEEEEEESSSS----PPSEEEEEEEEEE--TT--SSEEEEEEEEEE-

Organism: Aequorea victoria (NCBI:txid6100)